Protein AF-A0A2Z6LIF0-F1 (afdb_monomer_lite)

Sequence (614 aa):
MAESVVWGFLSPVVETLIRCTTMDEYHRLLDDDIVEHIEWIERELRSMPTTYGKQEAEWERQLGDVASDAMIDLAGRRSGVLKWTYLRSLPSSVSKLLKLQTLDLKHTYIETLPSSIWKMELRHLFLNEVFQCKFPPQPKLRNSLSNLQTLSGLCIDVEAPVKNGLDKLVNIKKLRLVCQSLSLNQEEAMIHQLEAVADWITTLEHLQSLRQTSINGFGKPLNLHLKSFENNINLTNMYLGGRLSSSSVLLSQFPQSLVKLTLAFSKLAIDPMITLKDFPNLQKLCLHGKSYTGTTMVCKSQSFPKLLVFKFCNLKNLEAWKIDPGALPSLQSLEIIFCPRLQMLPDGLKHVNTLLELKHKNLLRKLHRWIRNFIWSGHVSTRKTCTVAWSMVCRPYDEGGLALRLVSHINDSLMLHLCWKLFSSKDHWAVMCRARFLKFGLPTRTYLKSSIWHDIKQHVHTVKENSRWLIGSGNSVAFWLDNWLEEPLVDLFNFPTSSYHHLTARVSSFIENGEWKIPASFAQQDATLLTRIHQIMLPKQSLEDILVWCGSTDGSLSAKLAYEHLNQAQQPVGNLCADKLANLGHAFDQMEWWNSLPAPLRDDFLLDKLGIPY

Radius of gyration: 31.57 Å; chains: 1; bounding box: 82×68×83 Å

Structure (mmCIF, N/CA/C/O backbone):
data_AF-A0A2Z6LIF0-F1
#
_entry.id   AF-A0A2Z6LIF0-F1
#
loop_
_atom_site.group_PDB
_atom_site.id
_atom_site.type_symbol
_atom_site.label_atom_id
_atom_site.label_alt_id
_atom_site.label_comp_id
_atom_site.label_asym_id
_atom_site.label_entity_id
_atom_site.label_seq_id
_atom_site.pdbx_PDB_ins_code
_atom_site.Cartn_x
_atom_site.Cartn_y
_atom_site.Cartn_z
_atom_site.occupancy
_atom_site.B_iso_or_equiv
_atom_site.auth_seq_id
_atom_site.auth_comp_id
_atom_site.auth_asym_id
_atom_site.auth_atom_id
_atom_site.pdbx_PDB_model_num
ATOM 1 N N . MET A 1 1 ? -30.407 12.352 -17.120 1.00 29.02 1 MET A N 1
ATOM 2 C CA . MET A 1 1 ? -30.682 11.375 -16.038 1.00 29.02 1 MET A CA 1
ATOM 3 C C . MET A 1 1 ? -29.502 10.438 -15.773 1.00 29.02 1 MET A C 1
ATOM 5 O O . MET A 1 1 ? -29.128 10.311 -14.621 1.00 29.02 1 MET A O 1
ATOM 9 N N . ALA A 1 2 ? -28.861 9.826 -16.780 1.00 24.91 2 ALA A N 1
ATOM 10 C CA . ALA A 1 2 ? -27.650 9.019 -16.546 1.00 24.91 2 ALA A CA 1
ATOM 11 C C . ALA A 1 2 ? -26.418 9.867 -16.155 1.00 24.91 2 ALA A C 1
ATOM 13 O O . ALA A 1 2 ? -25.686 9.496 -15.245 1.00 24.91 2 ALA A O 1
ATOM 14 N N . GLU A 1 3 ? -26.236 11.051 -16.753 1.00 25.39 3 GLU A N 1
ATOM 15 C CA . GLU A 1 3 ? -25.149 11.975 -16.383 1.00 25.39 3 GLU A CA 1
ATOM 16 C C . GLU A 1 3 ? -25.332 12.580 -14.981 1.00 25.39 3 GLU A C 1
ATOM 18 O O . GLU A 1 3 ? -24.374 12.664 -14.223 1.00 25.39 3 GLU A O 1
ATOM 23 N N . SER A 1 4 ? -26.563 12.916 -14.573 1.00 29.89 4 SER A N 1
ATOM 24 C CA . SER A 1 4 ? -26.855 13.468 -13.237 1.00 29.89 4 SER A CA 1
ATOM 25 C C . SER A 1 4 ? -26.606 12.463 -12.105 1.00 29.89 4 SER A C 1
ATOM 27 O O . SER A 1 4 ? -26.239 12.855 -11.003 1.00 29.89 4 SER A O 1
ATOM 29 N N . VAL A 1 5 ? -26.746 11.164 -12.382 1.00 31.94 5 VAL A N 1
ATOM 30 C CA . VAL A 1 5 ? -26.404 10.083 -11.446 1.00 31.94 5 VAL A CA 1
ATOM 31 C C . VAL A 1 5 ? -24.884 9.940 -11.311 1.00 31.94 5 VAL A C 1
ATOM 33 O O . VAL A 1 5 ? -24.393 9.760 -10.203 1.00 31.94 5 VAL A O 1
ATOM 36 N N . VAL A 1 6 ? -24.122 10.100 -12.401 1.00 29.11 6 VAL A N 1
ATOM 37 C CA . VAL A 1 6 ? -22.645 10.041 -12.393 1.00 29.11 6 VAL A CA 1
ATOM 38 C C . VAL A 1 6 ? -22.033 11.228 -11.638 1.00 29.11 6 VAL A C 1
ATOM 40 O O . VAL A 1 6 ? -21.172 11.018 -10.782 1.00 29.11 6 VAL A O 1
ATOM 43 N N . TRP A 1 7 ? -22.538 12.448 -11.853 1.00 32.88 7 TRP A N 1
ATOM 44 C CA . TRP A 1 7 ? -22.208 13.616 -11.018 1.00 32.88 7 TRP A CA 1
ATOM 45 C C . TRP A 1 7 ? -22.590 13.387 -9.550 1.00 32.88 7 TRP A C 1
ATOM 47 O O . TRP A 1 7 ? -21.836 13.737 -8.640 1.00 32.88 7 TRP A O 1
ATOM 57 N N . GLY A 1 8 ? -23.700 12.673 -9.341 1.00 35.16 8 GLY A N 1
ATOM 58 C CA . GLY A 1 8 ? -24.181 12.184 -8.060 1.00 35.16 8 GLY A CA 1
ATOM 59 C C . GLY A 1 8 ? -23.162 11.352 -7.256 1.00 35.16 8 GLY A C 1
ATOM 60 O O . GLY A 1 8 ? -23.047 11.500 -6.044 1.00 35.16 8 GLY A O 1
ATOM 61 N N . PHE A 1 9 ? -22.365 10.522 -7.923 1.00 31.17 9 PHE A N 1
ATOM 62 C CA . PHE A 1 9 ? -21.360 9.674 -7.270 1.00 31.17 9 PHE A CA 1
ATOM 63 C C . PHE A 1 9 ? -19.990 10.355 -7.088 1.00 31.17 9 PHE A C 1
ATOM 65 O O . PHE A 1 9 ? -19.203 9.931 -6.240 1.00 31.17 9 PHE A O 1
ATOM 72 N N . LEU A 1 10 ? -19.693 11.397 -7.873 1.00 31.17 10 LEU A N 1
ATOM 73 C CA . LEU A 1 10 ? -18.362 12.011 -7.980 1.00 31.17 10 LEU A CA 1
ATOM 74 C C . LEU A 1 10 ? -18.125 13.190 -7.021 1.00 31.17 10 LEU A C 1
ATOM 76 O O . LEU A 1 10 ? -17.003 13.358 -6.534 1.00 31.17 10 LEU A O 1
ATOM 80 N N . SER A 1 11 ? -19.159 13.981 -6.714 1.00 38.69 11 SER A N 1
ATOM 81 C CA . SER A 1 11 ? -19.029 15.235 -5.947 1.00 38.69 11 SER A CA 1
ATOM 82 C C . SER A 1 11 ? -18.322 15.097 -4.584 1.00 38.69 11 SER A C 1
ATOM 84 O O . SER A 1 11 ? -17.403 15.878 -4.323 1.00 38.69 11 SER A O 1
ATOM 86 N N . PRO A 1 12 ? -18.623 14.091 -3.730 1.00 36.78 12 PRO A N 1
ATOM 87 C CA . PRO A 1 12 ? -18.021 14.017 -2.397 1.00 36.78 12 PRO A CA 1
ATOM 88 C C . PRO A 1 12 ? -16.515 13.733 -2.441 1.00 36.78 12 PRO A C 1
ATOM 90 O O . PRO A 1 12 ? -15.765 14.246 -1.616 1.00 36.78 12 PRO A O 1
ATOM 93 N N . VAL A 1 13 ? -16.046 12.925 -3.401 1.00 38.69 13 VAL A N 1
ATOM 94 C CA . VAL A 1 13 ? -14.617 12.578 -3.545 1.00 38.69 13 VAL A CA 1
ATOM 95 C C . VAL A 1 13 ? -13.832 13.748 -4.129 1.00 38.69 13 VAL A C 1
ATOM 97 O O . VAL A 1 13 ? -12.735 14.049 -3.659 1.00 38.69 13 VAL A O 1
ATOM 100 N N . VAL A 1 14 ? -14.410 14.427 -5.122 1.00 36.28 14 VAL A N 1
ATOM 101 C CA . VAL A 1 14 ? -13.802 15.579 -5.796 1.00 36.28 14 VAL A CA 1
ATOM 102 C C . VAL A 1 14 ? -13.682 16.770 -4.838 1.00 36.28 14 VAL A C 1
ATOM 104 O O . VAL A 1 14 ? -12.594 17.328 -4.719 1.00 36.28 14 VAL A O 1
ATOM 107 N N . GLU A 1 15 ? -14.715 17.095 -4.052 1.00 36.25 15 GLU A N 1
ATOM 108 C CA . GLU A 1 15 ? -14.620 18.127 -3.000 1.00 36.25 15 GLU A CA 1
ATOM 109 C C . GLU A 1 15 ? -13.591 17.773 -1.910 1.00 36.25 15 GLU A C 1
ATOM 111 O O . GLU A 1 15 ? -12.892 18.652 -1.403 1.00 36.25 15 GLU A O 1
ATOM 116 N N . THR A 1 16 ? -13.450 16.486 -1.572 1.00 39.00 16 THR A N 1
ATOM 117 C CA . THR A 1 16 ? -12.461 15.999 -0.590 1.00 39.00 16 THR A CA 1
ATOM 118 C C . THR A 1 16 ? -11.020 16.167 -1.089 1.00 39.00 16 THR A C 1
ATOM 120 O O . THR A 1 16 ? -10.136 16.548 -0.318 1.00 39.00 16 THR A O 1
ATOM 123 N N . LEU A 1 17 ? -10.775 15.919 -2.379 1.00 35.59 17 LEU A N 1
ATOM 124 C CA . LEU A 1 17 ? -9.471 16.122 -3.021 1.00 35.59 17 LEU A CA 1
ATOM 125 C C . LEU A 1 17 ? -9.145 17.614 -3.188 1.00 35.59 17 LEU A C 1
ATOM 127 O O . LEU A 1 17 ? -8.007 18.011 -2.950 1.00 35.59 17 LEU A O 1
ATOM 131 N N . ILE A 1 18 ? -10.139 18.445 -3.520 1.00 33.47 18 ILE A N 1
ATOM 132 C CA . ILE A 1 18 ? -9.983 19.903 -3.683 1.00 33.47 18 ILE A CA 1
ATOM 133 C C . ILE A 1 18 ? -9.655 20.599 -2.350 1.00 33.47 18 ILE A C 1
ATOM 135 O O . ILE A 1 18 ? -8.912 21.578 -2.334 1.00 33.47 18 ILE A O 1
ATOM 139 N N . ARG A 1 19 ? -10.153 20.090 -1.214 1.00 33.88 19 ARG A N 1
ATOM 140 C CA . ARG A 1 19 ? -9.844 20.634 0.124 1.00 33.88 19 ARG A CA 1
ATOM 141 C C . ARG A 1 19 ? -8.459 20.240 0.663 1.00 33.88 19 ARG A C 1
ATOM 143 O O . ARG A 1 19 ? -8.061 20.750 1.709 1.00 33.88 19 ARG A O 1
ATOM 150 N N . CYS A 1 20 ? -7.715 19.363 -0.015 1.00 32.50 20 CYS A N 1
ATOM 151 C CA . CYS A 1 20 ? -6.345 19.022 0.376 1.00 32.50 20 CYS A CA 1
ATOM 152 C C . CYS A 1 20 ? -5.381 20.145 -0.008 1.00 32.50 20 CYS A C 1
ATOM 154 O O . CYS A 1 20 ? -5.052 20.334 -1.176 1.00 32.50 20 CYS A O 1
ATOM 156 N N . THR A 1 21 ? -4.876 20.862 0.989 1.00 28.20 21 THR A N 1
ATOM 157 C CA . THR A 1 21 ? -3.945 21.984 0.795 1.00 28.20 21 THR A CA 1
ATOM 158 C C . THR A 1 21 ? -2.481 21.561 0.917 1.00 28.20 21 THR A C 1
ATOM 160 O O . THR A 1 21 ? -1.577 22.309 0.539 1.00 28.20 21 THR A O 1
ATOM 163 N N . THR A 1 22 ? -2.216 20.349 1.424 1.00 31.91 22 THR A N 1
ATOM 164 C CA . THR A 1 22 ? -0.857 19.814 1.598 1.00 31.91 22 THR A CA 1
ATOM 165 C C . THR A 1 22 ? -0.724 18.346 1.181 1.00 31.91 22 THR A C 1
ATOM 167 O O . THR A 1 22 ? -1.641 17.539 1.329 1.00 31.91 22 THR A O 1
ATOM 170 N N . MET A 1 23 ? 0.476 17.947 0.740 1.00 33.72 23 MET A N 1
ATOM 171 C CA . MET A 1 23 ? 0.764 16.548 0.379 1.00 33.72 23 MET A CA 1
ATOM 172 C C . MET A 1 23 ? 0.634 15.581 1.573 1.00 33.72 23 MET A C 1
ATOM 174 O O . MET A 1 23 ? 0.379 14.394 1.395 1.00 33.72 23 MET A O 1
ATOM 178 N N . ASP A 1 24 ? 0.755 16.090 2.803 1.00 37.25 24 ASP A N 1
ATOM 179 C CA . ASP A 1 24 ? 0.546 15.330 4.042 1.00 37.25 24 ASP A CA 1
ATOM 180 C C . ASP A 1 24 ? -0.956 15.086 4.357 1.00 37.25 24 ASP A C 1
ATOM 182 O O . ASP A 1 24 ? -1.273 14.181 5.134 1.00 37.25 24 ASP A O 1
ATOM 186 N N . GLU A 1 25 ? -1.886 15.857 3.776 1.00 38.25 25 GLU A N 1
ATOM 187 C CA . GLU A 1 25 ? -3.344 15.603 3.796 1.00 38.25 25 GLU A CA 1
ATOM 188 C C . GLU A 1 25 ? -3.738 14.598 2.712 1.00 38.25 25 GLU A C 1
ATOM 190 O O . GLU A 1 25 ? -4.436 13.625 2.995 1.00 38.25 25 GLU A O 1
ATOM 195 N N . TYR A 1 26 ? -3.161 14.750 1.518 1.00 36.38 26 TYR A N 1
ATOM 196 C CA . TYR A 1 26 ? -3.277 13.787 0.423 1.00 36.38 26 TYR A CA 1
ATOM 197 C C . TYR A 1 26 ? -2.823 12.378 0.855 1.00 36.38 26 TYR A C 1
ATOM 199 O O . TYR A 1 26 ? -3.538 11.397 0.677 1.00 36.38 26 TYR A O 1
ATOM 207 N N . HIS A 1 27 ? -1.683 12.263 1.547 1.00 40.62 27 HIS A N 1
ATOM 208 C CA . HIS A 1 27 ? -1.194 10.993 2.102 1.00 40.62 27 HIS A CA 1
ATOM 209 C C . HIS A 1 27 ? -2.012 10.430 3.273 1.00 40.62 27 HIS A C 1
ATOM 211 O O . HIS A 1 27 ? -1.905 9.235 3.546 1.00 40.62 27 HIS A O 1
ATOM 217 N N . ARG A 1 28 ? -2.832 11.244 3.952 1.00 40.97 28 ARG A N 1
ATOM 218 C CA . ARG A 1 28 ? -3.784 10.767 4.972 1.00 40.97 28 ARG A CA 1
ATOM 219 C C . ARG A 1 28 ? -5.047 10.165 4.355 1.00 40.97 28 ARG A C 1
ATOM 221 O O . ARG A 1 28 ? -5.610 9.252 4.951 1.00 40.97 28 ARG A O 1
ATOM 228 N N . LEU A 1 29 ? -5.450 10.639 3.176 1.00 36.28 29 LEU A N 1
ATOM 229 C CA . LEU A 1 29 ? -6.555 10.079 2.389 1.00 36.28 29 LEU A CA 1
ATOM 230 C C . LEU A 1 29 ? -6.161 8.824 1.601 1.00 36.28 29 LEU A C 1
ATOM 232 O O . LEU A 1 29 ? -7.030 8.053 1.214 1.00 36.28 29 LEU A O 1
ATOM 236 N N . LEU A 1 30 ? -4.865 8.588 1.383 1.00 35.69 30 LEU A N 1
ATOM 237 C CA . LEU A 1 30 ? -4.333 7.380 0.749 1.00 35.69 30 LEU A CA 1
ATOM 238 C C . LEU A 1 30 ? -4.419 6.162 1.704 1.00 35.69 30 LEU A C 1
ATOM 240 O O . LEU A 1 30 ? -3.407 5.642 2.175 1.00 35.69 30 LEU A O 1
ATOM 244 N N . ASP A 1 31 ? -5.637 5.701 2.006 1.00 38.62 31 ASP A N 1
ATOM 245 C CA . ASP A 1 31 ? -5.885 4.289 2.345 1.00 38.62 31 ASP A CA 1
ATOM 246 C C . ASP A 1 31 ? -5.716 3.460 1.052 1.00 38.62 31 ASP A C 1
ATOM 248 O O . ASP A 1 31 ? -5.929 3.980 -0.048 1.00 38.62 31 ASP A O 1
ATOM 252 N N . ASP A 1 32 ? -5.374 2.169 1.165 1.00 34.44 32 ASP A N 1
ATOM 253 C CA . ASP A 1 32 ? -5.217 1.252 0.012 1.00 34.44 32 ASP A CA 1
ATOM 254 C C . ASP A 1 32 ? -6.484 1.215 -0.902 1.00 34.44 32 ASP A C 1
ATOM 256 O O . ASP A 1 32 ? -6.378 0.764 -2.037 1.00 34.44 32 ASP A O 1
ATOM 260 N N . ASP A 1 33 ? -7.646 1.714 -0.441 1.00 34.06 33 ASP A N 1
ATOM 261 C CA . ASP A 1 33 ? -8.934 1.761 -1.163 1.00 34.06 33 ASP A CA 1
ATOM 262 C C . ASP A 1 33 ? -9.182 3.059 -1.981 1.00 34.06 33 ASP A C 1
ATOM 264 O O . ASP A 1 33 ? -10.027 3.066 -2.876 1.00 34.06 33 ASP A O 1
ATOM 268 N N . ILE A 1 34 ? -8.489 4.173 -1.692 1.00 34.03 34 ILE A N 1
ATOM 269 C CA . ILE A 1 34 ? -8.767 5.497 -2.308 1.00 34.03 34 ILE A CA 1
ATOM 270 C C . ILE A 1 34 ? -7.855 5.779 -3.514 1.00 34.03 34 ILE A C 1
ATOM 272 O O . ILE A 1 34 ? -8.265 6.460 -4.455 1.00 34.03 34 ILE A O 1
ATOM 276 N N . VAL A 1 35 ? -6.651 5.194 -3.539 1.00 35.00 35 VAL A N 1
ATOM 277 C CA . VAL A 1 35 ? -5.664 5.369 -4.627 1.00 35.00 35 VAL A CA 1
ATOM 278 C C . VAL A 1 35 ? -6.227 4.951 -5.993 1.00 35.00 35 VAL A C 1
ATOM 280 O O . VAL A 1 35 ? -5.901 5.552 -7.009 1.00 35.00 35 VAL A O 1
ATOM 283 N N . GLU A 1 36 ? -7.116 3.956 -6.015 1.00 34.56 36 GLU A N 1
ATOM 284 C CA . GLU A 1 36 ? -7.665 3.359 -7.241 1.00 34.56 36 GLU A CA 1
ATOM 285 C C . GLU A 1 36 ? -8.700 4.245 -7.959 1.00 34.56 36 GLU A C 1
ATOM 287 O O . GLU A 1 36 ? -8.955 4.040 -9.143 1.00 34.56 36 GLU A O 1
ATOM 292 N N . HIS A 1 37 ? -9.281 5.244 -7.280 1.00 35.09 37 HIS A N 1
ATOM 293 C CA . HIS A 1 37 ? -10.311 6.119 -7.862 1.00 35.09 37 HIS A CA 1
ATOM 294 C C . HIS A 1 37 ? -9.772 7.486 -8.308 1.00 35.09 37 HIS A C 1
ATOM 296 O O . HIS A 1 37 ? -10.387 8.128 -9.156 1.00 35.09 37 HIS A O 1
ATOM 302 N N . ILE A 1 38 ? -8.614 7.919 -7.798 1.00 33.22 38 ILE A N 1
ATOM 303 C CA . ILE A 1 38 ? -8.030 9.234 -8.112 1.00 33.22 38 ILE A CA 1
ATOM 304 C C . ILE A 1 38 ? -7.581 9.310 -9.581 1.00 33.22 38 ILE A C 1
ATOM 306 O O . ILE A 1 38 ? -7.888 10.287 -10.255 1.00 33.22 38 ILE A O 1
ATOM 310 N N . GLU A 1 39 ? -6.967 8.255 -10.127 1.00 34.16 39 GLU A N 1
ATOM 311 C CA . GLU A 1 39 ? -6.562 8.215 -11.547 1.00 34.16 39 GLU A CA 1
ATOM 312 C C . GLU A 1 39 ? -7.760 8.177 -12.515 1.00 34.16 39 GLU A C 1
ATOM 314 O O . GLU A 1 39 ? -7.668 8.654 -13.646 1.00 34.16 39 GLU A O 1
ATOM 319 N N . TRP A 1 40 ? -8.903 7.635 -12.079 1.00 36.16 40 TRP A N 1
ATOM 320 C CA . TRP A 1 40 ? -10.142 7.645 -12.863 1.00 36.16 40 TRP A CA 1
ATOM 321 C C . TRP A 1 40 ? -10.803 9.032 -12.848 1.00 36.16 40 TRP A C 1
ATOM 323 O O . TRP A 1 40 ? -11.200 9.536 -13.898 1.00 36.16 40 TRP A O 1
ATOM 333 N N . ILE A 1 41 ? -10.832 9.684 -11.682 1.00 33.03 41 ILE A N 1
ATOM 334 C CA . ILE A 1 41 ? -11.384 11.033 -11.485 1.00 33.03 41 ILE A CA 1
ATOM 335 C C . ILE A 1 41 ? -10.555 12.096 -12.228 1.00 33.03 41 ILE A C 1
ATOM 337 O O . ILE A 1 41 ? -11.122 12.951 -12.907 1.00 33.03 41 ILE A O 1
ATOM 341 N N . GLU A 1 42 ? -9.221 12.019 -12.185 1.00 31.78 42 GLU A N 1
ATOM 342 C CA . GLU A 1 42 ? -8.326 12.930 -12.923 1.00 31.78 42 GLU A CA 1
ATOM 343 C C . GLU A 1 42 ? -8.432 12.801 -14.452 1.00 31.78 42 GLU A C 1
ATOM 345 O O . GLU A 1 42 ? -8.033 13.713 -15.185 1.00 31.78 42 GLU A O 1
ATOM 350 N N . ARG A 1 43 ? -8.938 11.666 -14.946 1.00 37.84 43 ARG A N 1
ATOM 351 C CA . ARG A 1 43 ? -9.155 11.417 -16.374 1.00 37.84 43 ARG A CA 1
ATOM 352 C C . ARG A 1 43 ? -10.490 11.987 -16.855 1.00 37.84 43 ARG A C 1
ATOM 354 O O . ARG A 1 43 ? -10.532 12.543 -17.946 1.00 37.84 43 ARG A O 1
ATOM 361 N N . GLU A 1 44 ? -11.539 11.907 -16.036 1.00 35.25 44 GLU A N 1
ATOM 362 C CA . GLU A 1 44 ? -12.861 12.472 -16.354 1.00 35.25 44 GLU A CA 1
ATOM 363 C C . GLU A 1 44 ? -12.907 14.000 -16.178 1.00 35.25 44 GLU A C 1
ATOM 365 O O . GLU A 1 44 ? -13.473 14.696 -17.020 1.00 35.25 44 GLU A O 1
ATOM 370 N N . LEU A 1 45 ? -12.215 14.555 -15.171 1.00 31.45 45 LEU A N 1
ATOM 371 C CA . LEU A 1 45 ? -12.140 16.009 -14.932 1.00 31.45 45 LEU A CA 1
ATOM 372 C C . LEU A 1 45 ? -11.501 16.803 -16.086 1.00 31.45 45 LEU A C 1
ATOM 374 O O . LEU A 1 45 ? -11.785 17.987 -16.243 1.00 31.45 45 LEU A O 1
ATOM 378 N N . ARG A 1 46 ? -10.662 16.171 -16.918 1.00 34.09 46 ARG A N 1
ATOM 379 C CA . ARG A 1 46 ? -10.057 16.813 -18.104 1.00 34.09 46 ARG A CA 1
ATOM 380 C C . ARG A 1 46 ? -11.026 16.971 -19.278 1.00 34.09 46 ARG A C 1
ATOM 382 O O . ARG A 1 46 ? -10.665 17.616 -20.256 1.00 34.09 46 ARG A O 1
ATOM 389 N N . SER A 1 47 ? -12.221 16.385 -19.201 1.00 36.59 47 SER A N 1
ATOM 390 C CA . SER A 1 47 ? -13.156 16.301 -20.327 1.00 36.59 47 SER A CA 1
ATOM 391 C C . SER A 1 47 ? -14.363 17.246 -20.243 1.00 36.59 47 SER A C 1
ATOM 393 O O . SER A 1 47 ? -15.212 17.202 -21.131 1.00 36.59 47 SER A O 1
ATOM 395 N N . MET A 1 48 ? -14.473 18.104 -19.216 1.00 30.97 48 MET A N 1
ATOM 396 C CA . MET A 1 48 ? -15.755 18.753 -18.888 1.00 30.97 48 MET A CA 1
ATOM 397 C C . MET A 1 48 ? -15.779 20.296 -19.001 1.00 30.97 48 MET A C 1
ATOM 399 O O . MET A 1 48 ? -14.800 20.945 -18.626 1.00 30.97 48 MET A O 1
ATOM 403 N N . PRO A 1 49 ? -16.896 20.909 -19.470 1.00 31.42 49 PRO A N 1
ATOM 404 C CA . PRO A 1 49 ? -17.035 22.360 -19.630 1.00 31.42 49 PRO A CA 1
ATOM 405 C C . PRO A 1 49 ? -17.494 23.076 -18.348 1.00 31.42 49 PRO A C 1
ATOM 407 O O . PRO A 1 49 ? -18.287 22.567 -17.558 1.00 31.42 49 PRO A O 1
ATOM 410 N N . THR A 1 50 ? -17.040 24.317 -18.177 1.00 36.69 50 THR A N 1
ATOM 411 C CA . THR A 1 50 ? -17.274 25.181 -17.011 1.00 36.69 50 THR A CA 1
ATOM 412 C C . THR A 1 50 ? -18.615 25.923 -17.072 1.00 36.69 50 THR A C 1
ATOM 414 O O . THR A 1 50 ? -18.703 26.939 -17.752 1.00 36.69 50 THR A O 1
ATOM 417 N N . THR A 1 51 ? -19.642 25.489 -16.335 1.00 35.66 51 THR A N 1
ATOM 418 C CA . THR A 1 51 ? -20.755 26.361 -15.878 1.00 35.66 51 THR A CA 1
ATOM 419 C C . THR A 1 51 ? -21.482 25.733 -14.677 1.00 35.66 51 THR A C 1
ATOM 421 O O . THR A 1 51 ? -22.360 24.895 -14.839 1.00 35.66 51 THR A O 1
ATOM 424 N N . TYR A 1 52 ? -21.135 26.140 -13.450 1.00 30.06 52 TYR A N 1
ATOM 425 C CA . TYR A 1 52 ? -21.770 25.668 -12.209 1.00 30.06 52 TYR A CA 1
ATOM 426 C C . TYR A 1 52 ? -22.147 26.882 -11.351 1.00 30.06 52 TYR A C 1
ATOM 428 O O . TYR A 1 52 ? -21.282 27.663 -10.970 1.00 30.06 52 TYR A O 1
ATOM 436 N N . GLY A 1 53 ? -23.443 27.087 -11.107 1.00 30.48 53 GLY A N 1
ATOM 437 C CA . GLY A 1 53 ? -23.919 28.217 -10.293 1.00 30.48 53 GLY A CA 1
ATOM 438 C C . GLY A 1 53 ? -25.439 28.380 -10.194 1.00 30.48 53 GLY A C 1
ATOM 439 O O . GLY A 1 53 ? -25.911 29.056 -9.292 1.00 30.48 53 GLY A O 1
ATOM 440 N N . LYS A 1 54 ? -26.236 27.751 -11.073 1.00 32.34 54 LYS A N 1
ATOM 441 C CA . LYS A 1 54 ? -27.716 27.821 -11.015 1.00 32.34 54 LYS A CA 1
ATOM 442 C C . LYS A 1 54 ? -28.422 26.519 -10.627 1.00 32.34 54 LYS A C 1
ATOM 444 O O . LYS A 1 54 ? -29.625 26.529 -10.421 1.00 32.34 54 LYS A O 1
ATOM 449 N N . GLN A 1 55 ? -27.693 25.414 -10.514 1.00 36.06 55 GLN A N 1
ATOM 450 C CA . GLN A 1 55 ? -28.271 24.090 -10.278 1.00 36.06 55 GLN A CA 1
ATOM 451 C C . GLN A 1 55 ? -28.415 23.755 -8.781 1.00 36.06 55 GLN A C 1
ATOM 453 O O . GLN A 1 55 ? -29.297 22.993 -8.404 1.00 36.06 55 GLN A O 1
ATOM 458 N N . GLU A 1 56 ? -27.587 24.344 -7.916 1.00 31.36 56 GLU A N 1
ATOM 459 C CA . GLU A 1 56 ? -27.421 23.975 -6.500 1.00 31.36 56 GLU A CA 1
ATOM 460 C C . GLU A 1 56 ? -28.724 24.014 -5.675 1.00 31.36 56 GLU A C 1
ATOM 462 O O . GLU A 1 56 ? -28.995 23.095 -4.907 1.00 31.36 56 GLU A O 1
ATOM 467 N N . ALA A 1 57 ? -29.592 25.001 -5.909 1.00 32.34 57 ALA A N 1
ATOM 468 C CA . ALA A 1 57 ? -30.853 25.148 -5.173 1.00 32.34 57 ALA A CA 1
ATOM 469 C C . ALA A 1 57 ? -31.934 24.119 -5.565 1.00 32.34 57 ALA A C 1
ATOM 471 O O . ALA A 1 57 ? -32.812 23.795 -4.763 1.00 32.34 57 ALA A O 1
ATOM 472 N N . GLU A 1 58 ? -31.887 23.594 -6.790 1.00 30.89 58 GLU A N 1
ATOM 473 C CA . GLU A 1 58 ? -32.829 22.574 -7.267 1.00 30.89 58 GLU A CA 1
ATOM 474 C C . GLU A 1 58 ? -32.374 21.164 -6.860 1.00 30.89 58 GLU A C 1
ATOM 476 O O . GLU A 1 58 ? -33.201 20.310 -6.529 1.00 30.89 58 GLU A O 1
ATOM 481 N N . TRP A 1 59 ? -31.055 20.965 -6.739 1.00 34.41 59 TRP A N 1
ATOM 482 C CA . TRP A 1 59 ? -30.460 19.770 -6.140 1.00 34.41 59 TRP A CA 1
ATOM 483 C C . TRP A 1 59 ? -30.832 19.616 -4.662 1.00 34.41 59 TRP A C 1
ATOM 485 O O . TRP A 1 59 ? -31.260 18.535 -4.266 1.00 34.41 59 TRP A O 1
ATOM 495 N N . GLU A 1 60 ? -30.755 20.675 -3.846 1.00 32.59 60 GLU A N 1
ATOM 496 C CA . GLU A 1 60 ? -31.084 20.585 -2.410 1.00 32.59 60 GLU A CA 1
ATOM 497 C C . GLU A 1 60 ? -32.529 20.132 -2.138 1.00 32.59 60 GLU A C 1
ATOM 499 O O . GLU A 1 60 ? -32.790 19.457 -1.139 1.00 32.59 60 GLU A O 1
ATOM 504 N N . ARG A 1 61 ? -33.465 20.429 -3.049 1.00 36.25 61 ARG A N 1
ATOM 505 C CA . ARG A 1 61 ? -34.874 20.032 -2.923 1.00 36.25 61 ARG A CA 1
ATOM 506 C C . ARG A 1 61 ? -35.099 18.550 -3.236 1.00 36.25 61 ARG A C 1
ATOM 508 O O . ARG A 1 61 ? -35.829 17.888 -2.506 1.00 36.25 61 ARG A O 1
ATOM 515 N N . GLN A 1 62 ? -34.423 18.012 -4.255 1.00 34.66 62 GLN A N 1
ATOM 516 C CA . GLN A 1 62 ? -34.505 16.590 -4.624 1.00 34.66 62 GLN A CA 1
ATOM 517 C C . GLN A 1 62 ? -33.881 15.663 -3.562 1.00 34.66 62 GLN A C 1
ATOM 519 O O . GLN A 1 62 ? -34.268 14.503 -3.439 1.00 34.66 62 GLN A O 1
ATOM 524 N N . LEU A 1 63 ? -32.955 16.170 -2.739 1.00 33.84 63 LEU A N 1
ATOM 525 C CA . LEU A 1 63 ? -32.301 15.402 -1.670 1.00 33.84 63 LEU A CA 1
ATOM 526 C C . LEU A 1 63 ? -33.218 15.036 -0.495 1.00 33.84 63 LEU A C 1
ATOM 528 O O . LEU A 1 63 ? -32.996 14.007 0.149 1.00 33.84 63 LEU A O 1
ATOM 532 N N . GLY A 1 64 ? -34.243 15.847 -0.220 1.00 37.75 64 GLY A N 1
ATOM 533 C CA . GLY A 1 64 ? -35.240 15.552 0.814 1.00 37.75 64 GLY A CA 1
ATOM 534 C C . GLY A 1 64 ? -36.115 14.342 0.468 1.00 37.75 64 GLY A C 1
ATOM 535 O O . GLY A 1 64 ? -36.409 13.525 1.343 1.00 37.75 64 GLY A O 1
ATOM 536 N N . ASP A 1 65 ? -36.455 14.183 -0.812 1.00 39.41 65 ASP A N 1
ATOM 537 C CA . ASP A 1 65 ? -37.294 13.082 -1.302 1.00 39.41 65 ASP A CA 1
ATOM 538 C C . ASP A 1 65 ? -36.521 11.750 -1.328 1.00 39.41 65 ASP A C 1
ATOM 540 O O . ASP A 1 65 ? -37.032 10.720 -0.881 1.00 39.41 65 ASP A O 1
ATOM 544 N N . VAL A 1 66 ? -35.231 11.784 -1.691 1.00 40.41 66 VAL A N 1
ATOM 545 C CA . VAL A 1 66 ? -34.334 10.608 -1.669 1.00 40.41 66 VAL A CA 1
ATOM 546 C C . VAL A 1 66 ? -34.207 9.996 -0.267 1.00 40.41 66 VAL A C 1
ATOM 548 O O . VAL A 1 66 ? -34.091 8.778 -0.132 1.00 40.41 66 VAL A O 1
ATOM 551 N N . ALA A 1 67 ? -34.255 10.807 0.797 1.00 41.78 67 ALA A N 1
ATOM 552 C CA . ALA A 1 67 ? -34.198 10.310 2.174 1.00 41.78 67 ALA A CA 1
ATOM 553 C C . ALA A 1 67 ? -35.439 9.483 2.558 1.00 41.78 67 ALA A C 1
ATOM 555 O O . ALA A 1 67 ? -35.324 8.522 3.324 1.00 41.78 67 ALA A O 1
ATOM 556 N N . SER A 1 68 ? -36.611 9.831 2.021 1.00 45.44 68 SER A N 1
ATOM 557 C CA . SER A 1 68 ? -37.856 9.091 2.255 1.00 45.44 68 SER A CA 1
ATOM 558 C C . SER A 1 68 ? -37.885 7.785 1.457 1.00 45.44 68 SER A C 1
ATOM 560 O O . SER A 1 68 ? -38.198 6.737 2.026 1.00 45.44 68 SER A O 1
ATOM 562 N N . ASP A 1 69 ? -37.452 7.811 0.196 1.00 44.25 69 ASP A N 1
ATOM 563 C CA . ASP A 1 69 ? -37.389 6.618 -0.662 1.00 44.25 69 ASP A CA 1
ATOM 564 C C . ASP A 1 69 ? -36.331 5.610 -0.193 1.00 44.25 69 ASP A C 1
ATOM 566 O O . ASP A 1 69 ? -36.589 4.405 -0.132 1.00 44.25 69 ASP A O 1
ATOM 570 N N . ALA A 1 70 ? -35.159 6.086 0.240 1.00 44.72 70 ALA A N 1
ATOM 571 C CA . ALA A 1 70 ? -34.121 5.226 0.803 1.00 44.72 70 ALA A CA 1
ATOM 572 C C . ALA A 1 70 ? -34.594 4.521 2.088 1.00 44.72 70 ALA A C 1
ATOM 574 O O . ALA A 1 70 ? -34.268 3.360 2.327 1.00 44.72 70 ALA A O 1
ATOM 575 N N . MET A 1 71 ? -35.407 5.189 2.910 1.00 48.91 71 MET A N 1
ATOM 576 C CA . MET A 1 71 ? -35.996 4.598 4.115 1.00 48.91 71 MET A CA 1
ATOM 577 C C . MET A 1 71 ? -37.046 3.523 3.796 1.00 48.91 71 MET A C 1
ATOM 579 O O . MET A 1 71 ? -37.166 2.559 4.559 1.00 48.91 71 MET A O 1
ATOM 583 N N . ILE A 1 72 ? -37.762 3.654 2.675 1.00 48.91 72 ILE A N 1
ATOM 584 C CA . ILE A 1 72 ? -38.691 2.637 2.161 1.00 48.91 72 ILE A CA 1
ATOM 585 C C . ILE A 1 72 ? -37.912 1.425 1.623 1.00 48.91 72 ILE A C 1
ATOM 587 O O . ILE A 1 72 ? -38.255 0.294 1.962 1.00 48.91 72 ILE A O 1
ATOM 591 N N . ASP A 1 73 ? -36.820 1.630 0.879 1.00 44.00 73 ASP A N 1
ATOM 592 C CA . ASP A 1 73 ? -35.984 0.538 0.338 1.00 44.00 73 ASP A CA 1
ATOM 593 C C . ASP A 1 73 ? -35.214 -0.237 1.434 1.00 44.00 73 ASP A C 1
ATOM 595 O O . ASP A 1 73 ? -34.938 -1.437 1.317 1.00 44.00 73 ASP A O 1
ATOM 599 N N . LEU A 1 74 ? -34.902 0.433 2.549 1.00 49.81 74 LEU A N 1
ATOM 600 C CA . LEU A 1 74 ? -34.309 -0.180 3.741 1.00 49.81 74 LEU A CA 1
ATOM 601 C C . LEU A 1 74 ? -35.323 -0.947 4.604 1.00 49.81 74 LEU A C 1
ATOM 603 O O . LEU A 1 74 ? -34.928 -1.822 5.389 1.00 49.81 74 LEU A O 1
ATOM 607 N N . ALA A 1 75 ? -36.619 -0.652 4.477 1.00 45.03 75 ALA A N 1
ATOM 608 C CA . ALA A 1 75 ? -37.667 -1.292 5.259 1.00 45.03 75 ALA A CA 1
ATOM 609 C C . ALA A 1 75 ? -37.814 -2.772 4.858 1.00 45.03 75 ALA A C 1
ATOM 611 O O . ALA A 1 75 ? -38.403 -3.126 3.845 1.00 45.03 75 ALA A O 1
ATOM 612 N N . GLY A 1 76 ? -37.261 -3.665 5.685 1.00 43.72 76 GLY A N 1
ATOM 613 C CA . GLY A 1 76 ? -37.346 -5.121 5.508 1.00 43.72 76 GLY A CA 1
ATOM 614 C C . GLY A 1 76 ? -36.009 -5.822 5.254 1.00 43.72 76 GLY A C 1
ATOM 615 O O . GLY A 1 76 ? -35.955 -7.052 5.330 1.00 43.72 76 GLY A O 1
ATOM 616 N N . ARG A 1 77 ? -34.917 -5.078 5.030 1.00 55.59 77 ARG A N 1
ATOM 617 C CA . ARG A 1 77 ? -33.576 -5.642 4.794 1.00 55.59 77 ARG A CA 1
ATOM 618 C C . ARG A 1 77 ? -32.772 -5.774 6.096 1.00 55.59 77 ARG A C 1
ATOM 620 O O . ARG A 1 77 ? -32.900 -4.970 7.013 1.00 55.59 77 ARG A O 1
ATOM 627 N N . ARG A 1 78 ? -31.909 -6.800 6.176 1.00 50.12 78 ARG A N 1
ATOM 628 C CA . ARG A 1 78 ? -30.965 -7.000 7.305 1.00 50.12 78 ARG A CA 1
ATOM 629 C C . ARG A 1 78 ? -29.699 -6.140 7.192 1.00 50.12 78 ARG A C 1
ATOM 631 O O . ARG A 1 78 ? -28.997 -5.953 8.181 1.00 50.12 78 ARG A O 1
ATOM 638 N N . SER A 1 79 ? -29.412 -5.615 6.004 1.00 43.53 79 SER A N 1
ATOM 639 C CA . SER A 1 79 ? -28.263 -4.757 5.710 1.00 43.53 79 SER A CA 1
ATOM 640 C C . SER A 1 79 ? -28.729 -3.551 4.908 1.00 43.53 79 SER A C 1
ATOM 642 O O . SER A 1 79 ? -29.458 -3.720 3.930 1.00 43.53 79 SER A O 1
ATOM 644 N N . GLY A 1 80 ? -28.299 -2.363 5.325 1.00 54.31 80 GLY A N 1
ATOM 645 C CA . GLY A 1 80 ? -28.624 -1.091 4.700 1.00 54.31 80 GLY A CA 1
ATOM 646 C C . GLY A 1 80 ? -27.371 -0.342 4.294 1.00 54.31 80 GLY A C 1
ATOM 647 O O . GLY A 1 80 ? -26.546 0.005 5.140 1.00 54.31 80 GLY A O 1
ATOM 648 N N . VAL A 1 81 ? -27.227 -0.109 2.993 1.00 54.81 81 VAL A N 1
ATOM 649 C CA . VAL A 1 81 ? -26.106 0.636 2.421 1.00 54.81 81 VAL A CA 1
ATOM 650 C C . VAL A 1 81 ? -26.651 1.964 1.914 1.00 54.81 81 VAL A C 1
ATOM 652 O O . VAL A 1 81 ? -27.363 1.991 0.919 1.00 54.81 81 VAL A O 1
ATOM 655 N N . LEU A 1 82 ? -26.314 3.050 2.610 1.00 55.84 82 LEU A N 1
ATOM 656 C CA . LEU A 1 82 ? -26.579 4.432 2.182 1.00 55.84 82 LEU A CA 1
ATOM 657 C C . LEU A 1 82 ? -25.296 5.102 1.665 1.00 55.84 82 LEU A C 1
ATOM 659 O O . LEU A 1 82 ? -25.222 6.324 1.550 1.00 55.84 82 LEU A O 1
ATOM 663 N N . LYS A 1 83 ? -24.261 4.305 1.382 1.00 53.09 83 LYS A N 1
ATOM 664 C CA . LYS A 1 83 ? -22.965 4.758 0.879 1.00 53.09 83 LYS A CA 1
ATOM 665 C C . LYS A 1 83 ? -23.155 5.587 -0.395 1.00 53.09 83 LYS A C 1
ATOM 667 O O . LYS A 1 83 ? -23.928 5.182 -1.259 1.00 53.09 83 LYS A O 1
ATOM 672 N N . TRP A 1 84 ? -22.422 6.695 -0.522 1.00 50.00 84 TRP A N 1
ATOM 673 C CA . TRP A 1 84 ? -22.482 7.599 -1.687 1.00 50.00 84 TRP A CA 1
ATOM 674 C C . TRP A 1 84 ? -23.814 8.331 -1.881 1.00 50.00 84 TRP A C 1
ATOM 676 O O . TRP A 1 84 ? -24.130 8.769 -2.983 1.00 50.00 84 TRP A O 1
ATOM 686 N N . THR A 1 85 ? -24.605 8.469 -0.819 1.00 52.12 85 THR A N 1
ATOM 687 C CA . THR A 1 85 ? -25.786 9.334 -0.836 1.00 52.12 85 THR A CA 1
ATOM 688 C C . THR A 1 85 ? -25.430 10.730 -0.331 1.00 52.12 85 THR A C 1
ATOM 690 O O . THR A 1 85 ? -24.588 10.908 0.547 1.00 52.12 85 THR A O 1
ATOM 693 N N . TYR A 1 86 ? -26.125 11.741 -0.840 1.00 55.03 86 TYR A N 1
ATOM 694 C CA . TYR A 1 86 ? -25.980 13.142 -0.429 1.00 55.03 86 TYR A CA 1
ATOM 695 C C . TYR A 1 86 ? -26.665 13.480 0.900 1.00 55.03 86 TYR A C 1
ATOM 697 O O . TYR A 1 86 ? -26.902 14.648 1.210 1.00 55.03 86 TYR A O 1
ATOM 705 N N . LEU A 1 87 ? -27.033 12.465 1.683 1.00 63.78 87 LEU A N 1
ATOM 706 C CA . LEU A 1 87 ? -27.721 12.670 2.947 1.00 63.78 87 LEU A CA 1
ATOM 707 C C . LEU A 1 87 ? -26.840 13.528 3.861 1.00 63.78 87 LEU A C 1
ATOM 709 O O . LEU A 1 87 ? -25.724 13.135 4.195 1.00 63.78 87 LEU A O 1
ATOM 713 N N . ARG A 1 88 ? -27.344 14.706 4.241 1.00 67.56 88 ARG A N 1
ATOM 714 C CA . ARG A 1 88 ? -26.711 15.599 5.228 1.00 67.56 88 ARG A CA 1
ATOM 715 C C . ARG A 1 88 ? -27.108 15.250 6.660 1.00 67.56 88 ARG A C 1
ATOM 717 O O . ARG A 1 88 ? -26.397 15.556 7.610 1.00 67.56 88 ARG A O 1
ATOM 724 N N . SER A 1 89 ? -28.249 14.591 6.827 1.00 71.38 89 SER A N 1
ATOM 725 C CA . SER A 1 89 ? -28.743 14.135 8.119 1.00 71.38 89 SER A CA 1
ATOM 726 C C . SER A 1 89 ? -29.521 12.836 7.967 1.00 71.38 89 SER A C 1
ATOM 728 O O . SER A 1 89 ? -30.014 12.492 6.892 1.00 71.38 89 SER A O 1
ATOM 730 N N . LEU A 1 90 ? -29.606 12.094 9.065 1.00 77.88 90 LEU A N 1
ATOM 731 C CA . LEU A 1 90 ? -30.361 10.855 9.142 1.00 77.88 90 LEU A CA 1
ATOM 732 C C . LEU A 1 90 ? -31.601 11.102 10.020 1.00 77.88 90 LEU A C 1
ATOM 734 O O . LEU A 1 90 ? -31.451 11.583 11.149 1.00 77.88 90 LEU A O 1
ATOM 738 N N . PRO A 1 91 ? -32.826 10.805 9.551 1.00 78.50 91 PRO A N 1
ATOM 739 C CA . PRO A 1 91 ? -34.031 11.093 10.319 1.00 78.50 91 PRO A CA 1
ATOM 740 C C . PRO A 1 91 ? -34.153 10.174 11.541 1.00 78.50 91 PRO A C 1
ATOM 742 O O . PRO A 1 91 ? -33.704 9.025 11.546 1.00 78.50 91 PRO A O 1
ATOM 745 N N . SER A 1 92 ? -34.848 10.646 12.580 1.00 79.06 92 SER A N 1
ATOM 746 C CA . SER A 1 92 ? -35.068 9.873 13.816 1.00 79.06 92 SER A CA 1
ATOM 747 C C . SER A 1 92 ? -35.874 8.579 13.600 1.00 79.06 92 SER A C 1
ATOM 749 O O . SER A 1 92 ? -35.782 7.625 14.385 1.00 79.06 92 SER A O 1
ATOM 751 N N . SER A 1 93 ? -36.622 8.509 12.494 1.00 74.62 93 SER A N 1
ATOM 752 C CA . SER A 1 93 ? -37.348 7.325 12.034 1.00 74.62 93 SER A CA 1
ATOM 753 C C . SER A 1 93 ? -36.445 6.142 11.677 1.00 74.62 93 SER A C 1
ATOM 755 O O . SER A 1 93 ? -36.969 5.030 11.645 1.00 74.62 93 SER A O 1
ATOM 757 N N . VAL A 1 94 ? -35.121 6.316 11.509 1.00 76.50 94 VAL A N 1
ATOM 758 C CA . VAL A 1 94 ? -34.177 5.190 11.318 1.00 76.50 94 VAL A CA 1
ATOM 759 C C . VAL A 1 94 ? -34.335 4.125 12.405 1.00 76.50 94 VAL A C 1
ATOM 761 O O . VAL A 1 94 ? -34.222 2.930 12.150 1.00 76.50 94 VAL A O 1
ATOM 764 N N . SER A 1 95 ? -34.689 4.552 13.620 1.00 75.25 95 SER A N 1
ATOM 765 C CA . SER A 1 95 ? -34.884 3.654 14.759 1.00 75.25 95 SER A CA 1
ATOM 766 C C . SER A 1 95 ? -36.050 2.679 14.593 1.00 75.25 95 SER A C 1
ATOM 768 O O . SER A 1 95 ? -36.113 1.689 15.315 1.00 75.25 95 SER A O 1
ATOM 770 N N . LYS A 1 96 ? -36.953 2.913 13.631 1.00 77.75 96 LYS A N 1
ATOM 771 C CA . LYS A 1 96 ? -38.049 1.993 13.292 1.00 77.75 96 LYS A CA 1
ATOM 772 C C . LYS A 1 96 ? -37.567 0.773 12.495 1.00 77.75 96 LYS A C 1
ATOM 774 O O . LYS A 1 96 ? -38.301 -0.205 12.375 1.00 77.75 96 LYS A O 1
ATOM 779 N N . LEU A 1 97 ? -36.338 0.797 11.973 1.00 76.00 97 LEU A N 1
ATOM 780 C CA . LEU A 1 97 ? -35.735 -0.297 11.209 1.00 76.00 97 LEU A CA 1
ATOM 781 C C . LEU A 1 97 ? -35.148 -1.372 12.142 1.00 76.00 97 LEU A C 1
ATOM 783 O O . LEU A 1 97 ? -33.943 -1.612 12.167 1.00 76.00 97 LEU A O 1
ATOM 787 N N . LEU A 1 98 ? -36.010 -2.048 12.907 1.00 73.25 98 LEU A N 1
ATOM 788 C CA . LEU A 1 98 ? -35.608 -2.994 13.964 1.00 73.25 98 LEU A CA 1
ATOM 789 C C . LEU A 1 98 ? -34.849 -4.237 13.456 1.00 73.25 98 LEU A C 1
ATOM 791 O O . LEU A 1 98 ? -34.144 -4.883 14.219 1.00 73.25 98 LEU A O 1
ATOM 795 N N . LYS A 1 99 ? -34.975 -4.588 12.167 1.00 74.62 99 LYS A N 1
ATOM 796 C CA . LYS A 1 99 ? -34.275 -5.739 11.559 1.00 74.62 99 LYS A CA 1
ATOM 797 C C . LYS A 1 99 ? -32.873 -5.402 11.039 1.00 74.62 99 LYS A C 1
ATOM 799 O O . LYS A 1 99 ? -32.165 -6.311 10.598 1.00 74.62 99 LYS A O 1
ATOM 804 N N . LEU A 1 100 ? -32.494 -4.125 11.032 1.00 79.25 100 LEU A N 1
ATOM 805 C CA . LEU A 1 100 ? -31.244 -3.671 10.440 1.00 79.25 100 LEU A CA 1
ATOM 806 C C . LEU A 1 100 ? -30.060 -4.053 11.336 1.00 79.25 100 LEU A C 1
ATOM 808 O O . LEU A 1 100 ? -30.029 -3.696 12.509 1.00 79.25 100 LEU A O 1
ATOM 812 N N . GLN A 1 101 ? -29.074 -4.758 10.778 1.00 83.88 101 GLN A N 1
ATOM 813 C CA . GLN A 1 101 ? -27.849 -5.154 11.486 1.00 83.88 101 GLN A CA 1
ATOM 814 C C . GLN A 1 101 ? -26.610 -4.407 10.991 1.00 83.88 101 GLN A C 1
ATOM 816 O O . GLN A 1 101 ? -25.667 -4.221 11.757 1.00 83.88 101 GLN A O 1
ATOM 821 N N . THR A 1 102 ? -26.607 -3.969 9.735 1.00 83.50 102 THR A N 1
ATOM 822 C CA . THR A 1 102 ? -25.510 -3.194 9.149 1.00 83.50 102 THR A CA 1
ATOM 823 C C . THR A 1 102 ? -26.047 -1.874 8.634 1.00 83.50 102 THR A C 1
ATOM 825 O O . THR A 1 102 ? -26.982 -1.878 7.834 1.00 83.50 102 THR A O 1
ATOM 828 N N . LEU A 1 103 ? -25.432 -0.774 9.064 1.00 85.38 103 LEU A N 1
ATOM 829 C CA . LEU A 1 103 ? -25.671 0.564 8.539 1.00 85.38 103 LEU A CA 1
ATOM 830 C C . LEU A 1 103 ? -24.343 1.137 8.031 1.00 85.38 103 LEU A C 1
ATOM 832 O O . LEU A 1 103 ? -23.428 1.387 8.820 1.00 85.38 103 LEU A O 1
ATOM 836 N N . ASP A 1 104 ? -24.230 1.307 6.714 1.00 81.62 104 ASP A N 1
ATOM 837 C CA . ASP A 1 104 ? -23.056 1.912 6.075 1.00 81.62 104 ASP A CA 1
ATOM 838 C C . ASP A 1 104 ? -23.383 3.314 5.547 1.00 81.62 104 ASP A C 1
ATOM 840 O O . ASP A 1 104 ? -24.172 3.467 4.612 1.00 81.62 104 ASP A O 1
ATOM 844 N N . LEU A 1 105 ? -22.767 4.319 6.174 1.00 78.50 105 LEU A N 1
ATOM 845 C CA . LEU A 1 105 ? -22.879 5.751 5.889 1.00 78.50 105 LEU A CA 1
ATOM 846 C C . LEU A 1 105 ? -21.569 6.331 5.330 1.00 78.50 105 LEU A C 1
ATOM 848 O O . LEU A 1 105 ? -21.375 7.550 5.344 1.00 78.50 105 LEU A O 1
ATOM 852 N N . LYS A 1 106 ? -20.625 5.498 4.876 1.00 73.25 106 LYS A N 1
ATOM 853 C CA . LYS A 1 106 ? -19.376 6.003 4.290 1.00 73.25 106 LYS A CA 1
ATOM 854 C C . LYS A 1 106 ? -19.663 6.885 3.072 1.00 73.25 106 LYS A C 1
ATOM 856 O O . LYS A 1 106 ? -20.551 6.592 2.276 1.00 73.25 106 LYS A O 1
ATOM 861 N N . HIS A 1 107 ? -18.862 7.934 2.899 1.00 67.44 107 HIS A N 1
ATOM 862 C CA . HIS A 1 107 ? -18.989 8.879 1.782 1.00 67.44 107 HIS A CA 1
ATOM 863 C C . HIS A 1 107 ? -20.393 9.510 1.655 1.00 67.44 107 HIS A C 1
ATOM 865 O O . HIS A 1 107 ? -20.895 9.692 0.551 1.00 67.44 107 HIS A O 1
ATOM 871 N N . THR A 1 108 ? -21.025 9.815 2.792 1.00 66.62 108 THR A N 1
ATOM 872 C CA . THR A 1 108 ? -22.256 10.624 2.895 1.00 66.62 108 THR A CA 1
ATOM 873 C C . THR A 1 108 ? -21.958 11.960 3.568 1.00 66.62 108 THR A C 1
ATOM 875 O O . THR A 1 108 ? -20.997 12.044 4.319 1.00 66.62 108 THR A O 1
ATOM 878 N N . TYR A 1 109 ? -22.766 13.001 3.399 1.00 65.19 109 TYR A N 1
ATOM 879 C CA . TYR A 1 109 ? -22.528 14.292 4.072 1.00 65.19 109 TYR A CA 1
ATOM 880 C C . TYR A 1 109 ? -23.068 14.338 5.517 1.00 65.19 109 TYR A C 1
ATOM 882 O O . TYR A 1 109 ? -23.336 15.413 6.044 1.00 65.19 109 TYR A O 1
ATOM 890 N N . ILE A 1 110 ? -23.264 13.183 6.166 1.00 74.06 110 ILE A N 1
ATOM 891 C CA . ILE A 1 110 ? -23.840 13.114 7.513 1.00 74.06 110 ILE A CA 1
ATOM 892 C C . ILE A 1 110 ? -22.800 13.551 8.546 1.00 74.06 110 ILE A C 1
ATOM 894 O O . ILE A 1 110 ? -21.863 12.812 8.857 1.00 74.06 110 ILE A O 1
ATOM 898 N N . GLU A 1 111 ? -23.017 14.724 9.133 1.00 73.12 111 GLU A N 1
ATOM 899 C CA . GLU A 1 111 ? -22.141 15.290 10.166 1.00 73.12 111 GLU A CA 1
ATOM 900 C C . GLU A 1 111 ? -22.486 14.801 11.577 1.00 73.12 111 GLU A C 1
ATOM 902 O O . GLU A 1 111 ? -21.613 14.714 12.436 1.00 73.12 111 GLU A O 1
ATOM 907 N N . THR A 1 112 ? -23.749 14.452 11.842 1.00 77.50 112 THR A N 1
ATOM 908 C CA . THR A 1 112 ? -24.198 13.968 13.157 1.00 77.50 112 THR A CA 1
ATOM 909 C C . THR A 1 112 ? -25.249 12.871 13.016 1.00 77.50 112 THR A C 1
ATOM 911 O O . THR A 1 112 ? -26.102 12.912 12.125 1.00 77.50 112 THR A O 1
ATOM 914 N N . LEU A 1 113 ? -25.208 11.871 13.902 1.00 85.00 113 LEU A N 1
ATOM 915 C CA . LEU A 1 113 ? -26.269 10.863 13.975 1.00 85.00 113 LEU A CA 1
ATOM 916 C C . LEU A 1 113 ? -27.409 11.322 14.896 1.00 85.00 113 LEU A C 1
ATOM 918 O O . LEU A 1 113 ? -27.157 11.950 15.927 1.00 85.00 113 LEU A O 1
ATOM 922 N N . PRO A 1 114 ? -28.665 10.940 14.608 1.00 86.06 114 PRO A N 1
ATOM 923 C CA . PRO A 1 114 ? -29.777 11.204 15.506 1.00 86.06 114 PRO A CA 1
ATOM 924 C C . PRO A 1 114 ? -29.643 10.377 16.790 1.00 86.06 114 PRO A C 1
ATOM 926 O O . PRO A 1 114 ? -29.243 9.212 16.763 1.00 86.06 114 PRO A O 1
ATOM 929 N N . SER A 1 115 ? -30.083 10.932 17.922 1.00 85.50 115 SER A N 1
ATOM 930 C CA . SER A 1 115 ? -30.079 10.248 19.231 1.00 85.50 115 SER A CA 1
ATOM 931 C C . SER A 1 115 ? -30.870 8.932 19.243 1.00 85.50 115 SER A C 1
ATOM 933 O O . SER A 1 115 ? -30.643 8.059 20.081 1.00 85.50 115 SER A O 1
ATOM 935 N N . SER A 1 116 ? -31.779 8.752 18.284 1.00 84.88 116 SER A N 1
ATOM 936 C CA . SER A 1 116 ? -32.522 7.517 18.068 1.00 84.88 116 SER A CA 1
ATOM 937 C C . SER A 1 116 ? -31.644 6.334 17.641 1.00 84.88 116 SER A C 1
ATOM 939 O O . SER A 1 116 ? -32.108 5.202 17.755 1.00 84.88 116 SER A O 1
ATOM 941 N N . ILE A 1 117 ? -30.396 6.557 17.199 1.00 86.81 117 ILE A N 1
ATOM 942 C CA . ILE A 1 117 ? -29.454 5.487 16.824 1.00 86.81 117 ILE A CA 1
ATOM 943 C C . ILE A 1 117 ? -29.236 4.488 17.968 1.00 86.81 117 ILE A C 1
ATOM 945 O O . ILE A 1 117 ? -29.148 3.288 17.735 1.00 86.81 117 ILE A O 1
ATOM 949 N N . TRP A 1 118 ? -29.260 4.965 19.217 1.00 86.81 118 TRP A N 1
ATOM 950 C CA . TRP A 1 118 ? -29.084 4.144 20.416 1.00 86.81 118 TRP A CA 1
ATOM 951 C C . TRP A 1 118 ? -30.184 3.092 20.621 1.00 86.81 118 TRP A C 1
ATOM 953 O O . TRP A 1 118 ? -29.989 2.161 21.396 1.00 86.81 118 TRP A O 1
ATOM 963 N N . LYS A 1 119 ? -31.340 3.241 19.957 1.00 85.69 119 LYS A N 1
ATOM 964 C CA . LYS A 1 119 ? -32.474 2.300 20.026 1.00 85.69 119 LYS A CA 1
ATOM 965 C C . LYS A 1 119 ? -32.334 1.109 19.075 1.00 85.69 119 LYS A C 1
ATOM 967 O O . LYS A 1 119 ? -33.161 0.208 19.125 1.00 85.69 119 LYS A O 1
ATOM 972 N N . MET A 1 120 ? -31.366 1.142 18.163 1.00 85.50 120 MET A N 1
ATOM 973 C CA . MET A 1 120 ? -31.217 0.121 17.128 1.00 85.50 120 MET A CA 1
ATOM 974 C C . MET A 1 120 ? -30.407 -1.077 17.634 1.00 85.50 120 MET A C 1
ATOM 976 O O . MET A 1 120 ? -29.577 -0.943 18.527 1.00 85.50 120 MET A O 1
ATOM 980 N N . GLU A 1 121 ? -30.584 -2.240 17.008 1.00 86.81 121 GLU A N 1
ATOM 981 C CA . GLU A 1 121 ? -29.848 -3.474 17.329 1.00 86.81 121 GLU A CA 1
ATOM 982 C C . GLU A 1 121 ? -28.738 -3.771 16.301 1.00 86.81 121 GLU A C 1
ATOM 984 O O . GLU A 1 121 ? -28.584 -4.887 15.798 1.00 86.81 121 GLU A O 1
ATOM 989 N N . LEU A 1 122 ? -27.954 -2.744 15.959 1.00 90.00 122 LEU A N 1
ATOM 990 C CA . LEU A 1 122 ? -26.907 -2.843 14.940 1.00 90.00 122 LEU A CA 1
ATOM 991 C C . LEU A 1 122 ? -25.732 -3.722 15.398 1.00 90.00 122 LEU A C 1
ATOM 993 O O . LEU A 1 122 ? -25.308 -3.682 16.551 1.00 90.00 122 LEU A O 1
ATOM 997 N N . ARG A 1 123 ? -25.152 -4.461 14.447 1.00 91.69 123 ARG A N 1
ATOM 998 C CA . ARG A 1 123 ? -23.879 -5.194 14.571 1.00 91.69 123 ARG A CA 1
ATOM 999 C C . ARG A 1 123 ? -22.719 -4.458 13.910 1.00 91.69 123 ARG A C 1
ATOM 1001 O O . ARG A 1 123 ? -21.591 -4.536 14.398 1.00 91.69 123 ARG A O 1
ATOM 1008 N N . HIS A 1 124 ? -22.980 -3.736 12.824 1.00 92.94 124 HIS A N 1
ATOM 1009 C CA . HIS A 1 124 ? -21.957 -3.020 12.070 1.00 92.94 124 HIS A CA 1
ATOM 1010 C C . HIS A 1 124 ? -22.428 -1.606 11.736 1.00 92.94 124 HIS A C 1
ATOM 1012 O O . HIS A 1 124 ? -23.467 -1.426 11.102 1.00 92.94 124 HIS A O 1
ATOM 1018 N N . LEU A 1 125 ? -21.642 -0.615 12.145 1.00 91.62 125 LEU A N 1
ATOM 1019 C CA . LEU A 1 125 ? -21.884 0.791 11.865 1.00 91.62 125 LEU A CA 1
ATOM 1020 C C . LEU A 1 125 ? -20.633 1.405 11.239 1.00 91.62 125 LEU A C 1
ATOM 1022 O O . LEU A 1 125 ? -19.555 1.421 11.843 1.00 91.62 125 LEU A O 1
ATOM 1026 N N . PHE A 1 126 ? -20.785 1.904 10.018 1.00 86.94 126 PHE A N 1
ATOM 1027 C CA . PHE A 1 126 ? -19.733 2.610 9.303 1.00 86.94 126 PHE A CA 1
ATOM 1028 C C . PHE A 1 126 ? -20.161 4.055 9.077 1.00 86.94 126 PHE A C 1
ATOM 1030 O O . PHE A 1 126 ? -21.197 4.309 8.474 1.00 86.94 126 PHE A O 1
ATOM 1037 N N . LEU A 1 127 ? -19.365 4.990 9.573 1.00 84.94 127 LEU A N 1
ATOM 1038 C CA . LEU A 1 127 ? -19.586 6.427 9.501 1.00 84.94 127 LEU A CA 1
ATOM 1039 C C . LEU A 1 127 ? -18.688 7.049 8.437 1.00 84.94 127 LEU A C 1
ATOM 1041 O O . LEU A 1 127 ? -17.709 6.435 7.996 1.00 84.94 127 LEU A O 1
ATOM 1045 N N . ASN A 1 128 ? -19.007 8.282 8.040 1.00 73.50 128 ASN A N 1
ATOM 1046 C CA . ASN A 1 128 ? -18.124 9.015 7.153 1.00 73.50 128 ASN A CA 1
ATOM 1047 C C . ASN A 1 128 ? -16.908 9.572 7.910 1.00 73.50 128 ASN A C 1
ATOM 1049 O O . ASN A 1 128 ? -17.027 10.420 8.790 1.00 73.50 128 ASN A O 1
ATOM 1053 N N . GLU A 1 129 ? -15.730 9.114 7.496 1.00 63.69 129 GLU A N 1
ATOM 1054 C CA . GLU A 1 129 ? -14.424 9.564 7.976 1.00 63.69 129 GLU A CA 1
ATOM 1055 C C . GLU A 1 129 ? -14.051 10.974 7.502 1.00 63.69 129 GLU A C 1
ATOM 1057 O O . GLU A 1 129 ? -13.288 11.659 8.177 1.00 63.69 129 GLU A O 1
ATOM 1062 N N . VAL A 1 130 ? -14.580 11.411 6.357 1.00 58.06 130 VAL A N 1
ATOM 1063 C CA . VAL A 1 130 ? -14.250 12.700 5.733 1.00 58.06 130 VAL A CA 1
ATOM 1064 C C . VAL A 1 130 ? -14.930 13.857 6.459 1.00 58.06 130 VAL A C 1
ATOM 1066 O O . VAL A 1 130 ? -14.265 14.818 6.828 1.00 58.06 130 VAL A O 1
ATOM 1069 N N . PHE A 1 131 ? -16.241 13.748 6.698 1.00 57.56 131 PHE A N 1
ATOM 1070 C CA . PHE A 1 131 ? -17.025 14.768 7.411 1.00 57.56 131 PHE A CA 1
ATOM 1071 C C . PHE A 1 131 ? -17.095 14.524 8.918 1.00 57.56 131 PHE A C 1
ATOM 1073 O O . PHE A 1 131 ? -17.875 15.172 9.603 1.00 57.56 131 PHE A O 1
ATOM 1080 N N . GLN A 1 132 ? -16.266 13.606 9.433 1.00 66.00 132 GLN A N 1
ATOM 1081 C CA . GLN A 1 132 ? -16.004 13.473 10.865 1.00 66.00 132 GLN A CA 1
ATOM 1082 C C . GLN A 1 132 ? -17.286 13.346 11.693 1.00 66.00 132 GLN A C 1
ATOM 1084 O O . GLN A 1 132 ? -17.503 14.076 12.657 1.00 66.00 132 GLN A O 1
ATOM 1089 N N . CYS A 1 133 ? -18.141 12.407 11.285 1.00 69.31 133 CYS A N 1
ATOM 1090 C CA . CYS A 1 133 ? -19.476 12.257 11.847 1.00 69.31 133 CYS A CA 1
ATOM 1091 C C . CYS A 1 133 ? -19.430 12.126 13.381 1.00 69.31 133 CYS A C 1
ATOM 1093 O O . CYS A 1 133 ? -18.830 11.180 13.914 1.00 69.31 133 CYS A O 1
ATOM 1095 N N . LYS A 1 134 ? -20.068 13.065 14.092 1.00 74.62 134 LYS A N 1
ATOM 1096 C CA . LYS A 1 134 ? -20.119 13.065 15.557 1.00 74.62 134 LYS A CA 1
ATOM 1097 C C . LYS A 1 134 ? -21.159 12.067 16.052 1.00 74.62 134 LYS A C 1
ATOM 1099 O O . LYS A 1 134 ? -22.298 12.011 15.570 1.00 74.62 134 LYS A O 1
ATOM 1104 N N . PHE A 1 135 ? -20.771 11.300 17.066 1.00 80.94 135 PHE A N 1
ATOM 1105 C CA . PHE A 1 135 ? -21.675 10.372 17.730 1.00 80.94 135 PHE A CA 1
ATOM 1106 C C . PHE A 1 135 ? -22.502 11.106 18.796 1.00 80.94 135 PHE A C 1
ATOM 1108 O O . PHE A 1 135 ? -21.925 11.795 19.637 1.00 80.94 135 PHE A O 1
ATOM 1115 N N . PRO A 1 136 ? -23.839 10.978 18.800 1.00 80.31 136 PRO A N 1
ATOM 1116 C CA . PRO A 1 136 ? -24.685 11.675 19.756 1.00 80.31 136 PRO A CA 1
ATOM 1117 C C . PRO A 1 136 ? -24.504 11.098 21.166 1.00 80.31 136 PRO A C 1
ATOM 1119 O O . PRO A 1 136 ? -24.369 9.876 21.312 1.00 80.31 136 PRO A O 1
ATOM 1122 N N . PRO A 1 137 ? -24.590 11.932 22.219 1.00 77.12 137 PRO A N 1
ATOM 1123 C CA . PRO A 1 137 ? -24.516 11.461 23.596 1.00 77.12 137 PRO A CA 1
ATOM 1124 C C . PRO A 1 137 ? -25.607 10.425 23.883 1.00 77.12 137 PRO A C 1
ATOM 1126 O O . PRO A 1 137 ? -26.717 10.493 23.341 1.00 77.12 137 PRO A O 1
ATOM 1129 N N . GLN A 1 138 ? -25.295 9.455 24.743 1.00 74.94 138 GLN A N 1
ATOM 1130 C CA . GLN A 1 138 ? -26.247 8.407 25.092 1.00 74.94 138 GLN A CA 1
ATOM 1131 C C . GLN A 1 138 ? -27.430 8.996 25.884 1.00 74.94 138 GLN A C 1
ATOM 1133 O O . GLN A 1 138 ? -27.222 9.646 26.913 1.00 74.94 138 GLN A O 1
ATOM 1138 N N . PRO A 1 139 ? -28.686 8.759 25.459 1.00 73.69 139 PRO A N 1
ATOM 1139 C CA . PRO A 1 139 ? -29.858 9.122 26.247 1.00 73.69 139 PRO A CA 1
ATOM 1140 C C . PRO A 1 139 ? -29.861 8.392 27.599 1.00 73.69 139 PRO A C 1
ATOM 1142 O O . PRO A 1 139 ? -29.469 7.234 27.676 1.00 73.69 139 PRO A O 1
ATOM 1145 N N . LYS A 1 140 ? -30.391 9.019 28.660 1.00 67.50 140 LYS A N 1
ATOM 1146 C CA . LYS A 1 140 ? -30.490 8.406 30.007 1.00 67.50 140 LYS A CA 1
ATOM 1147 C C . LYS A 1 140 ? -31.366 7.136 30.064 1.00 67.50 140 LYS A C 1
ATOM 1149 O O . LYS A 1 140 ? -31.278 6.380 31.025 1.00 67.50 140 LYS A O 1
ATOM 1154 N N . LEU A 1 141 ? -32.231 6.909 29.070 1.00 60.41 141 LEU A N 1
ATOM 1155 C CA . LEU A 1 141 ? -33.056 5.697 28.964 1.00 60.41 141 LEU A CA 1
ATOM 1156 C C . LEU A 1 141 ? -32.209 4.473 28.566 1.00 60.41 141 LEU A C 1
ATOM 1158 O O . LEU A 1 141 ? -31.196 4.624 27.896 1.00 60.41 141 LEU A O 1
ATOM 1162 N N . ARG A 1 142 ? -32.670 3.258 28.918 1.00 58.53 142 ARG A N 1
ATOM 1163 C CA . ARG A 1 142 ? -32.014 1.937 28.727 1.00 58.53 142 ARG A CA 1
ATOM 1164 C C . ARG A 1 142 ? -31.731 1.502 27.266 1.00 58.53 142 ARG A C 1
ATOM 1166 O O . ARG A 1 142 ? -31.670 0.311 26.981 1.00 58.53 142 ARG A O 1
ATOM 1173 N N . ASN A 1 143 ? -31.553 2.428 26.332 1.00 64.50 143 ASN A N 1
ATOM 1174 C CA . ASN A 1 143 ? -31.237 2.123 24.940 1.00 64.50 143 ASN A CA 1
ATOM 1175 C C . ASN A 1 143 ? -29.721 1.936 24.793 1.00 64.50 143 ASN A C 1
ATOM 1177 O O . ASN A 1 143 ? -28.940 2.829 25.139 1.00 64.50 143 ASN A O 1
ATOM 1181 N N . SER A 1 144 ? -29.303 0.764 24.320 1.00 68.38 144 SER A N 1
ATOM 1182 C CA . SER A 1 144 ? -27.892 0.407 24.192 1.00 68.38 144 SER A CA 1
ATOM 1183 C C . SER A 1 144 ? -27.639 -0.345 22.891 1.00 68.38 144 SER A C 1
ATOM 1185 O O . SER A 1 144 ? -28.306 -1.334 22.601 1.00 68.38 144 SER A O 1
ATOM 1187 N N . LEU A 1 145 ? -26.615 0.085 22.150 1.00 84.12 145 LEU A N 1
ATOM 1188 C CA . LEU A 1 145 ? -26.070 -0.603 20.975 1.00 84.12 145 LEU A CA 1
ATOM 1189 C C . LEU A 1 145 ? -25.193 -1.796 21.405 1.00 84.12 145 LEU A C 1
ATOM 1191 O O . LEU A 1 145 ? -24.065 -1.964 20.947 1.00 84.12 145 LEU A O 1
ATOM 1195 N N . SER A 1 146 ? -25.692 -2.624 22.322 1.00 82.25 146 SER A N 1
ATOM 1196 C CA . SER A 1 146 ? -24.914 -3.679 22.987 1.00 82.25 146 SER A CA 1
ATOM 1197 C C . SER A 1 146 ? -24.422 -4.770 22.031 1.00 82.25 146 SER A C 1
ATOM 1199 O O . SER A 1 146 ? -23.403 -5.401 22.296 1.00 82.25 146 SER A O 1
ATOM 1201 N N . ASN A 1 147 ? -25.107 -4.972 20.903 1.00 88.62 147 ASN A N 1
ATOM 1202 C CA . ASN A 1 147 ? -24.748 -5.962 19.884 1.00 88.62 147 ASN A CA 1
ATOM 1203 C C . ASN A 1 147 ? -23.706 -5.462 18.869 1.00 88.62 147 ASN A C 1
ATOM 1205 O O . ASN A 1 147 ? -23.330 -6.219 17.966 1.00 88.62 147 ASN A O 1
ATOM 1209 N N . LEU A 1 148 ? -23.247 -4.212 18.988 1.00 93.00 148 LEU A N 1
ATOM 1210 C CA . LEU A 1 148 ? -22.348 -3.605 18.017 1.00 93.00 148 LEU A CA 1
ATOM 1211 C C . LEU A 1 148 ? -20.957 -4.247 18.088 1.00 93.00 148 LEU A C 1
ATOM 1213 O O . LEU A 1 148 ? -20.320 -4.283 19.136 1.00 93.00 148 LEU A O 1
ATOM 1217 N N . GLN A 1 149 ? -20.481 -4.747 16.947 1.00 95.56 149 GLN A N 1
ATOM 1218 C CA . GLN A 1 149 ? -19.190 -5.428 16.798 1.00 95.56 149 GLN A CA 1
ATOM 1219 C C . GLN A 1 149 ? -18.210 -4.637 15.933 1.00 95.56 149 GLN A C 1
ATOM 1221 O O . GLN A 1 149 ? -16.998 -4.833 16.022 1.00 95.56 149 GLN A O 1
ATOM 1226 N N . THR A 1 150 ? -18.700 -3.782 15.037 1.00 95.75 150 THR A N 1
ATOM 1227 C CA . THR A 1 150 ? -17.862 -2.928 14.191 1.00 95.75 150 THR A CA 1
ATOM 1228 C C . THR A 1 150 ? -18.341 -1.497 14.280 1.00 95.75 150 THR A C 1
ATOM 1230 O O . THR A 1 150 ? -19.500 -1.225 13.976 1.00 95.75 150 THR A O 1
ATOM 1233 N N . LEU A 1 151 ? -17.425 -0.606 14.646 1.00 93.69 151 LEU A N 1
ATOM 1234 C CA . LEU A 1 151 ? -17.632 0.832 14.635 1.00 93.69 151 LEU A CA 1
ATOM 1235 C C . LEU A 1 151 ? -16.462 1.481 13.901 1.00 93.69 151 LEU A C 1
ATOM 1237 O O . LEU A 1 151 ? -15.309 1.365 14.319 1.00 93.69 151 LEU A O 1
ATOM 1241 N N . SER A 1 152 ? -16.752 2.124 12.776 1.00 90.38 152 SER A N 1
ATOM 1242 C CA . SER A 1 152 ? -15.735 2.721 11.912 1.00 90.38 152 SER A CA 1
ATOM 1243 C C . SER A 1 152 ? -16.105 4.139 11.532 1.00 90.38 152 SER A C 1
ATOM 1245 O O . SER A 1 152 ? -17.269 4.402 11.271 1.00 90.38 152 SER A O 1
ATOM 1247 N N . GLY A 1 153 ? -15.108 5.014 11.426 1.00 82.06 153 GLY A N 1
ATOM 1248 C CA . GLY A 1 153 ? -15.296 6.408 11.016 1.00 82.06 153 GLY A CA 1
ATOM 1249 C C . GLY A 1 153 ? -15.773 7.332 12.131 1.00 82.06 153 GLY A C 1
ATOM 1250 O O . GLY A 1 153 ? -16.289 8.406 11.853 1.00 82.06 153 GLY A O 1
ATOM 1251 N N . LEU A 1 154 ? -15.606 6.910 13.384 1.00 86.12 154 LEU A N 1
ATOM 1252 C CA . LEU A 1 154 ? -15.943 7.711 14.552 1.00 86.12 154 LEU A CA 1
ATOM 1253 C C . LEU A 1 154 ? -14.982 8.899 14.678 1.00 86.12 154 LEU A C 1
ATOM 1255 O O . LEU A 1 154 ? -13.768 8.692 14.716 1.00 86.12 154 LEU A O 1
ATOM 1259 N N . CYS A 1 155 ? -15.514 10.114 14.802 1.00 85.94 155 CYS A N 1
ATOM 1260 C CA . CYS A 1 155 ? -14.735 11.277 15.213 1.00 85.94 155 CYS A CA 1
ATOM 1261 C C . CYS A 1 155 ? -15.004 11.604 16.684 1.00 85.94 155 CYS A C 1
ATOM 1263 O O . CYS A 1 155 ? -16.158 11.672 17.107 1.00 85.94 155 CYS A O 1
ATOM 1265 N N . ILE A 1 156 ? -13.932 11.787 17.452 1.00 85.69 156 ILE A N 1
ATOM 1266 C CA . ILE A 1 156 ? -13.965 12.142 18.870 1.00 85.69 156 ILE A CA 1
ATOM 1267 C C . ILE A 1 156 ? -13.282 13.496 19.017 1.00 85.69 156 ILE A C 1
ATOM 1269 O O . ILE A 1 156 ? -12.089 13.629 18.736 1.00 85.69 156 ILE A O 1
ATOM 1273 N N . ASP A 1 157 ? -14.045 14.481 19.465 1.00 80.88 157 ASP A N 1
ATOM 1274 C CA . ASP A 1 157 ? -13.565 15.806 19.833 1.00 80.88 157 ASP A CA 1
ATOM 1275 C C . ASP A 1 157 ? -13.910 16.105 21.302 1.00 80.88 157 ASP A C 1
ATOM 1277 O O . ASP A 1 157 ? -14.364 15.235 22.047 1.00 80.88 157 ASP A O 1
ATOM 1281 N N . VAL A 1 158 ? -13.663 17.339 21.741 1.00 76.44 158 VAL A N 1
ATOM 1282 C CA . VAL A 1 158 ? -13.936 17.768 23.121 1.00 76.44 158 VAL A CA 1
ATOM 1283 C C . VAL A 1 158 ? -15.441 17.767 23.442 1.00 76.44 158 VAL A C 1
ATOM 1285 O O . VAL A 1 158 ? -15.823 17.595 24.599 1.00 76.44 158 VAL A O 1
ATOM 1288 N N . GLU A 1 159 ? -16.299 17.929 22.433 1.00 73.88 159 GLU A N 1
ATOM 1289 C CA . GLU A 1 159 ? -17.755 18.058 22.576 1.00 73.88 159 GLU A CA 1
ATOM 1290 C C . GLU A 1 159 ? -18.483 16.705 22.555 1.00 73.88 159 GLU A C 1
ATOM 1292 O O . GLU A 1 159 ? -19.627 16.614 23.006 1.00 73.88 159 GLU A O 1
ATOM 1297 N N . ALA A 1 160 ? -17.831 15.653 22.055 1.00 74.69 160 ALA A N 1
ATOM 1298 C CA . ALA A 1 160 ? -18.360 14.296 21.962 1.00 74.69 160 ALA A CA 1
ATOM 1299 C C . ALA A 1 160 ? -17.714 13.368 23.015 1.00 74.69 160 ALA A C 1
ATOM 1301 O O . ALA A 1 160 ? -16.785 12.619 22.695 1.00 74.69 160 ALA A O 1
ATOM 1302 N N . PRO A 1 161 ? -18.184 13.380 24.280 1.00 73.12 161 PRO A N 1
ATOM 1303 C CA . PRO A 1 161 ? -17.553 12.617 25.345 1.00 73.12 161 PRO A CA 1
ATOM 1304 C C . PRO A 1 161 ? -17.697 11.107 25.145 1.00 73.12 161 PRO A C 1
ATOM 1306 O O . PRO A 1 161 ? -18.789 10.587 24.909 1.00 73.12 161 PRO A O 1
ATOM 1309 N N . VAL A 1 162 ? -16.588 10.391 25.330 1.00 85.12 162 VAL A N 1
ATOM 1310 C CA . VAL A 1 162 ? -16.570 8.917 25.314 1.00 85.12 162 VAL A CA 1
ATOM 1311 C C . VAL A 1 162 ? -17.238 8.332 26.558 1.00 85.12 162 VAL A C 1
ATOM 1313 O O . VAL A 1 162 ? -17.934 7.318 26.469 1.00 85.12 162 VAL A O 1
ATOM 1316 N N . LYS A 1 163 ? -17.040 8.984 27.711 1.00 83.94 163 LYS A N 1
ATOM 1317 C CA . LYS A 1 163 ? -17.568 8.541 29.007 1.00 83.94 163 LYS A CA 1
ATOM 1318 C C . LYS A 1 163 ? -19.093 8.596 29.050 1.00 83.94 163 LYS A C 1
ATOM 1320 O O . LYS A 1 163 ? -19.702 9.535 28.541 1.00 83.94 163 LYS A O 1
ATOM 1325 N N . ASN A 1 164 ? -19.690 7.647 29.768 1.00 77.44 164 ASN A N 1
ATOM 1326 C CA . ASN A 1 164 ? -21.137 7.518 29.973 1.00 77.44 164 ASN A CA 1
ATOM 1327 C C . ASN A 1 164 ? -21.949 7.238 28.694 1.00 77.44 164 ASN A C 1
ATOM 1329 O O . ASN A 1 164 ? -23.166 7.448 28.690 1.00 77.44 164 ASN A O 1
ATOM 1333 N N . GLY A 1 165 ? -21.311 6.717 27.648 1.00 82.75 165 GLY A N 1
ATOM 1334 C CA . GLY A 1 165 ? -21.936 6.431 26.363 1.00 82.75 165 GLY A CA 1
ATOM 1335 C C . GLY A 1 165 ? -21.158 5.390 25.567 1.00 82.75 165 GLY A C 1
ATOM 1336 O O . GLY A 1 165 ? -21.493 4.206 25.607 1.00 82.75 165 GLY A O 1
ATOM 1337 N N . LEU A 1 166 ? -20.149 5.838 24.815 1.00 87.38 166 LEU A N 1
ATOM 1338 C CA . LEU A 1 166 ? -19.349 4.974 23.938 1.00 87.38 166 LEU A CA 1
ATOM 1339 C C . LEU A 1 166 ? -18.551 3.932 24.730 1.00 87.38 166 LEU A C 1
ATOM 1341 O O . LEU A 1 166 ? -18.456 2.788 24.295 1.00 87.38 166 LEU A O 1
ATOM 1345 N N . ASP A 1 167 ? -18.070 4.300 25.918 1.00 87.38 167 ASP A N 1
ATOM 1346 C CA . ASP A 1 167 ? -17.376 3.422 26.870 1.00 87.38 167 ASP A CA 1
ATOM 1347 C C . ASP A 1 167 ? -18.164 2.163 27.277 1.00 87.38 167 ASP A C 1
ATOM 1349 O O . ASP A 1 167 ? -17.573 1.159 27.666 1.00 87.38 167 ASP A O 1
ATOM 1353 N N . LYS A 1 168 ? -19.494 2.168 27.135 1.00 87.25 168 LYS A N 1
ATOM 1354 C CA . LYS A 1 168 ? -20.352 1.001 27.411 1.00 87.25 168 LYS A CA 1
ATOM 1355 C C . LYS A 1 168 ? -20.412 -0.002 26.253 1.00 87.25 168 LYS A C 1
ATOM 1357 O O . LYS A 1 168 ? -20.983 -1.084 26.408 1.00 87.25 168 LYS A O 1
ATOM 1362 N N . LEU A 1 169 ? -19.861 0.335 25.086 1.00 89.69 169 LEU A N 1
ATOM 1363 C CA . LEU A 1 169 ? -19.823 -0.537 23.910 1.00 89.69 169 LEU A CA 1
ATOM 1364 C C . LEU A 1 169 ? -18.636 -1.500 24.004 1.00 89.69 169 LEU A C 1
ATOM 1366 O O . LEU A 1 169 ? -17.605 -1.299 23.367 1.00 89.69 169 LEU A O 1
ATOM 1370 N N . VAL A 1 170 ? -18.793 -2.555 24.802 1.00 90.44 170 VAL A N 1
ATOM 1371 C CA . VAL A 1 170 ? -17.707 -3.501 25.126 1.00 90.44 170 VAL A CA 1
ATOM 1372 C C . VAL A 1 170 ? -17.531 -4.640 24.110 1.00 90.44 170 VAL A C 1
ATOM 1374 O O . VAL A 1 170 ? -16.460 -5.224 23.998 1.00 90.44 170 VAL A O 1
ATOM 1377 N N . ASN A 1 171 ? -18.555 -4.932 23.300 1.00 92.44 171 ASN A N 1
ATOM 1378 C CA . ASN A 1 171 ? -18.556 -6.057 22.348 1.00 92.44 171 ASN A CA 1
ATOM 1379 C C . ASN A 1 171 ? -17.867 -5.749 21.001 1.00 92.44 171 ASN A C 1
ATOM 1381 O O . ASN A 1 171 ? -17.980 -6.519 20.037 1.00 92.44 171 ASN A O 1
ATOM 1385 N N . ILE A 1 172 ? -17.151 -4.625 20.914 1.00 95.19 172 ILE A N 1
ATOM 1386 C CA . ILE A 1 172 ? -16.510 -4.161 19.684 1.00 95.19 172 ILE A CA 1
ATOM 1387 C C . ILE A 1 172 ? -15.307 -5.045 19.336 1.00 95.19 172 ILE A C 1
ATOM 1389 O O . ILE A 1 172 ? -14.355 -5.189 20.096 1.00 95.19 172 ILE A O 1
ATOM 1393 N N . LYS A 1 173 ? -15.324 -5.588 18.116 1.00 96.38 173 LYS A N 1
ATOM 1394 C CA . LYS A 1 173 ? -14.237 -6.379 17.517 1.00 96.38 173 LYS A CA 1
ATOM 1395 C C . LYS A 1 173 ? -13.399 -5.568 16.533 1.00 96.38 173 LYS A C 1
ATOM 1397 O O . LYS A 1 173 ? -12.235 -5.884 16.301 1.00 96.38 173 LYS A O 1
ATOM 1402 N N . LYS A 1 174 ? -13.980 -4.541 15.911 1.00 97.00 174 LYS A N 1
ATOM 1403 C CA . LYS A 1 174 ? -13.289 -3.665 14.956 1.00 97.00 174 LYS A CA 1
ATOM 1404 C C . LYS A 1 174 ? -13.619 -2.214 15.262 1.00 97.00 174 LYS A C 1
ATOM 1406 O O . LYS A 1 174 ? -14.775 -1.817 15.124 1.00 97.00 174 LYS A O 1
ATOM 1411 N N . LEU A 1 175 ? -12.602 -1.448 15.633 1.00 95.44 175 LEU A N 1
ATOM 1412 C CA . LEU A 1 175 ? -12.729 -0.042 15.988 1.00 95.44 175 LEU A CA 1
ATOM 1413 C C . LEU A 1 175 ? -11.847 0.811 15.075 1.00 95.44 175 LEU A C 1
ATOM 1415 O O . LEU A 1 175 ? -10.635 0.594 14.998 1.00 95.44 175 LEU A O 1
ATOM 1419 N N . ARG A 1 176 ? -12.449 1.786 14.390 1.00 92.69 176 ARG A N 1
ATOM 1420 C CA . ARG A 1 176 ? -11.734 2.840 13.660 1.00 92.69 176 ARG A CA 1
ATOM 1421 C C . ARG A 1 176 ? -12.234 4.206 14.104 1.00 92.69 176 ARG A C 1
ATOM 1423 O O . ARG A 1 176 ? -13.392 4.539 13.848 1.00 92.69 176 ARG A O 1
ATOM 1430 N N . LEU A 1 177 ? -11.342 4.984 14.711 1.00 91.06 177 LEU A N 1
ATOM 1431 C CA . LEU A 1 177 ? -11.642 6.310 15.238 1.00 91.06 177 LEU A CA 1
ATOM 1432 C C . LEU A 1 177 ? -10.541 7.333 14.936 1.00 91.06 177 LEU A C 1
ATOM 1434 O O . LEU A 1 177 ? -9.362 6.991 14.777 1.00 91.06 177 LEU A O 1
ATOM 1438 N N . VAL A 1 178 ? -10.951 8.595 14.879 1.00 87.75 178 VAL A N 1
ATOM 1439 C CA . VAL A 1 178 ? -10.092 9.771 14.762 1.00 87.75 178 VAL A CA 1
ATOM 1440 C C . VAL A 1 178 ? -10.368 10.667 15.964 1.00 87.75 178 VAL A C 1
ATOM 1442 O O . VAL A 1 178 ? -11.501 11.071 16.191 1.00 87.75 178 VAL A O 1
ATOM 1445 N N . CYS A 1 179 ? -9.332 10.963 16.736 1.00 87.06 179 CYS A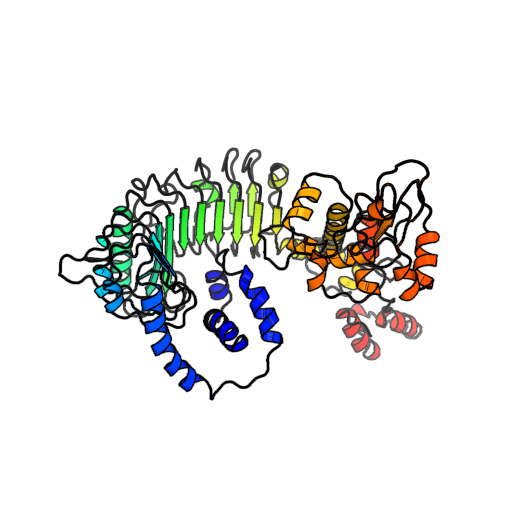 N 1
ATOM 1446 C CA . CYS A 1 179 ? -9.364 11.944 17.806 1.00 87.06 179 CYS A CA 1
ATOM 1447 C C . CYS A 1 179 ? -8.875 13.283 17.247 1.00 87.06 179 CYS A C 1
ATOM 1449 O O . CYS A 1 179 ? -7.746 13.358 16.745 1.00 87.06 179 CYS A O 1
ATOM 1451 N N . GLN A 1 180 ? -9.698 14.325 17.339 1.00 80.94 180 GLN A N 1
ATOM 1452 C CA . GLN A 1 180 ? -9.371 15.644 16.813 1.00 80.94 180 GLN A CA 1
ATOM 1453 C C . GLN A 1 180 ? -9.664 16.764 17.807 1.00 80.94 180 GLN A C 1
ATOM 1455 O O . GLN A 1 180 ? -10.750 16.848 18.364 1.00 80.94 180 GLN A O 1
ATOM 1460 N N . SER A 1 181 ? -8.704 17.677 17.968 1.00 73.25 181 SER A N 1
ATOM 1461 C CA . SER A 1 181 ? -8.935 18.947 18.666 1.00 73.25 181 SER A CA 1
ATOM 1462 C C . SER A 1 181 ? -9.162 20.074 17.661 1.00 73.25 181 SER A C 1
ATOM 1464 O O . SER A 1 181 ? -8.232 20.457 16.952 1.00 73.25 181 SER A O 1
ATOM 1466 N N . LEU A 1 182 ? -10.389 20.597 17.586 1.00 63.97 182 LEU A N 1
ATOM 1467 C CA . LEU A 1 182 ? -10.766 21.708 16.699 1.00 63.97 182 LEU A CA 1
ATOM 1468 C C . LEU A 1 182 ? -10.470 23.093 17.302 1.00 63.97 182 LEU A C 1
ATOM 1470 O O . LEU A 1 182 ? -10.388 24.069 16.562 1.00 63.97 182 LEU A O 1
ATOM 1474 N N . SER A 1 183 ? -10.269 23.182 18.621 1.00 62.62 183 SER A N 1
ATOM 1475 C CA . SER A 1 183 ? -10.038 24.440 19.336 1.00 62.62 183 SER A CA 1
ATOM 1476 C C . SER A 1 183 ? -8.633 24.492 19.933 1.00 62.62 183 SER A C 1
ATOM 1478 O O . SER A 1 183 ? -8.211 23.586 20.651 1.00 62.62 183 SER A O 1
ATOM 1480 N N . LEU A 1 184 ? -7.909 25.583 19.666 1.00 58.00 184 LEU A N 1
ATOM 1481 C CA . LEU A 1 184 ? -6.548 25.803 20.173 1.00 58.00 184 LEU A CA 1
ATOM 1482 C C . LEU A 1 184 ? -6.487 25.991 21.698 1.00 58.00 184 LEU A C 1
ATOM 1484 O O . LEU A 1 184 ? -5.415 25.848 22.275 1.00 58.00 184 LEU A O 1
ATOM 1488 N N 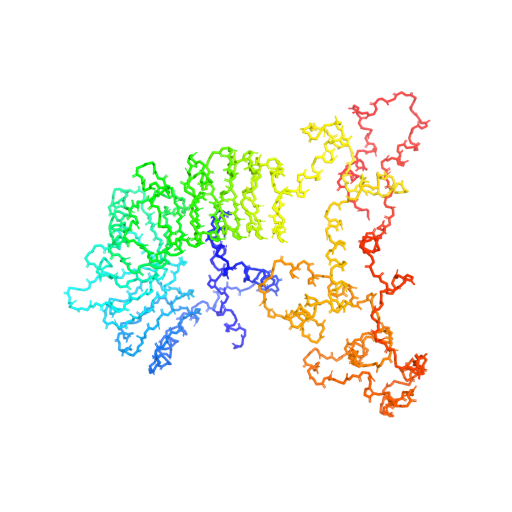. ASN A 1 185 ? -7.626 26.251 22.348 1.00 61.16 185 ASN A N 1
ATOM 1489 C CA . ASN A 1 185 ? -7.700 26.636 23.761 1.00 61.16 185 ASN A CA 1
ATOM 1490 C C . ASN A 1 185 ? -8.261 25.524 24.674 1.00 61.16 185 ASN A C 1
ATOM 1492 O O . ASN A 1 185 ? -8.641 25.800 25.807 1.00 61.16 185 ASN A O 1
ATOM 1496 N N . GLN A 1 186 ? -8.362 24.279 24.190 1.00 67.00 186 GLN A N 1
ATOM 1497 C CA . GLN A 1 186 ? -8.954 23.143 24.924 1.00 67.00 186 GLN A CA 1
ATOM 1498 C C . GLN A 1 186 ? -8.031 21.913 24.965 1.00 67.00 186 GLN A C 1
ATOM 1500 O O . GLN A 1 186 ? -8.477 20.769 24.864 1.00 67.00 186 GLN A O 1
ATOM 1505 N N . GLU A 1 187 ? -6.724 22.134 25.091 1.00 70.25 187 GLU A N 1
ATOM 1506 C CA . 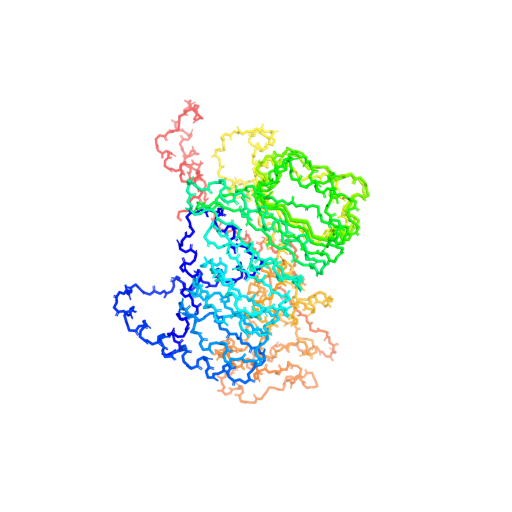GLU A 1 187 ? -5.733 21.052 25.066 1.00 70.25 187 GLU A CA 1
ATOM 1507 C C . GLU A 1 187 ? -5.897 20.076 26.247 1.00 70.25 187 GLU A C 1
ATOM 1509 O O . GLU A 1 187 ? -5.922 18.864 26.035 1.00 70.25 187 GLU A O 1
ATOM 1514 N N . GLU A 1 188 ? -6.133 20.579 27.464 1.00 77.56 188 GLU A N 1
ATOM 1515 C CA . GLU A 1 188 ? -6.385 19.752 28.659 1.00 77.56 188 GLU A CA 1
ATOM 1516 C C . GLU A 1 188 ? -7.662 18.908 28.539 1.00 77.56 188 GLU A C 1
ATOM 1518 O O . GLU A 1 188 ? -7.671 17.715 28.846 1.00 77.56 188 GLU A O 1
ATOM 1523 N N . ALA A 1 189 ? -8.743 19.494 28.022 1.00 81.06 189 ALA A N 1
ATOM 1524 C CA . ALA A 1 189 ? -9.997 18.774 27.824 1.00 81.06 189 ALA A CA 1
ATOM 1525 C C . ALA A 1 189 ? -9.848 17.654 26.777 1.00 81.06 189 ALA A C 1
ATOM 1527 O O . ALA A 1 189 ? -10.396 16.562 26.948 1.00 81.06 189 ALA A O 1
ATOM 1528 N N . MET A 1 190 ? -9.054 17.887 25.724 1.00 84.19 190 MET A N 1
ATOM 1529 C CA . MET A 1 190 ? -8.732 16.854 24.741 1.00 84.19 190 MET A CA 1
ATOM 1530 C C . MET A 1 190 ? -7.869 15.739 25.343 1.00 84.19 190 MET A C 1
ATOM 1532 O O . MET A 1 190 ? -8.081 14.569 25.026 1.00 84.19 190 MET A O 1
ATOM 1536 N N . ILE A 1 191 ? -6.923 16.068 26.227 1.00 82.75 191 ILE A N 1
ATOM 1537 C CA . ILE A 1 191 ? -6.116 15.072 26.947 1.00 82.75 191 ILE A CA 1
ATOM 1538 C C . ILE A 1 191 ? -7.022 14.121 27.736 1.00 82.75 191 ILE A C 1
ATOM 1540 O O . ILE A 1 191 ? -6.885 12.906 27.581 1.00 82.75 191 ILE A O 1
ATOM 1544 N N . HIS A 1 192 ? -8.001 14.647 28.475 1.00 84.81 192 HIS A N 1
ATOM 1545 C CA . HIS A 1 192 ? -8.977 13.823 29.193 1.00 84.81 192 HIS A CA 1
ATOM 1546 C C . HIS A 1 192 ? -9.845 12.959 28.268 1.00 84.81 192 HIS A C 1
ATOM 1548 O O . HIS A 1 192 ? -10.177 11.825 28.621 1.00 84.81 192 HIS A O 1
ATOM 1554 N N . GLN A 1 193 ? -10.195 13.445 27.071 1.00 86.56 193 GLN A N 1
ATOM 1555 C CA . GLN A 1 193 ? -10.874 12.606 26.075 1.00 86.56 193 GLN A CA 1
ATOM 1556 C C . GLN A 1 193 ? -9.960 11.499 25.542 1.00 86.56 193 GLN A C 1
ATOM 1558 O O . GLN A 1 193 ? -10.397 10.357 25.425 1.00 86.56 193 GLN A O 1
ATOM 1563 N N . LEU A 1 194 ? -8.686 11.786 25.262 1.00 87.31 194 LEU A N 1
ATOM 1564 C CA . LEU A 1 194 ? -7.719 10.772 24.831 1.00 87.31 194 LEU A CA 1
ATOM 1565 C C . LEU A 1 194 ? -7.496 9.702 25.911 1.00 87.31 194 LEU A C 1
ATOM 1567 O O . LEU A 1 194 ? -7.387 8.523 25.578 1.00 87.31 194 LEU A O 1
ATOM 1571 N N . GLU A 1 195 ? -7.473 10.089 27.189 1.00 88.12 195 GLU A N 1
ATOM 1572 C CA . GLU A 1 195 ? -7.442 9.155 28.322 1.00 88.12 195 GLU A CA 1
ATOM 1573 C C . GLU A 1 195 ? -8.699 8.282 28.367 1.00 88.12 195 GLU A C 1
ATOM 1575 O O . GLU A 1 195 ? -8.588 7.064 28.476 1.00 88.12 195 GLU A O 1
ATOM 1580 N N . ALA A 1 196 ? -9.885 8.874 28.196 1.00 90.31 196 ALA A N 1
ATOM 1581 C CA . ALA A 1 196 ? -11.139 8.123 28.148 1.00 90.31 196 ALA A CA 1
ATOM 1582 C C . ALA A 1 196 ? -11.195 7.140 26.964 1.00 90.31 196 ALA A C 1
ATOM 1584 O O . ALA A 1 196 ? -11.711 6.032 27.106 1.00 90.31 196 ALA A O 1
ATOM 1585 N N . VAL A 1 197 ? -10.643 7.515 25.804 1.00 91.25 197 VAL A N 1
ATOM 1586 C CA . VAL A 1 197 ? -10.490 6.607 24.654 1.00 91.25 197 VAL A CA 1
ATOM 1587 C C . VAL A 1 197 ? -9.558 5.451 25.004 1.00 91.25 197 VAL A C 1
ATOM 1589 O O . VAL A 1 197 ? -9.880 4.301 24.710 1.00 91.25 197 VAL A O 1
ATOM 1592 N N . ALA A 1 198 ? -8.417 5.739 25.634 1.00 90.56 198 ALA A N 1
ATOM 1593 C CA . ALA A 1 198 ? -7.467 4.712 26.044 1.00 90.56 198 ALA A CA 1
ATOM 1594 C C . ALA A 1 198 ? -8.099 3.739 27.054 1.00 90.56 198 ALA A C 1
ATOM 1596 O O . ALA A 1 198 ? -7.970 2.529 26.883 1.00 90.56 198 ALA A O 1
ATOM 1597 N N . ASP A 1 199 ? -8.831 4.255 28.046 1.00 90.19 199 ASP A N 1
ATOM 1598 C CA . ASP A 1 199 ? -9.600 3.459 29.009 1.00 90.19 199 ASP A CA 1
ATOM 1599 C C . ASP A 1 199 ? -10.597 2.552 28.300 1.00 90.19 199 ASP A C 1
ATOM 1601 O O . ASP A 1 199 ? -10.594 1.340 28.506 1.00 90.19 199 ASP A O 1
ATOM 1605 N N . TRP A 1 200 ? -11.406 3.114 27.406 1.00 92.25 200 TRP A N 1
ATOM 1606 C CA . TRP A 1 200 ? -12.400 2.342 26.675 1.00 92.25 200 TRP A CA 1
ATOM 1607 C C . TRP A 1 200 ? -11.762 1.217 25.856 1.00 92.25 200 TRP A C 1
ATOM 1609 O O . TRP A 1 200 ? -12.220 0.080 25.948 1.00 92.25 200 TRP A O 1
ATOM 1619 N N . ILE A 1 201 ? -10.667 1.475 25.133 1.00 91.75 201 ILE A N 1
ATOM 1620 C CA . ILE A 1 201 ? -9.975 0.445 24.339 1.00 91.75 201 ILE A CA 1
ATOM 1621 C C . ILE A 1 201 ? -9.530 -0.739 25.214 1.00 91.75 201 ILE A C 1
ATOM 1623 O O . ILE A 1 201 ? -9.648 -1.886 24.778 1.00 91.75 201 ILE A O 1
ATOM 1627 N N . THR A 1 202 ? -9.086 -0.493 26.452 1.00 89.00 202 THR A N 1
ATOM 1628 C CA . THR A 1 202 ? -8.690 -1.578 27.372 1.00 89.00 202 THR A CA 1
ATOM 1629 C C . THR A 1 202 ? -9.851 -2.473 27.802 1.00 89.00 202 THR A C 1
ATOM 1631 O O . THR A 1 202 ? -9.625 -3.640 28.103 1.00 89.00 202 THR A O 1
ATOM 1634 N N . THR A 1 203 ? -11.091 -1.975 27.765 1.00 91.06 203 THR A N 1
ATOM 1635 C CA . THR A 1 203 ? -12.289 -2.782 28.069 1.00 91.06 203 THR A CA 1
ATOM 1636 C C . THR A 1 203 ? -12.694 -3.720 26.922 1.00 91.06 203 THR A C 1
ATOM 1638 O O . THR A 1 203 ? -13.547 -4.586 27.102 1.00 91.06 203 THR A O 1
ATOM 1641 N N . LEU A 1 204 ? -12.095 -3.574 25.731 1.00 92.38 204 LEU A N 1
ATOM 1642 C CA . LEU A 1 204 ? -12.462 -4.324 24.524 1.00 92.38 204 LEU A CA 1
ATOM 1643 C C . LEU A 1 204 ? -11.687 -5.650 24.406 1.00 92.38 204 LEU A C 1
ATOM 1645 O O . LEU A 1 204 ? -10.819 -5.817 23.545 1.00 92.38 204 LEU A O 1
ATOM 1649 N N . GLU A 1 205 ? -12.018 -6.634 25.240 1.00 89.44 205 GLU A N 1
ATOM 1650 C CA . GLU A 1 205 ? -11.322 -7.938 25.300 1.00 89.44 205 GLU A CA 1
ATOM 1651 C C . GLU A 1 205 ? -11.360 -8.733 23.975 1.00 89.44 205 GLU A C 1
ATOM 1653 O O . GLU A 1 205 ? -10.456 -9.507 23.641 1.00 89.44 205 GLU A O 1
ATOM 1658 N N . HIS A 1 206 ? -12.396 -8.518 23.162 1.00 92.50 206 HIS A N 1
ATOM 1659 C CA . HIS A 1 206 ? -12.584 -9.193 21.874 1.00 92.50 206 HIS A CA 1
ATOM 1660 C C . HIS A 1 206 ? -12.103 -8.374 20.667 1.00 92.50 206 HIS A C 1
ATOM 1662 O O . HIS A 1 206 ? -12.424 -8.720 19.523 1.00 92.50 206 HIS A O 1
ATOM 1668 N N . LEU A 1 207 ? -11.342 -7.298 20.890 1.00 95.44 207 LEU A N 1
ATOM 1669 C CA . LEU A 1 207 ? -10.851 -6.433 19.821 1.00 95.44 207 LEU A CA 1
ATOM 1670 C C . LEU A 1 207 ? -9.881 -7.184 18.897 1.00 95.44 207 LEU A C 1
ATOM 1672 O O . LEU A 1 207 ? -8.862 -7.711 19.326 1.00 95.44 207 LEU A O 1
ATOM 1676 N N . GLN A 1 208 ? -10.198 -7.203 17.603 1.00 96.50 208 GLN A N 1
ATOM 1677 C CA . GLN A 1 208 ? -9.419 -7.852 16.543 1.00 96.50 208 GLN A CA 1
ATOM 1678 C C . GLN A 1 208 ? -8.710 -6.850 15.633 1.00 96.50 208 GLN A C 1
ATOM 1680 O O . GLN A 1 208 ? -7.682 -7.170 15.030 1.00 96.50 208 GLN A O 1
ATOM 1685 N N . SER A 1 209 ? -9.278 -5.650 15.489 1.00 97.12 209 SER A N 1
ATOM 1686 C CA . SER A 1 209 ? -8.737 -4.586 14.650 1.00 97.12 209 SER A CA 1
ATOM 1687 C C . SER A 1 209 ? -8.908 -3.231 15.319 1.00 97.12 209 SER A C 1
ATOM 1689 O O . SER A 1 209 ? -10.036 -2.831 15.606 1.00 97.12 209 SER A O 1
ATOM 1691 N N . LEU A 1 210 ? -7.807 -2.500 15.464 1.00 95.88 210 LEU A N 1
ATOM 1692 C CA . LEU A 1 210 ? -7.786 -1.135 15.978 1.00 95.88 210 LEU A CA 1
ATOM 1693 C C . LEU A 1 210 ? -7.150 -0.202 14.952 1.00 95.88 210 LEU A C 1
ATOM 1695 O O . LEU A 1 210 ? -6.035 -0.436 14.487 1.00 95.88 210 LEU A O 1
ATOM 1699 N N . ARG A 1 211 ? -7.843 0.882 14.621 1.00 94.38 211 ARG A N 1
ATOM 1700 C CA . ARG A 1 211 ? -7.284 2.003 13.870 1.00 94.38 211 ARG A CA 1
ATOM 1701 C C . ARG A 1 211 ? -7.583 3.289 14.621 1.00 94.38 211 ARG A C 1
ATOM 1703 O O . ARG A 1 211 ? -8.732 3.711 14.681 1.00 94.38 211 ARG A O 1
ATOM 1710 N N . GLN A 1 212 ? -6.546 3.913 15.157 1.00 91.94 212 GLN A N 1
ATOM 1711 C CA . GLN A 1 212 ? -6.652 5.168 15.890 1.00 91.94 212 GLN A CA 1
ATOM 1712 C C . GLN A 1 212 ? -5.758 6.213 15.238 1.00 91.94 212 GLN A C 1
ATOM 1714 O O . GLN A 1 212 ? -4.587 5.952 14.962 1.00 91.94 212 GLN A O 1
ATOM 1719 N N . THR A 1 213 ? -6.309 7.398 14.989 1.00 89.81 213 THR A N 1
ATOM 1720 C CA . THR A 1 213 ? -5.543 8.558 14.520 1.00 89.81 213 THR A CA 1
ATOM 1721 C C . THR A 1 213 ? -5.779 9.738 15.452 1.00 89.81 213 THR A C 1
ATOM 1723 O O . THR A 1 213 ? -6.919 9.986 15.810 1.00 89.81 213 THR A O 1
ATOM 1726 N N . SER A 1 214 ? -4.731 10.458 15.842 1.00 87.50 214 SER A N 1
ATOM 1727 C CA . SER A 1 214 ? -4.792 11.643 16.703 1.00 87.50 214 SER A CA 1
ATOM 1728 C C . SER A 1 214 ? -4.178 12.842 15.982 1.00 87.50 214 SER A C 1
ATOM 1730 O O . SER A 1 214 ? -2.984 12.842 15.650 1.00 87.50 214 SER A O 1
ATOM 1732 N N . ILE A 1 215 ? -4.998 13.854 15.700 1.00 84.12 215 ILE A N 1
ATOM 1733 C CA . ILE A 1 215 ? -4.623 15.049 14.931 1.00 84.12 215 ILE A CA 1
ATOM 1734 C C . ILE A 1 215 ? -5.205 16.322 15.550 1.00 84.12 215 ILE A C 1
ATOM 1736 O O . ILE A 1 215 ? -6.187 16.285 16.278 1.00 84.12 215 ILE A O 1
ATOM 1740 N N . ASN A 1 216 ? -4.607 17.475 15.270 1.00 76.88 216 ASN A N 1
ATOM 1741 C CA . ASN A 1 216 ? -5.201 18.765 15.625 1.00 76.88 216 ASN A CA 1
ATOM 1742 C C . ASN A 1 216 ? -6.098 19.299 14.494 1.00 76.88 216 ASN A C 1
ATOM 1744 O O . ASN A 1 216 ? -6.184 18.692 13.427 1.00 76.88 216 ASN A O 1
ATOM 1748 N N . GLY A 1 217 ? -6.719 20.460 14.705 1.00 68.69 217 GLY A N 1
ATOM 1749 C CA . GLY A 1 217 ? -7.612 21.113 13.740 1.00 68.69 217 GLY A CA 1
ATOM 1750 C C . GLY A 1 217 ? -6.943 21.520 12.426 1.00 68.69 217 GLY A C 1
ATOM 1751 O O . GLY A 1 217 ? -7.624 21.734 11.435 1.00 68.69 217 GLY A O 1
ATOM 1752 N N . PHE A 1 218 ? -5.607 21.549 12.390 1.00 67.75 218 PHE A N 1
ATOM 1753 C CA . PHE A 1 218 ? -4.801 21.754 11.180 1.00 67.75 218 PHE A CA 1
ATOM 1754 C C . PHE A 1 218 ? -4.286 20.435 10.586 1.00 67.75 218 PHE A C 1
ATOM 1756 O O . PHE A 1 218 ? -3.341 20.418 9.796 1.00 67.75 218 PHE A O 1
ATOM 1763 N N . GLY A 1 219 ? -4.801 19.298 11.056 1.00 68.50 219 GLY A N 1
ATOM 1764 C CA . GLY A 1 219 ? -4.395 17.976 10.607 1.00 68.50 219 GLY A CA 1
ATOM 1765 C C . GLY A 1 219 ? -3.005 17.518 11.066 1.00 68.50 219 GLY A C 1
ATOM 1766 O O . GLY A 1 219 ? -2.532 16.457 10.656 1.00 68.50 219 GLY A O 1
ATOM 1767 N N . LYS A 1 220 ? -2.306 18.275 11.912 1.00 77.38 220 LYS A N 1
ATOM 1768 C CA . LYS A 1 220 ? -0.980 17.873 12.396 1.00 77.38 220 LYS A CA 1
ATOM 1769 C C . LYS A 1 220 ? -1.103 16.762 13.446 1.00 77.38 220 LYS A C 1
ATOM 1771 O O . LYS A 1 220 ? -2.003 16.824 14.276 1.00 77.38 220 LYS A O 1
ATOM 1776 N N . PRO A 1 221 ? -0.158 15.805 13.490 1.00 81.44 221 PRO A N 1
ATOM 1777 C CA . PRO A 1 221 ? -0.183 14.713 14.462 1.00 81.44 221 PRO A CA 1
ATOM 1778 C C . PRO A 1 221 ? -0.054 15.207 15.911 1.00 81.44 221 PRO A C 1
ATOM 1780 O O . PRO A 1 221 ? 0.940 15.880 16.245 1.00 81.44 221 PRO A O 1
ATOM 1783 N N . LEU A 1 222 ? -1.017 14.818 16.750 1.00 83.94 222 LEU A N 1
ATOM 1784 C CA . LEU A 1 222 ? -1.029 14.982 18.210 1.00 83.94 222 LEU A CA 1
ATOM 1785 C C . LEU A 1 222 ? -0.504 13.723 18.910 1.00 83.94 222 LEU A C 1
ATOM 1787 O O . LEU A 1 222 ? -0.210 12.722 18.255 1.00 83.94 222 LEU A O 1
ATOM 1791 N N . ASN A 1 223 ? -0.347 13.783 20.233 1.00 85.94 223 ASN A N 1
ATOM 1792 C CA . ASN A 1 223 ? 0.043 12.625 21.031 1.00 85.94 223 ASN A CA 1
ATOM 1793 C C . ASN A 1 223 ? -1.072 11.568 21.040 1.00 85.94 223 ASN A C 1
ATOM 1795 O O . ASN A 1 223 ? -2.264 11.885 21.050 1.00 85.94 223 ASN A O 1
ATOM 1799 N N . LEU A 1 224 ? -0.664 10.303 21.020 1.00 86.38 224 LEU A N 1
ATOM 1800 C CA . LEU A 1 224 ? -1.522 9.156 21.279 1.00 86.38 224 LEU A CA 1
ATOM 1801 C C . LEU A 1 224 ? -1.367 8.760 22.746 1.00 86.38 224 LEU A C 1
ATOM 1803 O O . LEU A 1 224 ? -0.265 8.433 23.188 1.00 86.38 224 LEU A O 1
ATOM 1807 N N . HIS A 1 225 ? -2.471 8.768 23.487 1.00 85.19 225 HIS A N 1
ATOM 1808 C CA . HIS A 1 225 ? -2.535 8.141 24.803 1.00 85.19 225 HIS A CA 1
ATOM 1809 C C . HIS A 1 225 ? -3.002 6.706 24.620 1.00 85.19 225 HIS A C 1
ATOM 1811 O O . HIS A 1 225 ? -4.071 6.456 24.068 1.00 85.19 225 HIS A O 1
ATOM 1817 N N . LEU A 1 226 ? -2.150 5.773 25.030 1.00 85.62 226 LEU A N 1
ATOM 1818 C CA . LEU A 1 226 ? -2.383 4.339 24.944 1.00 85.62 226 LEU A CA 1
ATOM 1819 C C . LEU A 1 226 ? -2.114 3.739 26.322 1.00 85.62 226 LEU A C 1
ATOM 1821 O O . LEU A 1 226 ? -1.226 4.206 27.038 1.00 85.62 226 LEU A O 1
ATOM 1825 N N . LYS A 1 227 ? -2.867 2.696 26.661 1.00 85.56 227 LYS A N 1
ATOM 1826 C CA . LYS A 1 227 ? -2.664 1.840 27.835 1.00 85.56 227 LYS A CA 1
ATOM 1827 C C . LYS A 1 227 ? -2.247 0.439 27.386 1.00 85.56 227 LYS A C 1
ATOM 1829 O O . LYS A 1 227 ? -2.329 0.135 26.197 1.00 85.56 227 LYS A O 1
ATOM 1834 N N . SER A 1 228 ? -1.754 -0.380 28.319 1.00 82.12 228 SER A N 1
ATOM 1835 C CA . SER A 1 228 ? -1.246 -1.724 28.009 1.00 82.12 228 SER A CA 1
ATOM 1836 C C . SER A 1 228 ? -2.277 -2.554 27.235 1.00 82.12 228 SER A C 1
ATOM 1838 O O . SER A 1 228 ? -3.464 -2.536 27.559 1.00 82.12 228 SER A O 1
ATOM 1840 N N . PHE A 1 229 ? -1.803 -3.281 26.221 1.00 83.62 229 PHE A N 1
ATOM 1841 C CA . PHE A 1 229 ? -2.613 -4.157 25.371 1.00 83.62 229 PHE A CA 1
ATOM 1842 C C . PHE A 1 229 ? -2.496 -5.639 25.762 1.00 83.62 229 PHE A C 1
ATOM 1844 O O . PHE A 1 229 ? -2.894 -6.507 24.986 1.00 83.62 229 PHE A O 1
ATOM 1851 N N . GLU A 1 230 ? -1.948 -5.951 26.940 1.00 75.62 230 GLU A N 1
ATOM 1852 C CA . GLU A 1 230 ? -1.728 -7.333 27.406 1.00 75.62 230 GLU A CA 1
ATOM 1853 C C . GLU A 1 230 ? -2.996 -8.202 27.340 1.00 75.62 230 GLU A C 1
ATOM 1855 O O . GLU A 1 230 ? -2.926 -9.369 26.959 1.00 75.62 230 GLU A O 1
ATOM 1860 N N . ASN A 1 231 ? -4.168 -7.614 27.603 1.00 78.50 231 ASN A N 1
ATOM 1861 C CA . ASN A 1 231 ? -5.452 -8.321 27.580 1.00 78.50 231 ASN A CA 1
ATOM 1862 C C . ASN A 1 231 ? -6.052 -8.467 26.167 1.00 78.50 231 ASN A C 1
ATOM 1864 O O . ASN A 1 231 ? -6.959 -9.272 25.958 1.00 78.50 231 ASN A O 1
ATOM 1868 N N . ASN A 1 232 ? -5.560 -7.732 25.163 1.00 84.88 232 ASN A N 1
ATOM 1869 C CA . ASN A 1 232 ? -6.108 -7.751 23.802 1.00 84.88 232 ASN A CA 1
ATOM 1870 C C . ASN A 1 232 ? -5.479 -8.868 22.951 1.00 84.88 232 ASN A C 1
ATOM 1872 O O . ASN A 1 232 ? -4.974 -8.638 21.850 1.00 84.88 232 ASN A O 1
ATOM 1876 N N . ILE A 1 233 ? -5.543 -10.108 23.439 1.00 87.50 233 ILE A N 1
ATOM 1877 C CA . ILE A 1 233 ? -4.920 -11.280 22.800 1.00 87.50 233 ILE A CA 1
ATOM 1878 C C . ILE A 1 233 ? -5.455 -11.569 21.388 1.00 87.50 233 ILE A C 1
ATOM 1880 O O . ILE A 1 233 ? -4.767 -12.188 20.581 1.00 87.50 233 ILE A O 1
ATOM 1884 N N . ASN A 1 234 ? -6.651 -11.082 21.050 1.00 91.31 234 ASN A N 1
ATOM 1885 C CA . ASN A 1 234 ? -7.276 -11.272 19.738 1.00 91.31 234 ASN A CA 1
ATOM 1886 C C . ASN A 1 234 ? -6.872 -10.211 18.697 1.00 91.31 234 ASN A C 1
ATOM 1888 O O . ASN A 1 234 ? -7.285 -10.304 17.535 1.00 91.31 234 ASN A O 1
ATOM 1892 N N . LEU A 1 235 ? -6.094 -9.198 19.091 1.00 94.44 235 LEU A N 1
ATOM 1893 C CA . LEU A 1 235 ? -5.786 -8.046 18.254 1.00 94.44 235 LEU A CA 1
ATOM 1894 C C . LEU A 1 235 ? -4.740 -8.393 17.191 1.00 94.44 235 LEU A C 1
ATOM 1896 O O . LEU A 1 235 ? -3.551 -8.503 17.462 1.00 94.44 235 LEU A O 1
ATOM 1900 N N . THR A 1 236 ? -5.195 -8.525 15.946 1.00 96.38 236 THR A N 1
ATOM 1901 C CA . THR A 1 236 ? -4.351 -8.947 14.813 1.00 96.38 236 THR A CA 1
ATOM 1902 C C . THR A 1 236 ? -3.957 -7.792 13.899 1.00 96.38 236 THR A C 1
ATOM 1904 O O . THR A 1 236 ? -2.923 -7.863 13.233 1.00 96.38 236 THR A O 1
ATOM 1907 N N . ASN A 1 237 ? -4.761 -6.727 13.846 1.00 96.50 237 ASN A N 1
ATOM 1908 C CA . ASN A 1 237 ? -4.527 -5.583 12.969 1.00 96.50 237 ASN A CA 1
ATOM 1909 C C . ASN A 1 237 ? -4.515 -4.286 13.773 1.00 96.50 237 ASN A C 1
ATOM 1911 O O . ASN A 1 237 ? -5.507 -3.942 14.416 1.00 96.50 237 ASN A O 1
ATOM 1915 N N . MET A 1 238 ? -3.420 -3.540 13.685 1.00 94.88 238 MET A N 1
ATOM 1916 C CA . MET A 1 238 ? -3.269 -2.280 14.399 1.00 94.88 238 MET A CA 1
ATOM 1917 C C . MET A 1 238 ? -2.733 -1.186 13.473 1.00 94.88 238 MET A C 1
ATOM 1919 O O . MET A 1 238 ? -1.725 -1.362 12.787 1.00 94.88 238 MET A O 1
ATOM 1923 N N . TYR A 1 239 ? -3.413 -0.044 13.462 1.00 94.44 239 TYR A N 1
ATOM 1924 C CA . TYR A 1 239 ? -2.959 1.193 12.838 1.00 94.44 239 TYR A CA 1
ATOM 1925 C C . TYR A 1 239 ? -2.975 2.304 13.884 1.00 94.44 239 TYR A C 1
ATOM 1927 O O . TYR A 1 239 ? -4.026 2.595 14.459 1.00 94.44 239 TYR A O 1
ATOM 1935 N N . LEU A 1 240 ? -1.830 2.950 14.085 1.00 93.00 240 LEU A N 1
ATOM 1936 C CA . LEU A 1 240 ? -1.672 4.065 15.012 1.00 93.00 240 LEU A CA 1
ATOM 1937 C C . LEU A 1 240 ? -1.103 5.272 14.266 1.00 93.00 240 LEU A C 1
ATOM 1939 O O . LEU A 1 240 ? 0.020 5.226 13.762 1.00 93.00 240 LEU A O 1
ATOM 1943 N N . GLY A 1 241 ? -1.892 6.341 14.183 1.00 90.56 241 GLY A N 1
ATOM 1944 C CA . GLY A 1 241 ? -1.516 7.618 13.581 1.00 90.56 241 GLY A CA 1
ATOM 1945 C C . GLY A 1 241 ? -1.418 8.720 14.631 1.00 90.56 241 GLY A C 1
ATOM 1946 O O . GLY A 1 241 ? -2.424 9.074 15.228 1.00 90.56 241 GLY A O 1
ATOM 1947 N N . GLY A 1 242 ? -0.240 9.284 14.863 1.00 87.88 242 GLY A N 1
ATOM 1948 C CA . GLY A 1 242 ? -0.014 10.258 15.939 1.00 87.88 242 GLY A CA 1
ATOM 1949 C C . GLY A 1 242 ? 1.299 9.987 16.662 1.00 87.88 242 GLY A C 1
ATOM 1950 O O . GLY A 1 242 ? 1.907 8.946 16.442 1.00 87.88 242 GLY A O 1
ATOM 1951 N N . ARG A 1 243 ? 1.756 10.920 17.500 1.00 88.12 243 ARG A N 1
ATOM 1952 C CA . ARG A 1 243 ? 3.038 10.835 18.217 1.00 88.12 243 ARG A CA 1
ATOM 1953 C C . ARG A 1 243 ? 2.930 9.853 19.381 1.00 88.12 243 ARG A C 1
ATOM 1955 O O . ARG A 1 243 ? 2.010 9.964 20.185 1.00 88.12 243 ARG A O 1
ATOM 1962 N N . LEU A 1 244 ? 3.892 8.945 19.499 1.00 86.12 244 LEU A N 1
ATOM 1963 C CA . LEU A 1 244 ? 4.037 8.076 20.664 1.00 86.12 244 LEU A CA 1
ATOM 1964 C C . LEU A 1 244 ? 5.052 8.724 21.612 1.00 86.12 244 LEU A C 1
ATOM 1966 O O . LEU A 1 244 ? 6.241 8.791 21.303 1.00 86.12 244 LEU A O 1
ATOM 1970 N N . SER A 1 245 ? 4.577 9.271 22.731 1.00 69.00 245 SER A N 1
ATOM 1971 C CA . SER A 1 245 ? 5.438 9.852 23.771 1.00 69.00 245 SER A CA 1
ATOM 1972 C C . SER A 1 245 ? 6.176 8.749 24.534 1.00 69.00 245 SER A C 1
ATOM 1974 O O . SER A 1 245 ? 5.667 7.637 24.651 1.00 69.00 245 SER A O 1
ATOM 1976 N N . SER A 1 246 ? 7.330 9.052 25.133 1.00 58.69 246 SER A N 1
ATOM 1977 C CA . SER A 1 246 ? 8.080 8.093 25.968 1.00 58.69 246 SER A CA 1
ATOM 1978 C C . SER A 1 246 ? 7.311 7.609 27.208 1.00 58.69 246 SER A C 1
ATOM 1980 O O . SER A 1 246 ? 7.674 6.595 27.788 1.00 58.69 246 SER A O 1
ATOM 1982 N N . SER A 1 247 ? 6.264 8.338 27.614 1.00 49.50 247 SER A N 1
ATOM 1983 C CA . SER A 1 247 ? 5.314 7.974 28.673 1.00 49.50 247 SER A CA 1
ATOM 1984 C C . SER A 1 247 ? 4.171 7.063 28.201 1.00 49.50 247 SER A C 1
ATOM 1986 O O . SER A 1 247 ? 3.375 6.617 29.021 1.00 49.50 247 SER A O 1
ATOM 1988 N N . SER A 1 248 ? 4.056 6.812 26.893 1.00 57.44 248 SER A N 1
ATOM 1989 C CA . SER A 1 248 ? 3.090 5.866 26.326 1.00 57.44 248 SER A CA 1
ATOM 1990 C C . SER A 1 248 ? 3.643 4.437 26.334 1.00 57.44 248 SER A C 1
ATOM 1992 O O . SER A 1 248 ? 4.826 4.209 26.581 1.00 57.44 248 SER A O 1
ATOM 1994 N N . VAL A 1 249 ? 2.769 3.472 26.058 1.00 59.16 249 VAL A N 1
ATOM 1995 C CA . VAL A 1 249 ? 3.079 2.038 25.962 1.00 59.16 249 VAL A CA 1
ATOM 1996 C C . VAL A 1 249 ? 4.291 1.798 25.063 1.00 59.16 249 VAL A C 1
ATOM 1998 O O . VAL A 1 249 ? 4.329 2.239 23.910 1.00 59.16 249 VAL A O 1
ATOM 2001 N N . LEU A 1 250 ? 5.276 1.064 25.582 1.00 67.94 250 LEU A N 1
ATOM 2002 C CA . LEU A 1 250 ? 6.433 0.643 24.797 1.00 67.94 250 LEU A CA 1
ATOM 2003 C C . LEU A 1 250 ? 5.960 -0.289 23.677 1.00 67.94 250 LEU A C 1
ATOM 2005 O O . LEU A 1 250 ? 5.111 -1.143 23.902 1.00 67.94 250 LEU A O 1
ATOM 2009 N N . LEU A 1 251 ? 6.551 -0.202 22.483 1.00 74.50 251 LEU A N 1
ATOM 2010 C CA . LEU A 1 251 ? 6.221 -1.125 21.382 1.00 74.50 251 LEU A CA 1
ATOM 2011 C C . LEU A 1 251 ? 6.386 -2.610 21.774 1.00 74.50 251 LEU A C 1
ATOM 2013 O O . LEU A 1 251 ? 5.767 -3.475 21.166 1.00 74.50 251 LEU A O 1
ATOM 2017 N N . SER A 1 252 ? 7.194 -2.908 22.799 1.00 73.06 252 SER A N 1
ATOM 2018 C CA . SER A 1 252 ? 7.356 -4.249 23.374 1.00 73.06 252 SER A CA 1
ATOM 2019 C C . SER A 1 252 ? 6.111 -4.775 24.098 1.00 73.06 252 SER A C 1
ATOM 2021 O O . SER A 1 252 ? 5.978 -5.981 24.261 1.00 73.06 252 SER A O 1
ATOM 2023 N N . GLN A 1 253 ? 5.204 -3.894 24.520 1.00 79.94 253 GLN A N 1
ATOM 2024 C CA . GLN A 1 253 ? 3.943 -4.218 25.198 1.00 79.94 253 GLN A CA 1
ATOM 2025 C C . GLN A 1 253 ? 2.769 -4.366 24.209 1.00 79.94 253 GLN A C 1
ATOM 2027 O O . GLN A 1 253 ? 1.609 -4.434 24.615 1.00 79.94 253 GLN A O 1
ATOM 2032 N N . PHE A 1 254 ? 3.040 -4.382 22.898 1.00 87.81 254 PHE A N 1
ATOM 2033 C CA . PHE A 1 254 ? 2.014 -4.671 21.897 1.00 87.81 254 PHE A CA 1
ATOM 2034 C C . PHE A 1 254 ? 1.696 -6.179 21.845 1.00 87.81 254 PHE A C 1
ATOM 2036 O O . PHE A 1 254 ? 2.560 -7.002 22.158 1.00 87.81 254 PHE A O 1
ATOM 2043 N N . PRO A 1 255 ? 0.483 -6.576 21.409 1.00 88.00 255 PRO A N 1
ATOM 2044 C CA . PRO A 1 255 ? 0.070 -7.979 21.413 1.00 88.00 255 PRO A CA 1
ATOM 2045 C C . PRO A 1 255 ? 0.900 -8.856 20.469 1.00 88.00 255 PRO A C 1
ATOM 2047 O O . PRO A 1 255 ? 1.062 -8.544 19.289 1.00 88.00 255 PRO A O 1
ATOM 2050 N N . GLN A 1 256 ? 1.336 -10.024 20.950 1.00 88.81 256 GLN A N 1
ATOM 2051 C CA . GLN A 1 256 ? 2.083 -11.011 20.148 1.00 88.81 256 GLN A CA 1
ATOM 2052 C C . GLN A 1 256 ? 1.238 -11.665 19.033 1.00 88.81 256 GLN A C 1
ATOM 2054 O O . GLN A 1 256 ? 1.765 -12.312 18.123 1.00 88.81 256 GLN A O 1
ATOM 2059 N N . SER A 1 257 ? -0.084 -11.486 19.073 1.00 92.56 257 SER A N 1
ATOM 2060 C CA . SER A 1 257 ? -1.025 -11.915 18.034 1.00 92.56 257 SER A CA 1
ATOM 2061 C C . SER A 1 257 ? -1.057 -10.999 16.807 1.00 92.56 257 SER A C 1
ATOM 2063 O O . SER A 1 257 ? -1.708 -11.342 15.816 1.00 92.56 257 SER A O 1
ATOM 2065 N N . LEU A 1 258 ? -0.342 -9.865 16.824 1.00 94.31 258 LEU A N 1
ATOM 2066 C CA . LEU A 1 258 ? -0.319 -8.929 15.704 1.00 94.31 258 LEU A CA 1
ATOM 2067 C C . LEU A 1 258 ? 0.200 -9.576 14.413 1.00 94.31 258 LEU A C 1
ATOM 2069 O O . LEU A 1 258 ? 1.304 -10.113 14.341 1.00 94.31 258 LEU A O 1
ATOM 2073 N N . VAL A 1 259 ? -0.608 -9.438 13.363 1.00 96.62 259 VAL A N 1
ATOM 2074 C CA . VAL A 1 259 ? -0.316 -9.855 11.987 1.00 96.62 259 VAL A CA 1
ATOM 2075 C C . VAL A 1 259 ? 0.015 -8.647 11.117 1.00 96.62 259 VAL A C 1
ATOM 2077 O O . VAL A 1 259 ? 0.885 -8.723 10.244 1.00 96.62 259 VAL A O 1
ATOM 2080 N N . LYS A 1 260 ? -0.665 -7.518 11.340 1.00 96.81 260 LYS A N 1
ATOM 2081 C CA . LYS A 1 260 ? -0.450 -6.275 10.592 1.00 96.81 260 LYS A CA 1
ATOM 2082 C C . LYS A 1 260 ? -0.291 -5.104 11.546 1.00 96.81 260 LYS A C 1
ATOM 2084 O O . LYS A 1 260 ? -1.193 -4.826 12.334 1.00 96.81 260 LYS A O 1
ATOM 2089 N N . LEU A 1 261 ? 0.814 -4.382 11.406 1.00 96.00 261 LEU A N 1
ATOM 2090 C CA . LEU A 1 261 ? 1.094 -3.176 12.173 1.00 96.00 261 LEU A CA 1
ATOM 2091 C C . LEU A 1 261 ? 1.418 -2.015 11.235 1.00 96.00 261 LEU A C 1
ATOM 2093 O O . LEU A 1 261 ? 2.278 -2.121 10.361 1.00 96.00 261 LEU A O 1
ATOM 2097 N N . THR A 1 262 ? 0.729 -0.894 11.422 1.00 95.50 262 THR A N 1
ATOM 2098 C CA . THR A 1 262 ? 1.039 0.371 10.754 1.00 95.50 262 THR A CA 1
ATOM 2099 C C . THR A 1 262 ? 1.251 1.467 11.784 1.00 95.50 262 THR A C 1
ATOM 2101 O O . THR A 1 262 ? 0.367 1.744 12.591 1.00 95.50 262 THR A O 1
ATOM 2104 N N . LEU A 1 263 ? 2.413 2.109 11.726 1.00 93.31 263 LEU A N 1
ATOM 2105 C CA . LEU A 1 263 ? 2.776 3.246 12.562 1.00 93.31 263 LEU A CA 1
ATOM 2106 C C . LEU A 1 263 ? 2.949 4.471 11.669 1.00 93.31 263 LEU A C 1
ATOM 2108 O O . LEU A 1 263 ? 3.811 4.482 10.786 1.00 93.31 263 LEU A O 1
ATOM 2112 N N . ALA A 1 264 ? 2.131 5.495 11.893 1.00 89.88 264 ALA A N 1
ATOM 2113 C CA . ALA A 1 264 ? 2.150 6.744 11.150 1.00 89.88 264 ALA A CA 1
ATOM 2114 C C . ALA A 1 264 ? 2.405 7.924 12.095 1.00 89.88 264 ALA A C 1
ATOM 2116 O O . ALA A 1 264 ? 1.724 8.075 13.105 1.00 89.88 264 ALA A O 1
ATOM 2117 N N . PHE A 1 265 ? 3.380 8.783 11.786 1.00 88.44 265 PHE A N 1
ATOM 2118 C CA . PHE A 1 265 ? 3.687 9.982 12.587 1.00 88.44 265 PHE A CA 1
ATOM 2119 C C . PHE A 1 265 ? 4.045 9.740 14.065 1.00 88.44 265 PHE A C 1
ATOM 2121 O O . PHE A 1 265 ? 4.071 10.684 14.856 1.00 88.44 265 PHE A O 1
ATOM 2128 N N . SER A 1 266 ? 4.409 8.502 14.401 1.00 88.94 266 SER A N 1
ATOM 2129 C CA . SER A 1 266 ? 4.786 8.031 15.737 1.00 88.94 266 SER A CA 1
ATOM 2130 C C . SER A 1 266 ? 6.010 8.697 16.349 1.00 88.94 266 SER A C 1
ATOM 2132 O O . SER A 1 266 ? 6.101 8.732 17.570 1.00 88.94 266 SER A O 1
ATOM 2134 N N . LYS A 1 267 ? 6.910 9.276 15.543 1.00 88.94 267 LYS A N 1
ATOM 2135 C CA . LYS A 1 267 ? 8.150 9.920 16.007 1.00 88.94 267 LYS A CA 1
ATOM 2136 C C . LYS A 1 267 ? 8.990 9.049 16.955 1.00 88.94 267 LYS A C 1
ATOM 2138 O O . LYS A 1 267 ? 9.535 9.538 17.940 1.00 88.94 267 LYS A O 1
ATOM 2143 N N . LEU A 1 268 ? 9.107 7.762 16.646 1.00 89.38 268 LEU A N 1
ATOM 2144 C CA . LEU A 1 268 ? 9.925 6.829 17.410 1.00 89.38 268 LEU A CA 1
ATOM 2145 C C . LEU A 1 268 ? 11.396 7.260 17.377 1.00 89.38 268 LEU A C 1
ATOM 2147 O O . LEU A 1 268 ? 11.979 7.429 16.301 1.00 89.38 268 LEU A O 1
ATOM 2151 N N . ALA A 1 269 ? 11.989 7.416 18.560 1.00 87.19 269 ALA A N 1
ATOM 2152 C CA . ALA A 1 269 ? 13.422 7.654 18.717 1.00 87.19 269 ALA A CA 1
ATOM 2153 C C . ALA A 1 269 ? 14.226 6.345 18.643 1.00 87.19 269 ALA A C 1
ATOM 2155 O O . ALA A 1 269 ? 15.306 6.309 18.058 1.00 87.19 269 ALA A O 1
ATOM 2156 N N . ILE A 1 270 ? 13.670 5.268 19.204 1.00 87.94 270 ILE A N 1
ATOM 2157 C CA . ILE A 1 270 ? 14.255 3.924 19.198 1.00 87.94 270 ILE A CA 1
ATOM 2158 C C . ILE A 1 270 ? 13.940 3.244 17.864 1.00 87.94 270 ILE A C 1
ATOM 2160 O O . ILE A 1 270 ? 12.854 3.426 17.311 1.00 87.94 270 ILE A O 1
ATOM 2164 N N . ASP A 1 271 ? 14.900 2.481 17.342 1.00 90.81 271 ASP A N 1
ATOM 2165 C CA . ASP A 1 271 ? 14.734 1.710 16.111 1.00 90.81 271 ASP A CA 1
ATOM 2166 C C . ASP A 1 271 ? 13.594 0.678 16.252 1.00 90.81 271 ASP A C 1
ATOM 2168 O O . ASP A 1 271 ? 13.727 -0.273 17.033 1.00 90.81 271 ASP A O 1
ATOM 2172 N N . PRO A 1 272 ? 12.490 0.816 15.488 1.00 90.81 272 PRO A N 1
ATOM 2173 C CA . PRO A 1 272 ? 11.371 -0.121 15.551 1.00 90.81 272 PRO A CA 1
ATOM 2174 C C . PRO A 1 272 ? 11.775 -1.546 15.160 1.00 90.81 272 PRO A C 1
ATOM 2176 O O . PRO A 1 272 ? 11.144 -2.498 15.621 1.00 90.81 272 PRO A O 1
ATOM 2179 N N . MET A 1 273 ? 12.831 -1.719 14.359 1.00 92.44 273 MET A N 1
ATOM 2180 C CA . MET A 1 273 ? 13.306 -3.039 13.944 1.00 92.44 273 MET A CA 1
ATOM 2181 C C . MET A 1 273 ? 13.950 -3.811 15.101 1.00 92.44 273 MET A C 1
ATOM 2183 O O . MET A 1 273 ? 13.943 -5.037 15.086 1.00 92.44 273 MET A O 1
ATOM 2187 N N . ILE A 1 274 ? 14.443 -3.121 16.136 1.00 88.81 274 ILE A N 1
ATOM 2188 C CA . ILE A 1 274 ? 14.988 -3.756 17.344 1.00 88.81 274 ILE A CA 1
ATOM 2189 C C . ILE A 1 274 ? 13.870 -4.175 18.299 1.00 88.81 274 ILE A C 1
ATOM 2191 O O . ILE A 1 274 ? 14.005 -5.190 18.977 1.00 88.81 274 ILE A O 1
ATOM 2195 N N . THR A 1 275 ? 12.779 -3.411 18.368 1.00 87.00 275 THR A N 1
ATOM 2196 C CA . THR A 1 275 ? 11.681 -3.693 19.304 1.00 87.00 275 THR A CA 1
ATOM 2197 C C . THR A 1 275 ? 10.672 -4.696 18.749 1.00 87.00 275 THR A C 1
ATOM 2199 O O . THR A 1 275 ? 10.122 -5.486 19.506 1.00 87.00 275 THR A O 1
ATOM 2202 N N . LEU A 1 276 ? 10.436 -4.692 17.433 1.00 90.75 276 LEU A N 1
ATOM 2203 C CA . LEU A 1 276 ? 9.413 -5.527 16.789 1.00 90.75 276 LEU A CA 1
ATOM 2204 C C . LEU A 1 276 ? 9.956 -6.847 16.212 1.00 90.75 276 LEU A C 1
ATOM 2206 O O . LEU A 1 276 ? 9.177 -7.642 15.688 1.00 90.75 276 LEU A O 1
ATOM 2210 N N . LYS A 1 277 ? 11.271 -7.093 16.297 1.00 87.06 277 LYS A N 1
ATOM 2211 C CA . LYS A 1 277 ? 11.944 -8.248 15.665 1.00 87.06 277 LYS A CA 1
ATOM 2212 C C . LYS A 1 277 ? 11.371 -9.616 16.044 1.00 87.06 277 LYS A C 1
ATOM 2214 O O . LYS A 1 277 ? 11.404 -10.513 15.205 1.00 87.06 277 LYS A O 1
ATOM 2219 N N . ASP A 1 278 ? 10.871 -9.758 17.272 1.00 83.94 278 ASP A N 1
ATOM 2220 C CA . ASP A 1 278 ? 10.494 -11.046 17.865 1.00 83.94 278 ASP A CA 1
ATOM 2221 C C . ASP A 1 278 ? 8.988 -11.342 17.719 1.00 83.94 278 ASP A C 1
ATOM 2223 O O . ASP A 1 278 ? 8.511 -12.358 18.215 1.00 83.94 278 ASP A O 1
ATOM 2227 N N . PHE A 1 279 ? 8.224 -10.484 17.023 1.00 90.12 279 PHE A N 1
ATOM 2228 C CA . PHE A 1 279 ? 6.782 -10.684 16.849 1.00 90.12 279 PHE A CA 1
ATOM 2229 C C . PHE A 1 279 ? 6.514 -11.907 15.950 1.00 90.12 279 PHE A C 1
ATOM 2231 O O . PHE A 1 279 ? 6.796 -11.868 14.746 1.00 90.12 279 PHE A O 1
ATOM 2238 N N . PRO A 1 280 ? 5.918 -12.990 16.484 1.00 88.06 280 PRO A N 1
ATOM 2239 C CA . PRO A 1 280 ? 5.940 -14.305 15.841 1.00 88.06 280 PRO A CA 1
ATOM 2240 C C . PRO A 1 280 ? 4.995 -14.418 14.640 1.00 88.06 280 PRO A C 1
ATOM 2242 O O . PRO A 1 280 ? 5.151 -15.311 13.803 1.00 88.06 280 PRO A O 1
ATOM 2245 N N . ASN A 1 281 ? 3.993 -13.538 14.558 1.00 93.31 281 ASN A N 1
ATOM 2246 C CA . ASN A 1 281 ? 2.933 -13.584 13.551 1.00 93.31 281 ASN A CA 1
ATOM 2247 C C . ASN A 1 281 ? 2.914 -12.371 12.621 1.00 93.31 281 ASN A C 1
ATOM 2249 O O . ASN A 1 281 ? 2.067 -12.317 11.728 1.00 93.31 281 ASN A O 1
ATOM 2253 N N . LEU A 1 282 ? 3.841 -11.425 12.794 1.00 96.12 282 LEU A N 1
ATOM 2254 C CA . LEU A 1 282 ? 3.838 -10.181 12.039 1.00 96.12 282 LEU A CA 1
ATOM 2255 C C . LEU A 1 282 ? 4.176 -10.448 10.566 1.00 96.12 282 LEU A C 1
ATOM 2257 O O . LEU A 1 282 ? 5.288 -10.846 10.230 1.00 96.12 282 LEU A O 1
ATOM 2261 N N . GLN A 1 283 ? 3.202 -10.201 9.690 1.00 96.50 283 GLN A N 1
ATOM 2262 C CA . GLN A 1 283 ? 3.293 -10.414 8.243 1.00 96.50 283 GLN A CA 1
ATOM 2263 C C . GLN A 1 283 ? 3.378 -9.107 7.453 1.00 96.50 283 GLN A C 1
ATOM 2265 O O . GLN A 1 283 ? 4.001 -9.082 6.393 1.00 96.50 283 GLN A O 1
ATOM 2270 N N . LYS A 1 284 ? 2.765 -8.019 7.939 1.00 95.94 284 LYS A N 1
ATOM 2271 C CA . LYS A 1 284 ? 2.828 -6.696 7.296 1.00 95.94 284 LYS A CA 1
ATOM 2272 C C . LYS A 1 284 ? 3.238 -5.631 8.302 1.00 95.94 284 LYS A C 1
ATOM 2274 O O . LYS A 1 284 ? 2.532 -5.413 9.286 1.00 95.94 284 LYS A O 1
ATOM 2279 N N . LEU A 1 285 ? 4.327 -4.930 8.006 1.00 96.81 285 LEU A N 1
ATOM 2280 C CA . LEU A 1 285 ? 4.793 -3.777 8.769 1.00 96.81 285 LEU A CA 1
ATOM 2281 C C . LEU A 1 285 ? 4.835 -2.546 7.862 1.00 96.81 285 LEU A C 1
ATOM 2283 O O . LEU A 1 285 ? 5.445 -2.571 6.791 1.00 96.81 285 LEU A O 1
ATOM 2287 N N . CYS A 1 286 ? 4.189 -1.468 8.296 1.00 95.19 286 CYS A N 1
ATOM 2288 C CA . CYS A 1 286 ? 4.157 -0.196 7.583 1.00 95.19 286 CYS A CA 1
ATOM 2289 C C . CYS A 1 286 ? 4.619 0.950 8.495 1.00 95.19 286 CYS A C 1
ATOM 2291 O O . CYS A 1 286 ? 4.020 1.192 9.541 1.00 95.19 286 CYS A O 1
ATOM 2293 N N . LEU A 1 287 ? 5.663 1.677 8.094 1.00 92.44 287 LEU A N 1
ATOM 2294 C CA . LEU A 1 287 ? 6.196 2.840 8.811 1.00 92.44 287 LEU A CA 1
ATOM 2295 C C . LEU A 1 287 ? 6.014 4.101 7.956 1.00 92.44 287 LEU A C 1
ATOM 2297 O O . LEU A 1 287 ? 6.763 4.326 7.008 1.00 92.44 287 LEU A O 1
ATOM 2301 N N . HIS A 1 288 ? 5.018 4.930 8.263 1.00 87.44 288 HIS A N 1
ATOM 2302 C CA . HIS A 1 288 ? 4.639 6.073 7.428 1.00 87.44 288 HIS A CA 1
ATOM 2303 C C . HIS A 1 288 ? 4.898 7.424 8.107 1.00 87.44 288 HIS A C 1
ATOM 2305 O O . HIS A 1 288 ? 4.694 7.588 9.304 1.00 87.44 288 HIS A O 1
ATOM 2311 N N . GLY A 1 289 ? 5.305 8.423 7.322 1.00 78.25 289 GLY A N 1
ATOM 2312 C CA . GLY A 1 289 ? 5.254 9.840 7.695 1.00 78.25 289 GLY A CA 1
ATOM 2313 C C . GLY A 1 289 ? 5.938 10.166 9.018 1.00 78.25 289 GLY A C 1
ATOM 2314 O O . GLY A 1 289 ? 5.262 10.309 10.023 1.00 78.25 289 GLY A O 1
ATOM 2315 N N . LYS A 1 290 ? 7.266 10.328 9.057 1.00 84.12 290 LYS A N 1
ATOM 2316 C CA . LYS A 1 290 ? 8.007 10.618 10.310 1.00 84.12 290 LYS A CA 1
ATOM 2317 C C . LYS A 1 290 ? 7.683 9.651 11.474 1.00 84.12 290 LYS A C 1
ATOM 2319 O O . LYS A 1 290 ? 7.781 10.045 12.636 1.00 84.12 290 LYS A O 1
ATOM 2324 N N . SER A 1 291 ? 7.281 8.407 11.199 1.00 88.31 291 SER A N 1
ATOM 2325 C CA . SER A 1 291 ? 7.031 7.408 12.248 1.00 88.31 291 SER A CA 1
ATOM 2326 C C . SER A 1 291 ? 8.299 6.997 12.986 1.00 88.31 291 SER A C 1
ATOM 2328 O O . SER A 1 291 ? 8.227 6.718 14.174 1.00 88.31 291 SER A O 1
ATOM 2330 N N . TYR A 1 292 ? 9.451 7.050 12.320 1.00 91.94 292 TYR A N 1
ATOM 2331 C CA . TYR A 1 292 ? 10.775 6.906 12.914 1.00 91.94 292 TYR A CA 1
ATOM 2332 C C . TYR A 1 292 ? 11.603 8.168 12.642 1.00 91.94 292 TYR A C 1
ATOM 2334 O O . TYR A 1 292 ? 11.629 8.672 11.512 1.00 91.94 292 TYR A O 1
ATOM 2342 N N . THR A 1 293 ? 12.238 8.708 13.683 1.00 90.88 293 THR A N 1
ATOM 2343 C CA . THR A 1 293 ? 13.032 9.949 13.610 1.00 90.88 293 THR A CA 1
ATOM 2344 C C . THR A 1 293 ? 14.534 9.731 13.723 1.00 90.88 293 THR A C 1
ATOM 2346 O O . THR A 1 293 ? 15.278 10.693 13.518 1.00 90.88 293 THR A O 1
ATOM 2349 N N . GLY A 1 294 ? 14.980 8.510 14.024 1.00 90.31 294 GLY A N 1
ATOM 2350 C CA . GLY A 1 294 ? 16.399 8.173 14.036 1.00 90.31 294 GLY A CA 1
ATOM 2351 C C . GLY A 1 294 ? 16.991 8.012 12.632 1.00 90.31 294 GLY A C 1
ATOM 2352 O O . GLY A 1 294 ? 16.302 8.130 11.613 1.00 90.31 294 GLY A O 1
ATOM 2353 N N . THR A 1 295 ? 18.300 7.778 12.588 1.00 93.88 295 THR A N 1
ATOM 2354 C CA . THR A 1 295 ? 19.086 7.770 11.345 1.00 93.88 295 THR A CA 1
ATOM 2355 C C . THR A 1 295 ? 19.386 6.371 10.824 1.00 93.88 295 THR A C 1
ATOM 2357 O O . THR A 1 295 ? 19.689 6.227 9.642 1.00 93.88 295 THR A O 1
ATOM 2360 N N . THR A 1 296 ? 19.293 5.331 11.657 1.00 93.50 296 THR A N 1
ATOM 2361 C CA . THR A 1 296 ? 19.687 3.970 11.274 1.00 93.50 296 THR A CA 1
ATOM 2362 C C . THR A 1 296 ? 18.677 2.935 11.742 1.00 93.50 296 THR A C 1
ATOM 2364 O O . THR A 1 296 ? 18.340 2.909 12.918 1.00 93.50 296 THR A O 1
ATOM 2367 N N . MET A 1 297 ? 18.261 2.044 10.839 1.00 94.56 297 MET A N 1
ATOM 2368 C CA . MET A 1 297 ? 17.510 0.832 11.193 1.00 94.56 297 MET A CA 1
ATOM 2369 C C . MET A 1 297 ? 18.379 -0.416 11.022 1.00 94.56 297 MET A C 1
ATOM 2371 O O . MET A 1 297 ? 19.134 -0.507 10.048 1.00 94.56 297 MET A O 1
ATOM 2375 N N . VAL A 1 298 ? 18.260 -1.386 11.928 1.00 94.38 298 VAL A N 1
ATOM 2376 C CA . VAL A 1 298 ? 19.040 -2.631 11.933 1.00 94.38 298 VAL A CA 1
ATOM 2377 C C . VAL A 1 298 ? 18.123 -3.841 12.102 1.00 94.38 298 VAL A C 1
ATOM 2379 O O . VAL A 1 298 ? 17.448 -3.997 13.116 1.00 94.38 298 VAL A O 1
ATOM 2382 N N . CYS A 1 299 ? 18.137 -4.738 11.118 1.00 93.50 299 CYS A N 1
ATOM 2383 C CA . CYS A 1 299 ? 17.479 -6.041 11.197 1.00 93.50 299 CYS A CA 1
ATOM 2384 C C . CYS A 1 299 ? 18.520 -7.091 11.585 1.00 93.50 299 CYS A C 1
ATOM 2386 O O . CYS A 1 299 ? 19.354 -7.463 10.760 1.00 93.50 299 CYS A O 1
ATOM 2388 N N . LYS A 1 300 ? 18.486 -7.541 12.844 1.00 91.62 300 LYS A N 1
ATOM 2389 C CA . LYS A 1 300 ? 19.409 -8.566 13.356 1.00 91.62 300 LYS A CA 1
ATOM 2390 C C . LYS A 1 300 ? 19.105 -9.941 12.763 1.00 91.62 300 LYS A C 1
ATOM 2392 O O . LYS A 1 300 ? 17.976 -10.190 12.338 1.00 91.62 300 LYS A O 1
ATOM 2397 N N . SER A 1 301 ? 20.081 -10.845 12.776 1.00 89.00 301 SER A N 1
ATOM 2398 C CA . SER A 1 301 ? 19.871 -12.226 12.321 1.00 89.00 301 SER A CA 1
ATOM 2399 C C . SER A 1 301 ? 18.662 -12.864 13.021 1.00 89.00 301 SER A C 1
ATOM 2401 O O . SER A 1 301 ? 18.412 -12.587 14.195 1.00 89.00 301 SER A O 1
ATOM 2403 N N . GLN A 1 302 ? 17.894 -13.672 12.283 1.00 86.88 302 GLN A N 1
ATOM 2404 C CA . GLN A 1 302 ? 16.659 -14.333 12.735 1.00 86.88 302 GLN A CA 1
ATOM 2405 C C . GLN A 1 302 ? 15.498 -13.392 13.114 1.00 86.88 302 GLN A C 1
ATOM 2407 O O . GLN A 1 302 ? 14.465 -13.852 13.598 1.00 86.88 302 GLN A O 1
ATOM 2412 N N . SER A 1 303 ? 15.615 -12.083 12.863 1.00 90.81 303 SER A N 1
ATOM 2413 C CA . SER A 1 303 ? 14.497 -11.153 13.052 1.00 90.81 303 SER A CA 1
ATOM 2414 C C . SER A 1 303 ? 13.415 -11.324 11.982 1.00 90.81 303 SER A C 1
ATOM 2416 O O . SER A 1 303 ? 13.712 -11.599 10.813 1.00 90.81 303 SER A O 1
ATOM 2418 N N . PHE A 1 304 ? 12.158 -11.093 12.379 1.00 91.81 304 PHE A N 1
ATOM 2419 C CA . PHE A 1 304 ? 10.992 -11.040 11.490 1.00 91.81 304 PHE A CA 1
ATOM 2420 C C . PHE A 1 304 ? 10.769 -12.315 10.647 1.00 91.81 304 PHE A C 1
ATOM 2422 O O . PHE A 1 304 ? 10.735 -12.251 9.414 1.00 91.81 304 PHE A O 1
ATOM 2429 N N . PRO A 1 305 ? 10.556 -13.485 11.278 1.00 90.50 305 PRO A N 1
ATOM 2430 C CA . PRO A 1 305 ? 10.518 -14.772 10.577 1.00 90.50 305 PRO A CA 1
ATOM 2431 C C . PRO A 1 305 ? 9.380 -14.896 9.550 1.00 90.50 305 PRO A C 1
ATOM 2433 O O . PRO A 1 305 ? 9.539 -15.568 8.532 1.00 90.50 305 PRO A O 1
ATOM 2436 N N . LYS A 1 306 ? 8.234 -14.239 9.786 1.00 93.88 306 LYS A N 1
ATOM 2437 C CA . LYS A 1 306 ? 7.034 -14.318 8.929 1.00 93.88 306 LYS A CA 1
ATOM 2438 C C . LYS A 1 306 ? 6.709 -13.023 8.181 1.00 93.88 306 LYS A C 1
ATOM 2440 O O . LYS A 1 306 ? 5.636 -12.932 7.587 1.00 93.88 306 LYS A O 1
ATOM 2445 N N . LEU A 1 307 ? 7.589 -12.019 8.211 1.00 95.56 307 LEU A N 1
ATOM 2446 C CA . LEU A 1 307 ? 7.286 -10.729 7.593 1.00 95.56 307 LEU A CA 1
ATOM 2447 C C . LEU A 1 307 ? 7.301 -10.862 6.068 1.00 95.56 307 LEU A C 1
ATOM 2449 O O . LEU A 1 307 ? 8.349 -11.103 5.484 1.00 95.56 307 LEU A O 1
ATOM 2453 N N . LEU A 1 308 ? 6.136 -10.691 5.442 1.00 90.81 308 LEU A N 1
ATOM 2454 C CA . LEU A 1 308 ? 5.927 -10.801 3.995 1.00 90.81 308 LEU A CA 1
ATOM 2455 C C . LEU A 1 308 ? 6.008 -9.439 3.306 1.00 90.81 308 LEU A C 1
ATOM 2457 O O . LEU A 1 308 ? 6.497 -9.332 2.184 1.00 90.81 308 LEU A O 1
ATOM 2461 N N . VAL A 1 309 ? 5.500 -8.395 3.964 1.00 89.19 309 VAL A N 1
ATOM 2462 C CA . VAL A 1 309 ? 5.378 -7.052 3.394 1.00 89.19 309 VAL A CA 1
ATOM 2463 C C . VAL A 1 309 ? 5.990 -6.039 4.344 1.00 89.19 309 VAL A C 1
ATOM 2465 O O . VAL A 1 309 ? 5.488 -5.839 5.454 1.00 89.19 309 VAL A O 1
ATOM 2468 N N . PHE A 1 310 ? 7.022 -5.343 3.879 1.00 94.56 310 PHE A N 1
ATOM 2469 C CA . PHE A 1 310 ? 7.605 -4.224 4.603 1.00 94.56 310 PHE A CA 1
ATOM 2470 C C . PHE A 1 310 ? 7.507 -2.951 3.773 1.00 94.56 310 PHE A C 1
ATOM 2472 O O . PHE A 1 310 ? 8.025 -2.868 2.661 1.00 94.56 310 PHE A O 1
ATOM 2479 N N . LYS A 1 311 ? 6.818 -1.946 4.313 1.00 88.81 311 LYS A N 1
ATOM 2480 C CA . LYS A 1 311 ? 6.681 -0.644 3.664 1.00 88.81 311 LYS A CA 1
ATOM 2481 C C . LYS A 1 311 ? 7.170 0.442 4.592 1.00 88.81 311 LYS A C 1
ATOM 2483 O O . LYS A 1 311 ? 6.748 0.504 5.746 1.00 88.81 311 LYS A O 1
ATOM 2488 N N . PHE A 1 312 ? 7.994 1.345 4.090 1.00 88.56 312 PHE A N 1
ATOM 2489 C CA . PHE A 1 312 ? 8.277 2.567 4.817 1.00 88.56 312 PHE A CA 1
ATOM 2490 C C . PHE A 1 312 ? 8.327 3.778 3.898 1.00 88.56 312 PHE A C 1
ATOM 2492 O O . PHE A 1 312 ? 8.905 3.768 2.810 1.00 88.56 312 PHE A O 1
ATOM 2499 N N . CYS A 1 313 ? 7.658 4.834 4.349 1.00 83.69 313 CYS A N 1
ATOM 2500 C CA . CYS A 1 313 ? 7.422 6.031 3.571 1.00 83.69 313 CYS A CA 1
ATOM 2501 C C . CYS A 1 313 ? 7.726 7.282 4.391 1.00 83.69 313 CYS A C 1
ATOM 2503 O O . CYS A 1 313 ? 7.315 7.389 5.548 1.00 83.69 313 CYS A O 1
ATOM 2505 N N . ASN A 1 314 ? 8.383 8.266 3.773 1.00 79.56 314 ASN A N 1
ATOM 2506 C CA . ASN A 1 314 ? 8.593 9.595 4.352 1.00 79.56 314 ASN A CA 1
ATOM 2507 C C . ASN A 1 314 ? 9.369 9.559 5.688 1.00 79.56 314 ASN A C 1
ATOM 2509 O O . ASN A 1 314 ? 9.078 10.304 6.630 1.00 79.56 314 ASN A O 1
ATOM 2513 N N . LEU A 1 315 ? 10.389 8.695 5.764 1.00 83.94 315 LEU A N 1
ATOM 2514 C CA . LEU A 1 315 ? 11.373 8.678 6.851 1.00 83.94 315 LEU A CA 1
ATOM 2515 C C . LEU A 1 315 ? 12.535 9.614 6.491 1.00 83.94 315 LEU A C 1
ATOM 2517 O O . LEU A 1 315 ? 13.570 9.196 5.975 1.00 83.94 315 LEU A O 1
ATOM 2521 N N . LYS A 1 316 ? 12.338 10.923 6.704 1.00 82.56 316 LYS A N 1
ATOM 2522 C CA . LYS A 1 316 ? 13.253 11.977 6.215 1.00 82.56 316 LYS A CA 1
ATOM 2523 C C . LYS A 1 316 ? 14.673 11.903 6.788 1.00 82.56 316 LYS A C 1
ATOM 2525 O O . LYS A 1 316 ? 15.602 12.321 6.102 1.00 82.56 316 LYS A O 1
ATOM 2530 N N . ASN A 1 317 ? 14.819 11.386 8.007 1.00 90.44 317 ASN A N 1
ATOM 2531 C CA . ASN A 1 317 ? 16.087 11.326 8.740 1.00 90.44 317 ASN A CA 1
ATOM 2532 C C . ASN A 1 317 ? 16.851 10.017 8.534 1.00 90.44 317 ASN A C 1
ATOM 2534 O O . ASN A 1 317 ? 18.024 9.957 8.872 1.00 90.44 317 ASN A O 1
ATOM 2538 N N . LEU A 1 318 ? 16.196 8.984 7.999 1.00 92.25 318 LEU A N 1
ATOM 2539 C CA . LEU A 1 318 ? 16.803 7.673 7.831 1.00 92.25 318 LEU A CA 1
ATOM 2540 C C . LEU A 1 318 ? 17.933 7.759 6.800 1.00 92.25 318 LEU A C 1
ATOM 2542 O O . LEU A 1 318 ? 17.683 8.069 5.636 1.00 92.25 318 LEU A O 1
ATOM 2546 N N . GLU A 1 319 ? 19.154 7.483 7.237 1.00 91.56 319 GLU A N 1
ATOM 2547 C CA . GLU A 1 319 ? 20.400 7.567 6.472 1.00 91.56 319 GLU A CA 1
ATOM 2548 C C . GLU A 1 319 ? 20.925 6.181 6.094 1.00 91.56 319 GLU A C 1
ATOM 2550 O O . GLU A 1 319 ? 21.374 5.990 4.962 1.00 91.56 319 GLU A O 1
ATOM 2555 N N . ALA A 1 320 ? 20.800 5.204 6.998 1.00 90.25 320 ALA A N 1
ATOM 2556 C CA . ALA A 1 320 ? 21.261 3.836 6.794 1.00 90.25 320 ALA A CA 1
ATOM 2557 C C . ALA A 1 320 ? 20.195 2.801 7.178 1.00 90.25 320 ALA A C 1
ATOM 2559 O O . ALA A 1 320 ? 19.454 2.955 8.148 1.00 90.25 320 ALA A O 1
ATOM 2560 N N . TRP A 1 321 ? 20.155 1.697 6.439 1.00 92.56 321 TRP A N 1
ATOM 2561 C CA . TRP A 1 321 ? 19.393 0.509 6.805 1.00 92.56 321 TRP A CA 1
ATOM 2562 C C . TRP A 1 321 ? 20.318 -0.697 6.664 1.00 92.56 321 TRP A C 1
ATOM 2564 O O . TRP A 1 321 ? 20.929 -0.869 5.613 1.00 92.56 321 TRP A O 1
ATOM 2574 N N . LYS A 1 322 ? 20.478 -1.474 7.739 1.00 91.38 322 LYS A N 1
ATOM 2575 C CA . LYS A 1 322 ? 21.374 -2.634 7.819 1.00 91.38 322 LYS A CA 1
ATOM 2576 C C . LYS A 1 322 ? 20.553 -3.901 8.029 1.00 91.38 322 LYS A C 1
ATOM 2578 O O . LYS A 1 322 ? 19.612 -3.901 8.822 1.00 91.38 322 LYS A O 1
ATOM 2583 N N . ILE A 1 323 ? 20.916 -4.965 7.325 1.00 92.19 323 ILE A N 1
ATOM 2584 C CA . ILE A 1 323 ? 20.265 -6.273 7.412 1.00 92.19 323 ILE A CA 1
ATOM 2585 C C . ILE A 1 323 ? 21.365 -7.311 7.593 1.00 92.19 323 ILE A C 1
ATOM 2587 O O . ILE A 1 323 ? 22.222 -7.453 6.720 1.00 92.19 323 ILE A O 1
ATOM 2591 N N . ASP A 1 324 ? 21.339 -8.009 8.722 1.00 91.81 324 ASP A N 1
ATOM 2592 C CA . ASP A 1 324 ? 22.259 -9.106 8.995 1.00 91.81 324 ASP A CA 1
ATOM 2593 C C . ASP A 1 324 ? 21.837 -10.365 8.213 1.00 91.81 324 ASP A C 1
ATOM 2595 O O . ASP A 1 324 ? 20.645 -10.562 7.946 1.00 91.81 324 ASP A O 1
ATOM 2599 N N . PRO A 1 325 ? 22.777 -11.265 7.876 1.00 85.75 325 PRO A N 1
ATOM 2600 C CA . PRO A 1 325 ? 22.446 -12.541 7.250 1.00 85.75 325 PRO A CA 1
ATOM 2601 C C . PRO A 1 325 ? 21.389 -13.327 8.044 1.00 85.75 325 PRO A C 1
ATOM 2603 O O . PRO A 1 325 ? 21.484 -13.480 9.264 1.00 85.75 325 PRO A O 1
ATOM 2606 N N . GLY A 1 326 ? 20.371 -13.831 7.343 1.00 83.50 326 GLY A N 1
ATOM 2607 C CA . GLY A 1 326 ? 19.264 -14.591 7.937 1.00 83.50 326 GLY A CA 1
ATOM 2608 C C . GLY A 1 326 ? 18.148 -13.745 8.563 1.00 83.50 326 GLY A C 1
ATOM 2609 O O . GLY A 1 326 ? 17.211 -14.309 9.125 1.00 83.50 326 GLY A O 1
ATOM 2610 N N . ALA A 1 327 ? 18.216 -12.415 8.490 1.00 90.81 327 ALA A N 1
ATOM 2611 C CA . ALA A 1 327 ? 17.079 -11.553 8.804 1.00 90.81 327 ALA A CA 1
ATOM 2612 C C . ALA A 1 327 ? 16.057 -11.535 7.650 1.00 90.81 327 ALA A C 1
ATOM 2614 O O . ALA A 1 327 ? 16.438 -11.665 6.486 1.00 90.81 327 ALA A O 1
ATOM 2615 N N . LEU A 1 328 ? 14.774 -11.314 7.967 1.00 90.31 328 LEU A N 1
ATOM 2616 C CA . LEU A 1 328 ? 13.688 -11.156 6.981 1.00 90.31 328 LEU A CA 1
ATOM 2617 C C . LEU A 1 328 ? 13.550 -12.332 5.982 1.00 90.31 328 LEU A C 1
ATOM 2619 O O . LEU A 1 328 ? 13.395 -12.099 4.782 1.00 90.31 328 LEU A O 1
ATOM 2623 N N . PRO A 1 329 ? 13.569 -13.602 6.431 1.00 88.50 329 PRO A N 1
ATOM 2624 C CA . PRO A 1 329 ? 13.646 -14.756 5.529 1.00 88.50 329 PRO A CA 1
ATOM 2625 C C . PRO A 1 329 ? 12.438 -14.898 4.585 1.00 88.50 329 PRO A C 1
ATOM 2627 O O . PRO A 1 329 ? 12.570 -15.446 3.493 1.00 88.50 329 PRO A O 1
ATOM 2630 N N . SER A 1 330 ? 11.268 -14.385 4.976 1.00 88.94 330 SER A N 1
ATOM 2631 C CA . SER A 1 330 ? 10.003 -14.544 4.240 1.00 88.94 330 SER A CA 1
ATOM 2632 C C . SER A 1 330 ? 9.574 -13.300 3.450 1.00 88.94 330 SER A C 1
ATOM 2634 O O . SER A 1 330 ? 8.444 -13.255 2.964 1.00 88.94 330 SER A O 1
ATOM 2636 N N . LEU A 1 331 ? 10.421 -12.271 3.345 1.00 88.44 331 LEU A N 1
ATOM 2637 C CA . LEU A 1 331 ? 10.025 -10.980 2.781 1.00 88.44 331 LEU A CA 1
ATOM 2638 C C . LEU A 1 331 ? 9.770 -11.065 1.270 1.00 88.44 331 LEU A C 1
ATOM 2640 O O . LEU A 1 331 ? 10.683 -11.308 0.494 1.00 88.44 331 LEU A O 1
ATOM 2644 N N . GLN A 1 332 ? 8.534 -10.780 0.853 1.00 82.00 332 GLN A N 1
ATOM 2645 C CA . GLN A 1 332 ? 8.087 -10.858 -0.543 1.00 82.00 332 GLN A CA 1
ATOM 2646 C C . GLN A 1 332 ? 7.940 -9.488 -1.211 1.00 82.00 332 GLN A C 1
ATOM 2648 O O . GLN A 1 332 ? 8.198 -9.361 -2.406 1.00 82.00 332 GLN A O 1
ATOM 2653 N N . SER A 1 333 ? 7.520 -8.461 -0.468 1.00 78.88 333 SER A N 1
ATOM 2654 C CA . SER A 1 333 ? 7.278 -7.119 -1.012 1.00 78.88 333 SER A CA 1
ATOM 2655 C C . SER A 1 333 ? 7.917 -6.053 -0.129 1.00 78.88 333 SER A C 1
ATOM 2657 O O . SER A 1 333 ? 7.644 -5.970 1.075 1.00 78.88 333 SER A O 1
ATOM 2659 N N . LEU A 1 334 ? 8.763 -5.230 -0.746 1.00 83.94 334 LEU A N 1
ATOM 2660 C CA . LEU A 1 334 ? 9.454 -4.114 -0.117 1.00 83.94 334 LEU A CA 1
ATOM 2661 C C . LEU A 1 334 ? 9.129 -2.816 -0.854 1.00 83.94 334 LEU A C 1
ATOM 2663 O O . LEU A 1 334 ? 9.443 -2.648 -2.034 1.00 83.94 334 LEU A O 1
ATOM 2667 N N . GLU A 1 335 ? 8.543 -1.865 -0.132 1.00 78.94 335 GLU A N 1
ATOM 2668 C CA . GLU A 1 335 ? 8.194 -0.557 -0.680 1.00 78.94 335 GLU A CA 1
ATOM 2669 C C . GLU A 1 335 ? 8.851 0.571 0.115 1.00 78.94 335 GLU A C 1
ATOM 2671 O O . GLU A 1 335 ? 8.626 0.735 1.316 1.00 78.94 335 GLU A O 1
ATOM 2676 N N . ILE A 1 336 ? 9.662 1.367 -0.582 1.00 78.56 336 ILE A N 1
ATOM 2677 C CA . ILE A 1 336 ? 10.427 2.475 -0.016 1.00 78.56 336 ILE A CA 1
ATOM 2678 C C . ILE A 1 336 ? 10.080 3.746 -0.779 1.00 78.56 336 ILE A C 1
ATOM 2680 O O . ILE A 1 336 ? 10.482 3.958 -1.930 1.00 78.56 336 ILE A O 1
ATOM 2684 N N . ILE A 1 337 ? 9.343 4.630 -0.114 1.00 72.25 337 ILE A N 1
ATOM 2685 C CA . ILE A 1 337 ? 8.848 5.866 -0.720 1.00 72.25 337 ILE A CA 1
ATOM 2686 C C . ILE A 1 337 ? 9.383 7.069 0.053 1.00 72.25 337 ILE A C 1
ATOM 2688 O O . ILE A 1 337 ? 9.329 7.139 1.272 1.00 72.25 337 ILE A O 1
ATOM 2692 N N . PHE A 1 338 ? 9.895 8.069 -0.662 1.00 68.31 338 PHE A N 1
ATOM 2693 C CA . PHE A 1 338 ? 10.219 9.374 -0.076 1.00 68.31 338 PHE A CA 1
ATOM 2694 C C . PHE A 1 338 ? 11.162 9.347 1.156 1.00 68.31 338 PHE A C 1
ATOM 2696 O O . PHE A 1 338 ? 10.991 10.108 2.102 1.00 68.31 338 PHE A O 1
ATOM 2703 N N . CYS A 1 339 ? 12.208 8.514 1.130 1.00 75.62 339 CYS A N 1
ATOM 2704 C CA . CYS A 1 339 ? 13.321 8.557 2.093 1.00 75.62 339 CYS A CA 1
ATOM 2705 C C . CYS A 1 339 ? 14.538 9.270 1.461 1.00 75.62 339 CYS A C 1
ATOM 2707 O O . CYS A 1 339 ? 15.363 8.627 0.803 1.00 75.62 339 CYS A O 1
ATOM 2709 N N . PRO A 1 340 ? 14.648 10.611 1.558 1.00 71.69 340 PRO A N 1
ATOM 2710 C CA . PRO A 1 340 ? 15.668 11.377 0.841 1.00 71.69 340 PRO A CA 1
ATOM 2711 C C . PRO A 1 340 ? 17.097 11.050 1.292 1.00 71.69 340 PRO A C 1
ATOM 2713 O O . PRO A 1 340 ? 17.982 10.965 0.437 1.00 71.69 340 PRO A O 1
ATOM 2716 N N . ARG A 1 341 ? 17.313 10.821 2.593 1.00 81.50 341 ARG A N 1
ATOM 2717 C CA . ARG A 1 341 ? 18.643 10.603 3.180 1.00 81.50 341 ARG A CA 1
ATOM 2718 C C . ARG A 1 341 ? 19.163 9.170 3.096 1.00 81.50 341 ARG A C 1
ATOM 2720 O O . ARG A 1 341 ? 20.371 9.000 3.143 1.00 81.50 341 ARG A O 1
ATOM 2727 N N . LEU A 1 342 ? 18.298 8.178 2.877 1.00 81.75 342 LEU A N 1
ATOM 2728 C CA . LEU A 1 342 ? 18.701 6.774 2.766 1.00 81.75 342 LEU A CA 1
ATOM 2729 C C . LEU A 1 342 ? 19.468 6.581 1.459 1.00 81.75 342 LEU A C 1
ATOM 2731 O O . LEU A 1 342 ? 18.853 6.473 0.397 1.00 81.75 342 LEU A O 1
ATOM 2735 N N . GLN A 1 343 ? 20.795 6.679 1.494 1.00 68.50 343 GLN A N 1
ATOM 2736 C CA . GLN A 1 343 ? 21.590 6.787 0.269 1.00 68.50 343 GLN A CA 1
ATOM 2737 C C . GLN A 1 343 ? 21.596 5.477 -0.514 1.00 68.50 343 GLN A C 1
ATOM 2739 O O . GLN A 1 343 ? 21.391 5.515 -1.725 1.00 68.50 343 GLN A O 1
ATOM 2744 N N . MET A 1 344 ? 21.743 4.349 0.181 1.00 69.44 344 MET A N 1
ATOM 2745 C CA . MET A 1 344 ? 21.836 3.012 -0.398 1.00 69.44 344 MET A CA 1
ATOM 2746 C C . MET A 1 344 ? 20.848 2.050 0.260 1.00 69.44 344 MET A C 1
ATOM 2748 O O . MET A 1 344 ? 20.438 2.237 1.407 1.00 69.44 344 MET A O 1
ATOM 2752 N N . LEU A 1 345 ? 20.477 1.015 -0.492 1.00 80.56 345 LEU A N 1
ATOM 2753 C CA . LEU A 1 345 ? 19.826 -0.161 0.064 1.00 80.56 345 LEU A CA 1
ATOM 2754 C C . LEU A 1 345 ? 20.854 -1.018 0.828 1.00 80.56 345 LEU A C 1
ATOM 2756 O O . LEU A 1 345 ? 22.024 -1.007 0.451 1.00 80.56 345 LEU A O 1
ATOM 2760 N N . PRO A 1 346 ? 20.445 -1.752 1.879 1.00 81.19 346 PRO A N 1
ATOM 2761 C CA . PRO A 1 346 ? 21.338 -2.653 2.599 1.00 81.19 346 PRO A CA 1
ATOM 2762 C C . PRO A 1 346 ? 21.886 -3.744 1.685 1.00 81.19 346 PRO A C 1
ATOM 2764 O O . PRO A 1 346 ? 21.103 -4.457 1.057 1.00 81.19 346 PRO A O 1
ATOM 2767 N N . ASP A 1 347 ? 23.199 -3.975 1.733 1.00 71.50 347 ASP A N 1
ATOM 2768 C CA . ASP A 1 347 ? 23.825 -5.124 1.067 1.00 71.50 347 ASP A CA 1
ATOM 2769 C C . ASP A 1 347 ? 23.197 -6.450 1.509 1.00 71.50 347 ASP A C 1
ATOM 2771 O O . ASP A 1 347 ? 23.114 -7.384 0.720 1.00 71.50 347 ASP A O 1
ATOM 2775 N N . GLY A 1 348 ? 22.700 -6.529 2.748 1.00 74.25 348 GLY A N 1
ATOM 2776 C CA . GLY A 1 348 ? 22.022 -7.710 3.280 1.00 74.25 348 GLY A CA 1
ATOM 2777 C C . GLY A 1 348 ? 20.746 -8.114 2.533 1.00 74.25 348 GLY A C 1
ATOM 2778 O O . GLY A 1 348 ? 20.352 -9.274 2.625 1.00 74.25 348 GLY A O 1
ATOM 2779 N N . LEU A 1 349 ? 20.140 -7.229 1.724 1.00 78.44 349 LEU A N 1
ATOM 2780 C CA . LEU A 1 349 ? 19.019 -7.606 0.848 1.00 78.44 349 LEU A CA 1
ATOM 2781 C C . LEU A 1 349 ? 19.408 -8.669 -0.183 1.00 78.44 349 LEU A C 1
ATOM 2783 O O . LEU A 1 349 ? 18.543 -9.429 -0.604 1.00 78.44 349 LEU A O 1
ATOM 2787 N N . LYS A 1 350 ? 20.694 -8.783 -0.546 1.00 69.06 350 LYS A N 1
ATOM 2788 C CA . LYS A 1 350 ? 21.181 -9.840 -1.450 1.00 69.06 350 LYS A CA 1
ATOM 2789 C C . LYS A 1 350 ? 20.975 -11.254 -0.900 1.00 69.06 350 LYS A C 1
ATOM 2791 O O . LYS A 1 350 ? 21.058 -12.214 -1.651 1.00 69.06 350 LYS A O 1
ATOM 2796 N N . HIS A 1 351 ? 20.755 -11.378 0.410 1.00 70.44 351 HIS A N 1
ATOM 2797 C CA . HIS A 1 351 ? 20.499 -12.646 1.087 1.00 70.44 351 HIS A CA 1
ATOM 2798 C C . HIS A 1 351 ? 18.996 -12.937 1.251 1.00 70.44 351 HIS A C 1
ATOM 2800 O O . HIS A 1 351 ? 18.632 -14.007 1.736 1.00 70.44 351 HIS A O 1
ATOM 2806 N N . VAL A 1 352 ? 18.121 -12.007 0.850 1.00 76.56 352 VAL A N 1
ATOM 2807 C CA . VAL A 1 352 ? 16.661 -12.148 0.909 1.00 76.56 352 VAL A CA 1
ATOM 2808 C C . VAL A 1 352 ? 16.159 -12.667 -0.439 1.00 76.56 352 VAL A C 1
ATOM 2810 O O . VAL A 1 352 ? 15.688 -11.918 -1.292 1.00 76.56 352 VAL A O 1
ATOM 2813 N N . ASN A 1 353 ? 16.265 -13.980 -0.638 1.00 70.56 353 ASN A N 1
ATOM 2814 C CA . ASN A 1 353 ? 15.934 -14.630 -1.915 1.00 70.56 353 ASN A CA 1
ATOM 2815 C C . ASN A 1 353 ? 14.421 -14.718 -2.195 1.00 70.56 353 ASN A C 1
ATOM 2817 O O . ASN A 1 353 ? 14.014 -15.147 -3.271 1.00 70.56 353 ASN A O 1
ATOM 2821 N N . THR A 1 354 ? 13.583 -14.349 -1.225 1.00 63.03 354 THR A N 1
ATOM 2822 C CA . THR A 1 354 ? 12.116 -14.401 -1.306 1.00 63.03 354 THR A CA 1
ATOM 2823 C C . THR A 1 354 ? 11.490 -13.125 -1.871 1.00 63.03 354 THR A C 1
ATOM 2825 O O . THR A 1 354 ? 10.282 -13.104 -2.113 1.00 63.03 354 THR A O 1
ATOM 2828 N N . LEU A 1 355 ? 12.288 -12.077 -2.110 1.00 63.28 355 LEU A N 1
ATOM 2829 C CA . LEU A 1 355 ? 11.800 -10.770 -2.537 1.00 63.28 355 LEU A CA 1
ATOM 2830 C C . LEU A 1 355 ? 11.319 -10.804 -3.995 1.00 63.28 355 LEU A C 1
ATOM 2832 O O . LEU A 1 355 ? 12.111 -10.949 -4.922 1.00 63.28 355 LEU A O 1
ATOM 2836 N N . LEU A 1 356 ? 10.013 -10.620 -4.192 1.00 54.12 356 LEU A N 1
ATOM 2837 C CA . LEU A 1 356 ? 9.361 -10.603 -5.506 1.00 54.12 356 LEU A CA 1
ATOM 2838 C C . LEU A 1 356 ? 9.189 -9.182 -6.050 1.00 54.12 356 LEU A C 1
ATOM 2840 O O . LEU A 1 356 ? 9.168 -8.974 -7.260 1.00 54.12 356 LEU A O 1
ATOM 2844 N N . GLU A 1 357 ? 9.033 -8.198 -5.163 1.00 56.34 357 GLU A N 1
ATOM 2845 C CA . GLU A 1 357 ? 8.719 -6.821 -5.535 1.00 56.34 357 GLU A CA 1
ATOM 2846 C C . GLU A 1 357 ? 9.550 -5.826 -4.721 1.00 56.34 357 GLU A C 1
ATOM 2848 O O . GLU A 1 357 ? 9.442 -5.763 -3.495 1.00 56.34 357 GLU A O 1
ATOM 2853 N N . LEU A 1 358 ? 10.337 -5.000 -5.418 1.00 66.06 358 LEU A N 1
ATOM 2854 C CA . LEU A 1 358 ? 11.066 -3.870 -4.846 1.00 66.06 358 LEU A CA 1
ATOM 2855 C C . LEU A 1 358 ? 10.602 -2.567 -5.503 1.00 66.06 358 LEU A C 1
ATOM 2857 O O . LEU A 1 358 ? 11.003 -2.237 -6.619 1.00 66.06 358 LEU A O 1
ATOM 2861 N N . LYS A 1 359 ? 9.800 -1.780 -4.784 1.00 62.78 359 LYS A N 1
ATOM 2862 C CA . LYS A 1 359 ? 9.362 -0.451 -5.230 1.00 62.78 359 LYS A CA 1
ATOM 2863 C C . LYS A 1 359 ? 10.150 0.629 -4.510 1.00 62.78 359 LYS A C 1
ATOM 2865 O O . LYS A 1 359 ? 9.822 1.003 -3.388 1.00 62.78 359 LYS A O 1
ATOM 2870 N N . HIS A 1 360 ? 11.176 1.172 -5.168 1.00 65.00 360 HIS A N 1
ATOM 2871 C CA . HIS A 1 360 ? 11.942 2.303 -4.641 1.00 65.00 360 HIS A CA 1
ATOM 2872 C C . HIS A 1 360 ? 11.894 3.510 -5.590 1.00 65.00 360 HIS A C 1
ATOM 2874 O O . HIS A 1 360 ? 12.811 3.749 -6.381 1.00 65.00 360 HIS A O 1
ATOM 2880 N N . LYS A 1 361 ? 10.861 4.355 -5.445 1.00 57.66 361 LYS A N 1
ATOM 2881 C CA . LYS A 1 361 ? 10.605 5.518 -6.329 1.00 57.66 361 LYS A CA 1
ATOM 2882 C C . LYS A 1 361 ? 11.778 6.514 -6.424 1.00 57.66 361 LYS A C 1
ATOM 2884 O O . LYS A 1 361 ? 11.912 7.234 -7.404 1.00 57.66 361 LYS A O 1
ATOM 2889 N N . ASN A 1 362 ? 12.670 6.549 -5.426 1.00 58.12 362 ASN A N 1
ATOM 2890 C CA . ASN A 1 362 ? 13.857 7.418 -5.421 1.00 58.12 362 ASN A CA 1
ATOM 2891 C C . ASN A 1 362 ? 15.162 6.761 -5.922 1.00 58.12 362 ASN A C 1
ATOM 2893 O O . ASN A 1 362 ? 16.156 7.476 -6.043 1.00 58.12 362 ASN A O 1
ATOM 2897 N N . LEU A 1 363 ? 15.204 5.443 -6.168 1.00 58.31 363 LEU A N 1
ATOM 2898 C CA . LEU A 1 363 ? 16.464 4.714 -6.404 1.00 58.31 363 LEU A CA 1
ATOM 2899 C C . LEU A 1 363 ? 16.927 4.967 -7.827 1.00 58.31 363 LEU A C 1
ATOM 2901 O O . LEU A 1 363 ? 18.067 5.356 -8.022 1.00 58.31 363 LEU A O 1
ATOM 2905 N N . LEU A 1 364 ? 16.008 4.884 -8.792 1.00 56.41 364 LEU A N 1
ATOM 2906 C CA . LEU A 1 364 ? 16.265 5.222 -10.193 1.00 56.41 364 LEU A CA 1
ATOM 2907 C C . LEU A 1 364 ? 16.824 6.644 -10.331 1.00 56.41 364 LEU A C 1
ATOM 2909 O O . LEU A 1 364 ? 17.863 6.862 -10.946 1.00 56.41 364 LEU A O 1
ATOM 2913 N N . ARG A 1 365 ? 16.210 7.615 -9.639 1.00 60.72 365 ARG A N 1
ATOM 2914 C CA . ARG A 1 365 ? 16.688 9.006 -9.621 1.00 60.72 365 ARG A CA 1
ATOM 2915 C C . ARG A 1 365 ? 18.062 9.162 -8.952 1.00 60.72 365 ARG A C 1
ATOM 2917 O O . ARG A 1 365 ? 18.822 10.053 -9.332 1.00 60.72 365 ARG A O 1
ATOM 2924 N N . LYS A 1 366 ? 18.386 8.338 -7.947 1.00 60.84 366 LYS A N 1
ATOM 2925 C CA . LYS A 1 366 ? 19.701 8.326 -7.278 1.00 60.84 366 LYS A CA 1
ATOM 2926 C C . LYS A 1 366 ? 20.771 7.649 -8.131 1.00 60.84 366 LYS A C 1
ATOM 2928 O O . LYS A 1 366 ? 21.833 8.235 -8.281 1.00 60.84 366 LYS A O 1
ATOM 2933 N N . LEU A 1 367 ? 20.468 6.516 -8.762 1.00 59.53 367 LEU A N 1
ATOM 2934 C CA . LEU A 1 367 ? 21.338 5.847 -9.729 1.00 59.53 367 LEU A CA 1
ATOM 2935 C C . LEU A 1 367 ? 21.678 6.788 -10.887 1.00 59.53 367 LEU A C 1
ATOM 2937 O O . LEU A 1 367 ? 22.852 7.013 -11.158 1.00 59.53 367 LEU A O 1
ATOM 2941 N N . HIS A 1 368 ? 20.677 7.453 -11.477 1.00 61.31 368 HIS A N 1
ATOM 2942 C CA . HIS A 1 368 ? 20.911 8.472 -12.509 1.00 61.31 368 HIS A CA 1
ATOM 2943 C C . HIS A 1 368 ? 21.832 9.594 -12.009 1.00 61.31 368 HIS A C 1
ATOM 2945 O O . HIS A 1 368 ? 22.721 10.046 -12.725 1.00 61.31 368 HIS A O 1
ATOM 2951 N N . ARG A 1 369 ? 21.657 10.039 -10.756 1.00 63.88 369 ARG A N 1
ATOM 2952 C CA . ARG A 1 369 ? 22.528 11.052 -10.149 1.00 63.88 369 ARG A CA 1
ATOM 2953 C C . ARG A 1 369 ? 23.956 10.542 -9.956 1.00 63.88 369 ARG A C 1
ATOM 2955 O O . ARG A 1 369 ? 24.870 11.308 -10.225 1.00 63.88 369 ARG A O 1
ATOM 2962 N N . TRP A 1 370 ? 24.151 9.313 -9.488 1.00 64.81 370 TRP A N 1
ATOM 2963 C CA . TRP A 1 370 ? 25.476 8.744 -9.236 1.00 64.81 370 TRP A CA 1
ATOM 2964 C C . TRP A 1 370 ? 26.256 8.500 -10.513 1.00 64.81 370 TRP A C 1
ATOM 2966 O O . TRP A 1 370 ? 27.408 8.911 -10.570 1.00 64.81 370 TRP A O 1
ATOM 2976 N N . ILE A 1 371 ? 25.629 7.912 -11.534 1.00 60.28 371 ILE A N 1
ATOM 2977 C CA . ILE A 1 371 ? 26.274 7.688 -12.834 1.00 60.28 371 ILE A CA 1
ATOM 2978 C C . ILE A 1 371 ? 26.702 9.042 -13.415 1.00 60.28 371 ILE A C 1
ATOM 2980 O O . ILE A 1 371 ? 27.857 9.226 -13.789 1.00 60.28 371 ILE A O 1
ATOM 2984 N N . ARG A 1 372 ? 25.808 10.038 -13.376 1.00 64.50 372 ARG A N 1
ATOM 2985 C CA . ARG A 1 372 ? 26.119 11.400 -13.819 1.00 64.50 372 ARG A CA 1
ATOM 2986 C C . ARG A 1 372 ? 27.246 12.040 -13.006 1.00 64.50 372 ARG A C 1
ATOM 2988 O O . ARG A 1 372 ? 28.180 12.583 -13.582 1.00 64.50 372 ARG A O 1
ATOM 2995 N N . ASN A 1 373 ? 27.175 11.995 -11.677 1.00 62.62 373 ASN A N 1
ATOM 2996 C CA . ASN A 1 373 ? 28.209 12.562 -10.810 1.00 62.62 373 ASN A CA 1
ATOM 2997 C C . ASN A 1 373 ? 29.563 11.882 -11.042 1.00 62.62 373 ASN A C 1
ATOM 2999 O O . ASN A 1 373 ? 30.576 12.571 -11.106 1.00 62.62 373 ASN A O 1
ATOM 3003 N N . PHE A 1 374 ? 29.580 10.561 -11.214 1.00 60.84 374 PHE A N 1
ATOM 3004 C CA . PHE A 1 374 ? 30.788 9.801 -11.503 1.00 60.84 374 PHE A CA 1
ATOM 3005 C C . PHE A 1 374 ? 31.424 10.232 -12.826 1.00 60.84 374 PHE A C 1
ATOM 3007 O O . PHE A 1 374 ? 32.606 10.549 -12.836 1.00 60.84 374 PHE A O 1
ATOM 3014 N N . ILE A 1 375 ? 30.646 10.352 -13.905 1.00 60.81 375 ILE A N 1
ATOM 3015 C CA . ILE A 1 375 ? 31.167 10.772 -15.218 1.00 60.81 375 ILE A CA 1
ATOM 3016 C C . ILE A 1 375 ? 31.787 12.167 -15.163 1.00 60.81 375 ILE A C 1
ATOM 3018 O O . ILE A 1 375 ? 32.872 12.382 -15.690 1.00 60.81 375 ILE A O 1
ATOM 3022 N N . TRP A 1 376 ? 31.128 13.117 -14.497 1.00 63.66 376 TRP A N 1
ATOM 3023 C CA . TRP A 1 376 ? 31.596 14.505 -14.495 1.00 63.66 376 TRP A CA 1
ATOM 3024 C C . TRP A 1 376 ? 32.643 14.810 -13.422 1.00 63.66 376 TRP A C 1
ATOM 3026 O O . TRP A 1 376 ? 33.376 15.787 -13.551 1.00 63.66 376 TRP A O 1
ATOM 3036 N N . SER A 1 377 ? 32.708 14.035 -12.337 1.00 62.62 377 SER A N 1
ATOM 3037 C CA . SER A 1 377 ? 33.573 14.345 -11.188 1.00 62.62 377 SER A CA 1
ATOM 3038 C C . SER A 1 377 ? 34.548 13.240 -10.785 1.00 62.62 377 SER A C 1
ATOM 3040 O O . SER A 1 377 ? 35.388 13.493 -9.925 1.00 62.62 377 SER A O 1
ATOM 3042 N N . GLY A 1 378 ? 34.438 12.042 -11.364 1.00 50.59 378 GLY A N 1
ATOM 3043 C CA . GLY A 1 378 ? 35.177 10.844 -10.954 1.00 50.59 378 GLY A CA 1
ATOM 3044 C C . GLY A 1 378 ? 34.657 10.195 -9.665 1.00 50.59 378 GLY A C 1
ATOM 3045 O O . GLY A 1 378 ? 35.160 9.151 -9.262 1.00 50.59 378 GLY A O 1
ATOM 3046 N N . HIS A 1 379 ? 33.650 10.779 -9.001 1.00 54.69 379 HIS A N 1
ATOM 3047 C CA . HIS A 1 379 ? 33.140 10.291 -7.721 1.00 54.69 379 HIS A CA 1
ATOM 3048 C C . HIS A 1 379 ? 31.612 10.437 -7.616 1.00 54.69 379 HIS A C 1
ATOM 3050 O O . HIS A 1 379 ? 31.046 11.496 -7.877 1.00 54.69 379 HIS A O 1
ATOM 3056 N N . VAL A 1 380 ? 30.909 9.387 -7.180 1.00 53.69 380 VAL A N 1
ATOM 3057 C CA . VAL A 1 380 ? 29.427 9.352 -7.167 1.00 53.69 380 VAL A CA 1
ATOM 3058 C C . VAL A 1 380 ? 28.785 10.423 -6.270 1.00 53.69 380 VAL A C 1
ATOM 3060 O O . VAL A 1 380 ? 27.659 10.865 -6.522 1.00 53.69 380 VAL A O 1
ATOM 3063 N N . SER A 1 381 ? 29.499 10.870 -5.235 1.00 52.56 381 SER A N 1
ATOM 3064 C CA . SER A 1 381 ? 29.003 11.837 -4.244 1.00 52.56 381 SER A CA 1
ATOM 3065 C C . SER A 1 381 ? 29.342 13.293 -4.574 1.00 52.56 381 SER A C 1
ATOM 3067 O O . SER A 1 381 ? 28.744 14.197 -3.990 1.00 52.56 381 SER A O 1
ATOM 3069 N N . THR A 1 382 ? 30.262 13.538 -5.508 1.00 54.34 382 THR A N 1
ATOM 3070 C CA . THR A 1 382 ? 30.769 14.884 -5.797 1.00 54.34 382 THR A CA 1
ATOM 3071 C C . THR A 1 382 ? 29.962 15.505 -6.932 1.00 54.34 382 THR A C 1
ATOM 3073 O O . THR A 1 382 ? 29.792 14.920 -7.999 1.00 54.34 382 THR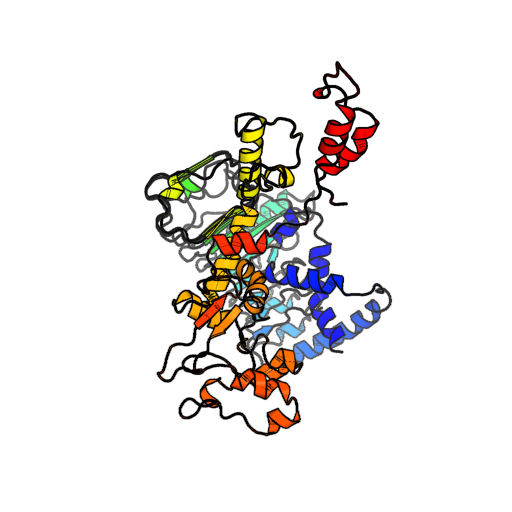 A O 1
ATOM 3076 N N . ARG A 1 383 ? 29.404 16.698 -6.704 1.00 57.06 383 ARG A N 1
ATOM 3077 C CA . ARG A 1 383 ? 28.597 17.400 -7.709 1.00 57.06 383 ARG A CA 1
ATOM 3078 C C . ARG A 1 383 ? 29.478 18.398 -8.456 1.00 57.06 383 ARG A C 1
ATOM 3080 O O . ARG A 1 383 ? 29.992 19.325 -7.842 1.00 57.06 383 ARG A O 1
ATOM 3087 N N . LYS A 1 384 ? 29.601 18.236 -9.773 1.00 57.53 384 LYS A N 1
ATOM 3088 C CA . LYS A 1 384 ? 30.152 19.249 -10.687 1.00 57.53 384 LYS A CA 1
ATOM 3089 C C . LYS A 1 384 ? 29.064 19.725 -11.651 1.00 57.53 384 LYS A C 1
ATOM 3091 O O . LYS A 1 384 ? 28.042 19.055 -11.818 1.00 57.53 384 LYS A O 1
ATOM 3096 N N . THR A 1 385 ? 29.238 20.909 -12.225 1.00 54.19 385 THR A N 1
ATOM 3097 C CA . THR A 1 385 ? 28.343 21.458 -13.248 1.00 54.19 385 THR A CA 1
ATOM 3098 C C . THR A 1 385 ? 28.392 20.581 -14.498 1.00 54.19 385 THR A C 1
ATOM 3100 O O . THR A 1 385 ? 29.441 20.419 -15.107 1.00 54.19 385 THR A O 1
ATOM 3103 N N . CYS A 1 386 ? 27.255 19.985 -14.863 1.00 55.19 386 CYS A N 1
ATOM 3104 C CA . CYS A 1 386 ? 27.122 19.224 -16.104 1.00 55.19 386 CYS A CA 1
ATOM 3105 C C . CYS A 1 386 ? 26.998 20.211 -17.269 1.00 55.19 386 CYS A C 1
ATOM 3107 O O . CYS A 1 386 ? 26.057 21.008 -17.289 1.00 55.19 386 CYS A O 1
ATOM 3109 N N . THR A 1 387 ? 27.942 20.166 -18.204 1.00 57.78 387 THR A N 1
ATOM 3110 C CA . THR A 1 387 ? 27.950 20.999 -19.418 1.00 57.78 387 THR A CA 1
ATOM 3111 C C . THR A 1 387 ? 27.059 20.436 -20.521 1.00 57.78 387 THR A C 1
ATOM 3113 O O . THR A 1 387 ? 26.620 21.190 -21.377 1.00 57.78 387 THR A O 1
ATOM 3116 N N . VAL A 1 388 ? 26.738 19.139 -20.463 1.00 59.53 388 VAL A N 1
ATOM 3117 C CA . VAL A 1 388 ? 25.892 18.437 -21.437 1.00 59.53 388 VAL A CA 1
ATOM 3118 C C . VAL A 1 388 ? 24.676 17.834 -20.730 1.00 59.53 388 VAL A C 1
ATOM 3120 O O . VAL A 1 388 ? 24.791 17.281 -19.627 1.00 59.53 388 VAL A O 1
ATOM 3123 N N . ALA A 1 389 ? 23.496 17.950 -21.348 1.00 62.88 389 ALA A N 1
ATOM 3124 C CA . ALA A 1 389 ? 22.268 17.342 -20.844 1.00 62.88 389 ALA A CA 1
ATOM 3125 C C . ALA A 1 389 ? 22.418 15.815 -20.731 1.00 62.88 389 ALA A C 1
ATOM 3127 O O . ALA A 1 389 ? 23.000 15.157 -21.588 1.00 62.88 389 ALA A O 1
ATOM 3128 N N . TRP A 1 390 ? 21.869 15.225 -19.665 1.00 65.12 390 TRP A N 1
ATOM 3129 C CA . TRP A 1 390 ? 22.022 13.788 -19.404 1.00 65.12 390 TRP A CA 1
ATOM 3130 C C . TRP A 1 390 ? 21.419 12.911 -20.512 1.00 65.12 390 TRP A C 1
ATOM 3132 O O . TRP A 1 390 ? 21.964 11.852 -20.808 1.00 65.12 390 TRP A O 1
ATOM 3142 N N . SER A 1 391 ? 20.335 13.367 -21.147 1.00 61.72 391 SER A N 1
ATOM 3143 C CA . SER A 1 391 ? 19.732 12.722 -22.318 1.00 61.72 391 SER A CA 1
ATOM 3144 C C . SER A 1 391 ? 20.702 12.637 -23.497 1.00 61.72 391 SER A C 1
ATOM 3146 O O . SER A 1 391 ? 20.786 11.582 -24.110 1.00 61.72 391 SER A O 1
ATOM 3148 N N . MET A 1 392 ? 21.487 13.689 -23.761 1.00 64.69 392 MET A N 1
ATOM 3149 C CA . MET A 1 392 ? 22.520 13.683 -24.806 1.00 64.69 392 MET A CA 1
ATOM 3150 C C . MET A 1 392 ? 23.693 12.764 -24.462 1.00 64.69 392 MET A C 1
ATOM 3152 O O . MET A 1 392 ? 24.164 12.027 -25.316 1.00 64.69 392 MET A O 1
ATOM 3156 N N . VAL A 1 393 ? 24.124 12.718 -23.197 1.00 67.00 393 VAL A N 1
ATOM 3157 C CA . VAL A 1 393 ? 25.187 11.788 -22.761 1.00 67.00 393 VAL A CA 1
ATOM 3158 C C . VAL A 1 393 ? 24.776 10.321 -22.955 1.00 67.00 393 VAL A C 1
ATOM 3160 O O . VAL A 1 393 ? 25.623 9.467 -23.195 1.00 67.00 393 VAL A O 1
ATOM 3163 N N . CYS A 1 394 ? 23.484 10.012 -22.850 1.00 63.72 394 CYS A N 1
ATOM 3164 C CA . CYS A 1 394 ? 22.964 8.652 -23.004 1.00 63.72 394 CYS A CA 1
ATOM 3165 C C . CYS A 1 394 ? 22.727 8.236 -24.469 1.00 63.72 394 CYS A C 1
ATOM 3167 O O . CYS A 1 394 ? 22.407 7.072 -24.709 1.00 63.72 394 CYS A O 1
ATOM 3169 N N . ARG A 1 395 ? 22.878 9.151 -25.438 1.00 67.31 395 ARG A N 1
ATOM 3170 C CA . ARG A 1 395 ? 22.762 8.840 -26.872 1.00 67.31 395 ARG A CA 1
ATOM 3171 C C . ARG A 1 395 ? 23.886 7.909 -27.341 1.00 67.31 395 ARG A C 1
ATOM 3173 O O . ARG A 1 395 ? 24.927 7.843 -26.676 1.00 67.31 395 ARG A O 1
ATOM 3180 N N . PRO A 1 396 ? 23.692 7.155 -28.434 1.00 62.06 396 PRO A N 1
ATOM 3181 C CA . PRO A 1 396 ? 24.743 6.306 -28.978 1.00 62.06 396 PRO A CA 1
ATOM 3182 C C . PRO A 1 396 ? 25.920 7.129 -29.542 1.00 62.06 396 PRO A C 1
ATOM 3184 O O . PRO A 1 396 ? 25.857 8.356 -29.646 1.00 62.06 396 PRO A O 1
ATOM 3187 N N . TYR A 1 397 ? 27.054 6.459 -29.780 1.00 62.88 397 TYR A N 1
ATOM 3188 C CA . TYR A 1 397 ? 28.329 7.117 -30.110 1.00 62.88 397 TYR A CA 1
ATOM 3189 C C . TYR A 1 397 ? 28.281 7.906 -31.425 1.00 62.88 397 TYR A C 1
ATOM 3191 O O . TYR A 1 397 ? 28.906 8.956 -31.540 1.00 62.88 397 TYR A O 1
ATOM 3199 N N . ASP A 1 398 ? 27.527 7.402 -32.396 1.00 60.84 398 ASP A N 1
ATOM 3200 C CA . ASP A 1 398 ? 27.249 8.009 -33.700 1.00 60.84 398 ASP A CA 1
ATOM 3201 C C . ASP A 1 398 ? 26.412 9.295 -33.610 1.00 60.84 398 ASP A C 1
ATOM 3203 O O . ASP A 1 398 ? 26.529 10.163 -34.469 1.00 60.84 398 ASP A O 1
ATOM 3207 N N . GLU A 1 399 ? 25.641 9.465 -32.535 1.00 63.25 399 GLU A N 1
ATOM 3208 C CA . GLU A 1 399 ? 24.878 10.684 -32.230 1.00 63.25 399 GLU A CA 1
ATOM 3209 C C . GLU A 1 399 ? 25.604 11.622 -31.239 1.00 63.25 399 GLU A C 1
ATOM 3211 O O . GLU A 1 399 ? 24.999 12.544 -30.682 1.00 63.25 399 GLU A O 1
ATOM 3216 N N . GLY A 1 400 ? 26.895 11.386 -30.972 1.00 57.28 400 GLY A N 1
ATOM 3217 C CA . GLY A 1 400 ? 27.717 12.227 -30.091 1.00 57.28 400 GLY A CA 1
ATOM 3218 C C . GLY A 1 400 ? 27.536 11.982 -28.584 1.00 57.28 400 GLY A C 1
ATOM 3219 O O . GLY A 1 400 ? 27.975 12.806 -27.777 1.00 57.28 400 GLY A O 1
ATOM 3220 N N . GLY A 1 401 ? 26.903 10.872 -28.184 1.00 65.50 401 GLY A N 1
ATOM 3221 C CA . GLY A 1 401 ? 26.762 10.455 -26.782 1.00 65.50 401 GLY A CA 1
ATOM 3222 C C . GLY A 1 401 ? 27.760 9.369 -26.338 1.00 65.50 401 GLY A C 1
ATOM 3223 O O . GLY A 1 401 ? 28.674 8.990 -27.065 1.00 65.50 401 GLY A O 1
ATOM 3224 N N . LEU A 1 402 ? 27.606 8.860 -25.107 1.00 60.94 402 LEU A N 1
ATOM 3225 C CA . LEU A 1 402 ? 28.453 7.810 -24.504 1.00 60.94 402 LEU A CA 1
ATOM 3226 C C . LEU A 1 402 ? 27.831 6.401 -24.564 1.00 60.94 402 LEU A C 1
ATOM 3228 O O . LEU A 1 402 ? 28.320 5.488 -23.897 1.00 60.94 402 LEU A O 1
ATOM 3232 N N . ALA A 1 403 ? 26.725 6.227 -25.290 1.00 63.44 403 ALA A N 1
ATOM 3233 C CA . ALA A 1 403 ? 25.957 4.983 -25.396 1.00 63.44 403 ALA A CA 1
ATOM 3234 C C . ALA A 1 403 ? 25.523 4.381 -24.041 1.00 63.44 403 ALA A C 1
ATOM 3236 O O . ALA A 1 403 ? 25.337 3.167 -23.896 1.00 63.44 403 ALA A O 1
ATOM 3237 N N . LEU A 1 404 ? 25.346 5.227 -23.021 1.00 64.94 404 LEU A N 1
ATOM 3238 C CA . LEU A 1 404 ? 24.897 4.793 -21.701 1.00 64.94 404 LEU A CA 1
ATOM 3239 C C . LEU A 1 404 ? 23.392 4.540 -21.701 1.00 64.94 404 LEU A C 1
ATOM 3241 O O . LEU A 1 404 ? 22.592 5.430 -21.974 1.00 64.94 404 LEU A O 1
ATOM 3245 N N . ARG A 1 405 ? 22.988 3.330 -21.314 1.00 63.19 405 ARG A N 1
ATOM 3246 C CA . ARG A 1 405 ? 21.570 2.972 -21.230 1.00 63.19 405 ARG A CA 1
ATOM 3247 C C . ARG A 1 405 ? 20.912 3.620 -20.014 1.00 63.19 405 ARG A C 1
ATOM 3249 O O . ARG A 1 405 ? 21.325 3.394 -18.874 1.00 63.19 405 ARG A O 1
ATOM 3256 N N . LEU A 1 406 ? 19.849 4.387 -20.246 1.00 62.78 406 LEU A N 1
ATOM 3257 C CA . LEU A 1 406 ? 19.020 4.943 -19.177 1.00 62.78 406 LEU A CA 1
ATOM 3258 C C . LEU A 1 406 ? 18.304 3.814 -18.432 1.00 62.78 406 LEU A C 1
ATOM 3260 O O . LEU A 1 406 ? 17.645 2.979 -19.046 1.00 62.78 406 LEU A O 1
ATOM 3264 N N . VAL A 1 407 ? 18.376 3.806 -17.098 1.00 63.09 407 VAL A N 1
ATOM 3265 C CA . VAL A 1 407 ? 17.756 2.743 -16.284 1.00 63.09 407 VAL A CA 1
ATOM 3266 C C . VAL A 1 407 ? 16.234 2.739 -16.449 1.00 63.09 407 VAL A C 1
ATOM 3268 O O . VAL A 1 407 ? 15.619 1.677 -16.426 1.00 63.09 407 VAL A O 1
ATOM 3271 N N . SER A 1 408 ? 15.627 3.908 -16.678 1.00 64.31 408 SER A N 1
ATOM 3272 C CA . SER A 1 408 ? 14.213 4.017 -17.053 1.00 64.31 408 SER A CA 1
ATOM 3273 C C . SER A 1 408 ? 13.904 3.279 -18.355 1.00 64.31 408 SER A C 1
ATOM 3275 O O . SER A 1 408 ? 12.947 2.517 -18.386 1.00 64.31 408 SER A O 1
ATOM 3277 N N . HIS A 1 409 ? 14.736 3.436 -19.388 1.00 69.88 409 HIS A N 1
ATOM 3278 C CA . HIS A 1 409 ? 14.548 2.768 -20.680 1.00 69.88 409 HIS A CA 1
ATOM 3279 C C . HIS A 1 409 ? 14.816 1.263 -20.582 1.00 69.88 409 HIS A C 1
ATOM 3281 O O . HIS A 1 409 ? 14.125 0.470 -21.212 1.00 69.88 409 HIS A O 1
ATOM 3287 N N . ILE A 1 410 ? 15.776 0.848 -19.745 1.00 66.75 410 ILE A N 1
ATOM 3288 C CA . ILE A 1 410 ? 15.993 -0.573 -19.440 1.00 66.75 410 ILE A CA 1
ATOM 3289 C C . ILE A 1 410 ? 14.739 -1.154 -18.787 1.00 66.75 410 ILE A C 1
ATOM 3291 O O . ILE A 1 410 ? 14.241 -2.179 -19.241 1.00 66.75 410 ILE A O 1
ATOM 3295 N N . ASN A 1 411 ? 14.208 -0.508 -17.747 1.00 70.50 411 ASN A N 1
ATOM 3296 C CA . ASN A 1 411 ? 13.017 -0.998 -17.062 1.00 70.50 411 ASN A CA 1
ATOM 3297 C C . ASN A 1 411 ? 11.818 -1.096 -18.015 1.00 70.50 411 ASN A C 1
ATOM 3299 O O . ASN A 1 411 ? 11.166 -2.132 -18.050 1.00 70.50 411 ASN A O 1
ATOM 3303 N N . ASP A 1 412 ? 11.585 -0.064 -18.826 1.00 73.06 412 ASP A N 1
ATOM 3304 C CA . ASP A 1 412 ? 10.505 -0.037 -19.817 1.00 73.06 412 ASP A CA 1
ATOM 3305 C C . ASP A 1 412 ? 10.664 -1.149 -20.871 1.00 73.06 412 ASP A C 1
ATOM 3307 O O . ASP A 1 412 ? 9.735 -1.907 -21.141 1.00 73.06 412 ASP A O 1
ATOM 3311 N N . SER A 1 413 ? 11.890 -1.377 -21.361 1.00 75.75 413 SER A N 1
ATOM 3312 C CA . SER A 1 413 ? 12.188 -2.489 -22.278 1.00 75.75 413 SER A CA 1
ATOM 3313 C C . SER A 1 413 ? 11.964 -3.870 -21.658 1.00 75.75 413 SER A C 1
ATOM 3315 O O . SER A 1 413 ? 11.499 -4.791 -22.331 1.00 75.75 413 SER A O 1
ATOM 3317 N N . LEU A 1 414 ? 12.246 -4.025 -20.361 1.00 75.56 414 LEU A N 1
ATOM 3318 C CA . LEU A 1 414 ? 11.977 -5.262 -19.633 1.00 75.56 414 LEU A CA 1
ATOM 3319 C C . LEU A 1 414 ? 10.475 -5.460 -19.413 1.00 75.56 414 LEU A C 1
ATOM 3321 O O . LEU A 1 414 ? 10.013 -6.599 -19.471 1.00 75.56 414 LEU A O 1
ATOM 3325 N N . MET A 1 415 ? 9.712 -4.384 -19.204 1.00 83.31 415 MET A N 1
ATOM 3326 C CA . MET A 1 415 ? 8.250 -4.448 -19.112 1.00 83.31 415 MET A CA 1
ATOM 3327 C C . MET A 1 415 ? 7.620 -4.820 -20.456 1.00 83.31 415 MET A C 1
ATOM 3329 O O . MET A 1 415 ? 6.751 -5.694 -20.489 1.00 83.31 415 MET A O 1
ATOM 3333 N N . LEU A 1 416 ? 8.109 -4.263 -21.568 1.00 84.25 416 LEU A N 1
ATOM 3334 C CA . LEU A 1 416 ? 7.710 -4.680 -22.914 1.00 84.25 416 LEU A CA 1
ATOM 3335 C C . LEU A 1 416 ? 8.057 -6.157 -23.172 1.00 84.25 416 LEU A C 1
ATOM 3337 O O . LEU A 1 416 ? 7.200 -6.916 -23.623 1.00 84.25 416 LEU A O 1
ATOM 3341 N N . HIS A 1 417 ? 9.272 -6.599 -22.831 1.00 82.88 417 HIS A N 1
ATOM 3342 C CA . HIS A 1 417 ? 9.674 -8.005 -22.958 1.00 82.88 417 HIS A CA 1
ATOM 3343 C C . HIS A 1 417 ? 8.797 -8.943 -22.108 1.00 82.88 417 HIS A C 1
ATOM 3345 O O . HIS A 1 417 ? 8.406 -10.025 -22.553 1.00 82.88 417 HIS A O 1
ATOM 3351 N N . LEU A 1 418 ? 8.451 -8.531 -20.888 1.00 84.75 418 LEU A N 1
ATOM 3352 C CA . LEU A 1 418 ? 7.556 -9.288 -20.017 1.00 84.75 418 LEU A CA 1
ATOM 3353 C C . LEU A 1 418 ? 6.128 -9.334 -20.580 1.00 84.75 418 LEU A C 1
ATOM 3355 O O . LEU A 1 418 ? 5.488 -10.383 -20.528 1.00 84.75 418 LEU A O 1
ATOM 3359 N N . CYS A 1 419 ? 5.650 -8.237 -21.172 1.00 89.06 419 CYS A N 1
ATOM 3360 C CA . CYS A 1 419 ? 4.375 -8.188 -21.886 1.00 89.06 419 CYS A CA 1
ATOM 3361 C C . CYS A 1 419 ? 4.378 -9.117 -23.110 1.00 89.06 419 CYS A C 1
ATOM 3363 O O . CYS A 1 419 ? 3.441 -9.884 -23.309 1.00 89.06 419 CYS A O 1
ATOM 3365 N N . TRP A 1 420 ? 5.466 -9.161 -23.878 1.00 90.25 420 TRP A N 1
ATOM 3366 C CA . TRP A 1 420 ? 5.629 -10.141 -24.953 1.00 90.25 420 TRP A CA 1
ATOM 3367 C C . TRP A 1 420 ? 5.522 -11.582 -24.440 1.00 90.25 420 TRP A C 1
ATOM 3369 O O . TRP A 1 420 ? 4.775 -12.391 -24.998 1.00 90.25 420 TRP A O 1
ATOM 3379 N N . LYS A 1 421 ? 6.215 -11.910 -23.341 1.00 88.31 421 LYS A N 1
ATOM 3380 C CA . LYS A 1 421 ? 6.112 -13.238 -22.716 1.00 88.31 421 LYS A CA 1
ATOM 3381 C C . LYS A 1 421 ? 4.714 -13.533 -22.180 1.00 88.31 421 LYS A C 1
ATOM 3383 O O . LYS A 1 421 ? 4.301 -14.689 -22.204 1.00 88.31 421 LYS A O 1
ATOM 3388 N N . LEU A 1 422 ? 3.964 -12.519 -21.744 1.00 90.00 422 LEU A N 1
ATOM 3389 C CA . LEU A 1 422 ? 2.570 -12.691 -21.340 1.00 90.00 422 LEU A CA 1
ATOM 3390 C C . LEU A 1 422 ? 1.710 -13.232 -22.488 1.00 90.00 422 LEU A C 1
ATOM 3392 O O . LEU A 1 422 ? 0.786 -13.987 -22.207 1.00 90.00 422 LEU A O 1
ATOM 3396 N N . PHE A 1 423 ? 1.985 -12.888 -23.747 1.00 89.81 423 PHE A N 1
ATOM 3397 C CA . PHE A 1 423 ? 1.220 -13.392 -24.895 1.00 89.81 423 PHE A CA 1
ATOM 3398 C C . PHE A 1 423 ? 1.815 -14.665 -25.507 1.00 89.81 423 PHE A C 1
ATOM 3400 O O . PHE A 1 423 ? 1.066 -15.584 -25.824 1.00 89.81 423 PHE A O 1
ATOM 3407 N N . SER A 1 424 ? 3.142 -14.748 -25.617 1.00 88.12 424 SER A N 1
ATOM 3408 C CA . SER A 1 424 ? 3.836 -15.860 -26.287 1.00 88.12 424 SER A CA 1
ATOM 3409 C C . SER A 1 424 ? 4.087 -17.084 -25.395 1.00 88.12 424 SER A C 1
ATOM 3411 O O . SER A 1 424 ? 4.155 -18.202 -25.901 1.00 88.12 424 SER A O 1
ATOM 3413 N N . SER A 1 425 ? 4.221 -16.915 -24.072 1.00 86.69 425 SER A N 1
ATOM 3414 C CA . SER A 1 425 ? 4.584 -18.019 -23.172 1.00 86.69 425 SER A CA 1
ATOM 3415 C C . SER A 1 425 ? 3.387 -18.881 -22.755 1.00 86.69 425 SER A C 1
ATOM 3417 O O . SER A 1 425 ? 2.279 -18.394 -22.487 1.00 86.69 425 SER A O 1
ATOM 3419 N N . LYS A 1 426 ? 3.647 -20.185 -22.615 1.00 84.12 426 LYS A N 1
ATOM 3420 C CA . LYS A 1 426 ? 2.736 -21.183 -22.032 1.00 84.12 426 LYS A CA 1
ATOM 3421 C C . LYS A 1 426 ? 2.938 -21.370 -20.520 1.00 84.12 426 LYS A C 1
ATOM 3423 O O . LYS A 1 426 ? 2.244 -22.181 -19.916 1.00 84.12 426 LYS A O 1
ATOM 3428 N N . ASP A 1 427 ? 3.844 -20.612 -19.898 1.00 80.25 427 ASP A N 1
ATOM 3429 C CA . ASP A 1 427 ? 4.090 -20.684 -18.456 1.00 80.25 427 ASP A CA 1
ATOM 3430 C C . ASP A 1 427 ? 2.827 -20.375 -17.638 1.00 80.25 427 ASP A C 1
ATOM 3432 O O . ASP A 1 427 ? 2.026 -19.503 -17.988 1.00 80.25 427 ASP A O 1
ATOM 3436 N N . HIS A 1 428 ? 2.698 -21.022 -16.476 1.00 77.88 428 HIS A N 1
ATOM 3437 C CA . HIS A 1 428 ? 1.542 -20.879 -15.582 1.00 77.88 428 HIS A CA 1
ATOM 3438 C C . HIS A 1 428 ? 1.216 -19.421 -15.225 1.00 77.88 428 HIS A C 1
ATOM 3440 O O . HIS A 1 428 ? 0.044 -19.043 -15.186 1.00 77.88 428 HIS A O 1
ATOM 3446 N N . TRP A 1 429 ? 2.234 -18.583 -14.992 1.00 81.94 429 TRP A N 1
ATOM 3447 C CA . TRP A 1 429 ? 2.026 -17.170 -14.668 1.00 81.94 429 TRP A CA 1
ATOM 3448 C C . TRP A 1 429 ? 1.383 -16.415 -15.839 1.00 81.94 429 TRP A C 1
ATOM 3450 O O . TRP A 1 429 ? 0.490 -15.601 -15.618 1.00 81.94 429 TRP A O 1
ATOM 3460 N N . ALA A 1 430 ? 1.794 -16.708 -17.077 1.00 78.75 430 ALA A N 1
ATOM 3461 C CA . ALA A 1 430 ? 1.296 -16.044 -18.272 1.00 78.75 430 ALA A CA 1
ATOM 3462 C C . ALA A 1 430 ? -0.150 -16.473 -18.544 1.00 78.75 430 ALA A C 1
ATOM 3464 O O . ALA A 1 430 ? -1.016 -15.623 -18.740 1.00 78.75 430 ALA A O 1
ATOM 3465 N N . VAL A 1 431 ? -0.443 -17.774 -18.434 1.00 80.56 431 VAL A N 1
ATOM 3466 C CA . VAL A 1 431 ? -1.810 -18.317 -18.541 1.00 80.56 431 VAL A CA 1
ATOM 3467 C C . VAL A 1 431 ? -2.738 -17.676 -17.505 1.00 80.56 431 VAL A C 1
ATOM 3469 O O . VAL A 1 431 ? -3.805 -17.168 -17.860 1.00 80.56 431 VAL A O 1
ATOM 3472 N N . MET A 1 432 ? -2.316 -17.633 -16.237 1.00 82.69 432 MET A N 1
ATOM 3473 C CA . MET A 1 432 ? -3.087 -17.016 -15.155 1.00 82.69 432 MET A CA 1
ATOM 3474 C C . MET A 1 432 ? -3.305 -15.519 -15.401 1.00 82.69 432 MET A C 1
ATOM 3476 O O . MET A 1 432 ? -4.419 -15.023 -15.239 1.00 82.69 432 MET A O 1
ATOM 3480 N N . CYS A 1 433 ? -2.261 -14.788 -15.795 1.00 78.12 433 CYS A N 1
ATOM 3481 C CA . CYS A 1 433 ? -2.351 -13.354 -16.045 1.00 78.12 433 CYS A CA 1
ATOM 3482 C C . CYS A 1 433 ? -3.255 -13.036 -17.240 1.00 78.12 433 CYS A C 1
ATOM 3484 O O . CYS A 1 433 ? -4.063 -12.114 -17.135 1.00 78.12 433 CYS A O 1
ATOM 3486 N N . ARG A 1 434 ? -3.199 -13.812 -18.331 1.00 86.56 434 ARG A N 1
ATOM 3487 C CA . ARG A 1 434 ? -4.129 -13.655 -19.461 1.00 86.56 434 ARG A CA 1
ATOM 3488 C C . ARG A 1 434 ? -5.575 -13.881 -19.018 1.00 86.56 434 ARG A C 1
ATOM 3490 O O . ARG A 1 434 ? -6.420 -13.041 -19.298 1.00 86.56 434 ARG A O 1
ATOM 3497 N N . ALA A 1 435 ? -5.850 -14.952 -18.271 1.00 83.75 435 ALA A N 1
ATOM 3498 C CA . ALA A 1 435 ? -7.200 -15.255 -17.785 1.00 83.75 435 ALA A CA 1
ATOM 3499 C C . ALA A 1 435 ? -7.736 -14.203 -16.799 1.00 83.75 435 ALA A C 1
ATOM 3501 O O . ALA A 1 435 ? -8.933 -13.926 -16.761 1.00 83.75 435 ALA A O 1
ATOM 3502 N N . ARG A 1 436 ? -6.847 -13.624 -15.987 1.00 82.06 436 ARG A N 1
ATOM 3503 C CA . ARG A 1 436 ? -7.211 -12.657 -14.952 1.00 82.06 436 ARG A CA 1
ATOM 3504 C C . ARG A 1 436 ? -7.375 -11.242 -15.496 1.00 82.06 436 ARG A C 1
ATOM 3506 O O . ARG A 1 436 ? -8.314 -10.565 -15.101 1.00 82.06 436 ARG A O 1
ATOM 3513 N N . PHE A 1 437 ? -6.447 -10.780 -16.329 1.00 83.12 437 PHE A N 1
ATOM 3514 C CA . PHE A 1 437 ? -6.319 -9.363 -16.681 1.00 83.12 437 PHE A CA 1
ATOM 3515 C C . PHE A 1 437 ? -6.723 -9.028 -18.118 1.00 83.12 437 PHE A C 1
ATOM 3517 O O . PHE A 1 437 ? -6.848 -7.845 -18.446 1.00 83.12 437 PHE A O 1
ATOM 3524 N N . LEU A 1 438 ? -6.930 -10.032 -18.974 1.00 85.50 438 LEU A N 1
ATOM 3525 C CA . LEU A 1 438 ? -7.358 -9.829 -20.353 1.00 85.50 438 LEU A CA 1
ATOM 3526 C C . LEU A 1 438 ? -8.773 -10.363 -20.574 1.00 85.50 438 LEU A C 1
ATOM 3528 O O . LEU A 1 438 ? -9.153 -11.424 -20.087 1.00 85.50 438 LEU A O 1
ATOM 3532 N N . LYS A 1 439 ? -9.543 -9.639 -21.383 1.00 84.44 439 LYS A N 1
ATOM 3533 C CA . LYS A 1 439 ? -10.814 -10.088 -21.950 1.00 84.44 439 LYS A CA 1
ATOM 3534 C C . LYS A 1 439 ? -10.764 -9.839 -23.451 1.00 84.44 439 LYS A C 1
ATOM 3536 O O . LYS A 1 439 ? -10.474 -8.722 -23.869 1.00 84.44 439 LYS A O 1
ATOM 3541 N N . PHE A 1 440 ? -10.992 -10.879 -24.255 1.00 83.69 440 PHE A N 1
ATOM 3542 C CA . PHE A 1 440 ? -10.841 -10.813 -25.721 1.00 83.69 440 PHE A CA 1
ATOM 3543 C C . PHE A 1 440 ? -9.436 -10.336 -26.152 1.00 83.69 440 PHE A C 1
ATOM 3545 O O . PHE A 1 440 ? -9.276 -9.546 -27.076 1.00 83.69 440 PHE A O 1
ATOM 3552 N N . GLY A 1 441 ? -8.404 -10.747 -25.404 1.00 79.44 441 GLY A N 1
ATOM 3553 C CA . GLY A 1 441 ? -7.017 -10.336 -25.635 1.00 79.44 441 GLY A CA 1
ATOM 3554 C C . GLY A 1 441 ? -6.711 -8.868 -25.310 1.00 79.44 441 GLY A C 1
ATOM 3555 O O . GLY A 1 441 ? -5.589 -8.433 -25.539 1.00 79.44 441 GLY A O 1
ATOM 3556 N N . LEU A 1 442 ? -7.667 -8.096 -24.783 1.00 84.94 442 LEU A N 1
ATOM 3557 C CA . LEU A 1 442 ? -7.484 -6.696 -24.393 1.00 84.94 442 LEU A CA 1
ATOM 3558 C C . LEU A 1 442 ? -7.532 -6.528 -22.868 1.00 84.94 442 LEU A C 1
ATOM 3560 O O . LEU A 1 442 ? -8.225 -7.296 -22.199 1.00 84.94 442 LEU A O 1
ATOM 3564 N N . PRO A 1 443 ? -6.842 -5.524 -22.296 1.00 86.19 443 PRO A N 1
ATOM 3565 C CA . PRO A 1 443 ? -6.887 -5.252 -20.863 1.00 86.19 443 PRO A CA 1
ATOM 3566 C C . PRO A 1 443 ? -8.315 -5.055 -20.352 1.00 86.19 443 PRO A C 1
ATOM 3568 O O . PRO A 1 443 ? -9.084 -4.265 -20.906 1.00 86.19 443 PRO A O 1
ATOM 3571 N N . THR A 1 444 ? -8.669 -5.728 -19.257 1.00 78.94 444 THR A N 1
ATOM 3572 C CA . THR A 1 444 ? -9.972 -5.529 -18.617 1.00 78.94 444 THR A CA 1
ATOM 3573 C C . THR A 1 444 ? -10.120 -4.088 -18.131 1.00 78.94 444 THR A C 1
ATOM 3575 O O . THR A 1 444 ? -9.212 -3.523 -17.518 1.00 78.94 444 THR A O 1
ATOM 3578 N N . ARG A 1 445 ? -11.302 -3.496 -18.353 1.00 69.19 445 ARG A N 1
ATOM 3579 C CA . ARG A 1 445 ? -11.651 -2.180 -17.785 1.00 69.19 445 ARG A CA 1
ATOM 3580 C C . ARG A 1 445 ? -11.861 -2.238 -16.270 1.00 69.19 445 ARG A C 1
ATOM 3582 O O . ARG A 1 445 ? -11.729 -1.221 -15.602 1.00 69.19 445 ARG A O 1
ATOM 3589 N N . THR A 1 446 ? -12.165 -3.420 -15.735 1.00 65.25 446 THR A N 1
ATOM 3590 C CA . THR A 1 446 ? -12.253 -3.665 -14.296 1.00 65.25 446 THR A CA 1
ATOM 3591 C C . THR A 1 446 ? -10.869 -3.606 -13.678 1.00 65.25 446 THR A C 1
ATOM 3593 O O . THR A 1 446 ? -9.948 -4.297 -14.125 1.00 65.25 446 THR A O 1
ATOM 3596 N N . TYR A 1 447 ? -10.735 -2.796 -12.636 1.00 59.91 447 TYR A N 1
ATOM 3597 C CA . TYR A 1 447 ? -9.514 -2.753 -11.859 1.00 59.91 447 TYR A CA 1
ATOM 3598 C C . TYR A 1 447 ? -9.298 -4.087 -11.130 1.00 59.91 447 TYR A C 1
ATOM 3600 O O . TYR A 1 447 ? -10.222 -4.666 -10.557 1.00 59.91 447 TYR A O 1
ATOM 3608 N N . LEU A 1 448 ? -8.056 -4.566 -11.151 1.00 59.31 448 LEU A N 1
ATOM 3609 C CA . LEU A 1 448 ? -7.628 -5.769 -10.454 1.00 59.31 448 LEU A CA 1
ATOM 3610 C C . LEU A 1 448 ? -6.273 -5.498 -9.808 1.00 59.31 448 LEU A C 1
ATOM 3612 O O . LEU A 1 448 ? -5.292 -5.222 -10.500 1.00 59.31 448 LEU A O 1
ATOM 3616 N N . LYS A 1 449 ? -6.212 -5.619 -8.479 1.00 56.72 449 LYS A N 1
ATOM 3617 C CA . LYS A 1 449 ? -4.998 -5.353 -7.700 1.00 56.72 449 LYS A CA 1
ATOM 3618 C C . LYS A 1 449 ? -3.843 -6.242 -8.160 1.00 56.72 449 LYS A C 1
ATOM 3620 O O . LYS A 1 449 ? -3.946 -7.473 -8.116 1.00 56.72 449 LYS A O 1
ATOM 3625 N N . SER A 1 450 ? -2.750 -5.612 -8.580 1.00 65.31 450 SER A N 1
ATOM 3626 C CA . SER A 1 450 ? -1.521 -6.269 -9.021 1.00 65.31 450 SER A CA 1
ATOM 3627 C C . SER A 1 450 ? -0.342 -5.308 -8.920 1.00 65.31 450 SER A C 1
ATOM 3629 O O . SER A 1 450 ? -0.468 -4.123 -9.218 1.00 65.31 450 SER A O 1
ATOM 3631 N N . SER A 1 451 ? 0.803 -5.828 -8.493 1.00 59.88 451 SER A N 1
ATOM 3632 C CA . SER A 1 451 ? 2.044 -5.075 -8.331 1.00 59.88 451 SER A CA 1
ATOM 3633 C C . SER A 1 451 ? 2.729 -4.723 -9.649 1.00 59.88 451 SER A C 1
ATOM 3635 O O . SER A 1 451 ? 3.398 -3.694 -9.693 1.00 59.88 451 SER A O 1
ATOM 3637 N N . ILE A 1 452 ? 2.542 -5.558 -10.678 1.00 61.50 452 ILE A N 1
ATOM 3638 C CA . ILE A 1 452 ? 3.256 -5.514 -11.967 1.00 61.50 452 ILE A CA 1
ATOM 3639 C C . ILE A 1 452 ? 2.341 -5.224 -13.167 1.00 61.50 452 ILE A C 1
ATOM 3641 O O . ILE A 1 452 ? 2.812 -4.824 -14.224 1.00 61.50 452 ILE A O 1
ATOM 3645 N N . TRP A 1 453 ? 1.023 -5.435 -13.038 1.00 80.19 453 TRP A N 1
ATOM 3646 C CA . TRP A 1 453 ? 0.107 -5.339 -14.183 1.00 80.19 453 TRP A CA 1
ATOM 3647 C C . TRP A 1 453 ? 0.027 -3.930 -14.762 1.00 80.19 453 TRP A C 1
ATOM 3649 O O . TRP A 1 453 ? -0.091 -3.793 -15.971 1.00 80.19 453 TRP A O 1
ATOM 3659 N N . HIS A 1 454 ? 0.090 -2.898 -13.918 1.00 77.81 454 HIS A N 1
ATOM 3660 C CA . HIS A 1 454 ? 0.029 -1.509 -14.374 1.00 77.81 454 HIS A CA 1
ATOM 3661 C C . HIS A 1 454 ? 1.144 -1.208 -15.389 1.00 77.81 454 HIS A C 1
ATOM 3663 O O . HIS A 1 454 ? 0.857 -0.694 -16.467 1.00 77.81 454 HIS A O 1
ATOM 3669 N N . ASP A 1 455 ? 2.368 -1.648 -15.088 1.00 73.69 455 ASP A N 1
ATOM 3670 C CA . ASP A 1 455 ? 3.547 -1.441 -15.934 1.00 73.69 455 ASP A CA 1
ATOM 3671 C C . ASP A 1 455 ? 3.564 -2.369 -17.168 1.00 73.69 455 ASP A C 1
ATOM 3673 O O . ASP A 1 455 ? 4.138 -2.035 -18.196 1.00 73.69 455 ASP A O 1
ATOM 3677 N N . ILE A 1 456 ? 2.901 -3.531 -17.119 1.00 81.50 456 ILE A N 1
ATOM 3678 C CA . ILE A 1 456 ? 2.746 -4.422 -18.289 1.00 81.50 456 ILE A CA 1
ATOM 3679 C C . ILE A 1 456 ? 1.646 -3.910 -19.232 1.00 81.50 456 ILE A C 1
ATOM 3681 O O . ILE A 1 456 ? 1.786 -3.958 -20.456 1.00 81.50 456 ILE A O 1
ATOM 3685 N N . LYS A 1 457 ? 0.539 -3.417 -18.664 1.00 85.94 457 LYS A N 1
ATOM 3686 C CA . LYS A 1 457 ? -0.681 -3.012 -19.378 1.00 85.94 457 LYS A CA 1
ATOM 3687 C C . LYS A 1 457 ? -0.399 -1.967 -20.455 1.00 85.94 457 LYS A C 1
ATOM 3689 O O . LYS A 1 457 ? -1.007 -2.042 -21.521 1.00 85.94 457 LYS A O 1
ATOM 3694 N N . GLN A 1 458 ? 0.506 -1.024 -20.190 1.00 85.94 458 GLN A N 1
ATOM 3695 C CA . GLN A 1 458 ? 0.862 0.044 -21.133 1.00 85.94 458 GLN A CA 1
ATOM 3696 C C . GLN A 1 458 ? 1.456 -0.484 -22.452 1.00 85.94 458 GLN A C 1
ATOM 3698 O O . GLN A 1 458 ? 1.276 0.143 -23.488 1.00 85.94 458 GLN A O 1
ATOM 3703 N N . HIS A 1 459 ? 2.081 -1.667 -22.444 1.00 90.81 459 HIS A N 1
ATOM 3704 C CA . HIS A 1 459 ? 2.731 -2.248 -23.624 1.00 90.81 459 HIS A CA 1
ATOM 3705 C C . HIS A 1 459 ? 1.853 -3.238 -24.400 1.00 90.81 459 HIS A C 1
ATOM 3707 O O . HIS A 1 459 ? 2.292 -3.782 -25.409 1.00 90.81 459 HIS A O 1
ATOM 3713 N N . VAL A 1 460 ? 0.620 -3.510 -23.950 1.00 91.50 460 VAL A N 1
ATOM 3714 C CA . VAL A 1 460 ? -0.256 -4.499 -24.610 1.00 91.50 460 VAL A CA 1
ATOM 3715 C C . VAL A 1 460 ? -0.564 -4.106 -26.055 1.00 91.50 460 VAL A C 1
ATOM 3717 O O . VAL A 1 460 ? -0.574 -4.967 -26.930 1.00 91.50 460 VAL A O 1
ATOM 3720 N N . HIS A 1 461 ? -0.782 -2.815 -26.309 1.00 90.31 461 HIS A N 1
ATOM 3721 C CA . HIS A 1 461 ? -1.024 -2.303 -27.658 1.00 90.31 461 HIS A CA 1
ATOM 3722 C C . HIS A 1 461 ? 0.204 -2.488 -28.552 1.00 90.31 461 HIS A C 1
ATOM 3724 O O . HIS A 1 461 ? 0.111 -3.133 -29.590 1.00 90.31 461 HIS A O 1
ATOM 3730 N N . THR A 1 462 ? 1.370 -2.046 -28.070 1.00 91.75 462 THR A N 1
ATOM 3731 C CA . THR A 1 462 ? 2.655 -2.192 -28.763 1.00 91.75 462 THR A CA 1
ATOM 3732 C C . THR A 1 462 ? 2.929 -3.643 -29.144 1.00 91.75 462 THR A C 1
ATOM 3734 O O . THR A 1 462 ? 3.358 -3.913 -30.263 1.00 91.75 462 THR A O 1
ATOM 3737 N N . VAL A 1 463 ? 2.650 -4.596 -28.244 1.00 92.44 463 VAL A N 1
ATOM 3738 C CA . VAL A 1 463 ? 2.819 -6.020 -28.552 1.00 92.44 463 VAL A CA 1
ATOM 3739 C C . VAL A 1 463 ? 1.878 -6.472 -29.660 1.00 92.44 463 VAL A C 1
ATOM 3741 O O . VAL A 1 463 ? 2.322 -7.162 -30.571 1.00 92.44 463 VAL A O 1
ATOM 3744 N N . LYS A 1 464 ? 0.603 -6.084 -29.616 1.00 89.44 464 LYS A N 1
ATOM 3745 C CA . LYS A 1 464 ? -0.373 -6.479 -30.639 1.00 89.44 464 LYS A CA 1
ATOM 3746 C C . LYS A 1 464 ? -0.052 -5.926 -32.027 1.00 89.44 464 LYS A C 1
ATOM 3748 O O . LYS A 1 464 ? -0.168 -6.667 -32.993 1.00 89.44 464 LYS A O 1
ATOM 3753 N N . GLU A 1 465 ? 0.377 -4.672 -32.123 1.00 89.06 465 GLU A N 1
ATOM 3754 C CA . GLU A 1 465 ? 0.729 -4.040 -33.405 1.00 89.06 465 GLU A CA 1
ATOM 3755 C C . GLU A 1 465 ? 1.974 -4.655 -34.049 1.00 89.06 465 GLU A C 1
ATOM 3757 O O . GLU A 1 465 ? 2.083 -4.726 -35.268 1.00 89.06 465 GLU A O 1
ATOM 3762 N N . ASN A 1 466 ? 2.918 -5.121 -33.229 1.00 91.75 466 ASN A N 1
ATOM 3763 C CA . ASN A 1 466 ? 4.213 -5.621 -33.693 1.00 91.75 466 ASN A CA 1
ATOM 3764 C C . ASN A 1 466 ? 4.307 -7.152 -33.685 1.00 91.75 466 ASN A C 1
ATOM 3766 O O . ASN A 1 466 ? 5.404 -7.709 -33.803 1.00 91.75 466 ASN A O 1
ATOM 3770 N N . SER A 1 467 ? 3.179 -7.849 -33.535 1.00 93.00 467 SER A N 1
ATOM 3771 C CA . SER A 1 467 ? 3.139 -9.308 -33.542 1.00 93.00 467 SER A CA 1
ATOM 3772 C C . SER A 1 467 ? 2.077 -9.871 -34.471 1.00 93.00 467 SER A C 1
ATOM 3774 O O . SER A 1 467 ? 1.033 -9.265 -34.710 1.00 93.00 467 SER A O 1
ATOM 3776 N N . ARG A 1 468 ? 2.364 -11.064 -34.992 1.00 92.94 468 ARG A N 1
ATOM 3777 C CA . ARG A 1 468 ? 1.467 -11.826 -35.861 1.00 92.94 468 ARG A CA 1
ATOM 3778 C C . ARG A 1 468 ? 1.512 -13.305 -35.513 1.00 92.94 468 ARG A C 1
ATOM 3780 O O . ARG A 1 468 ? 2.545 -13.816 -35.080 1.00 92.94 468 ARG A O 1
ATOM 3787 N N . TRP A 1 469 ? 0.410 -14.003 -35.723 1.00 92.69 469 TRP A N 1
ATOM 3788 C CA . TRP A 1 469 ? 0.332 -15.447 -35.556 1.00 92.69 469 TRP A CA 1
ATOM 3789 C C . TRP A 1 469 ? 0.737 -16.170 -36.837 1.00 92.69 469 TRP A C 1
ATOM 3791 O O . TRP A 1 469 ? 0.225 -15.881 -37.916 1.00 92.69 469 TRP A O 1
ATOM 3801 N N . LEU A 1 470 ? 1.624 -17.151 -36.698 1.00 90.69 470 LEU A N 1
ATOM 3802 C CA . LEU A 1 470 ? 1.846 -18.190 -37.692 1.00 90.69 470 LEU A CA 1
ATOM 3803 C C . LEU A 1 470 ? 0.889 -19.344 -37.396 1.00 90.69 470 LEU A C 1
ATOM 3805 O O . LEU A 1 470 ? 0.902 -19.910 -36.298 1.00 90.69 470 LEU A O 1
ATOM 3809 N N . ILE A 1 471 ? 0.046 -19.660 -38.376 1.00 91.75 471 ILE A N 1
ATOM 3810 C CA . ILE A 1 471 ? -1.002 -20.668 -38.237 1.00 91.75 471 ILE A CA 1
ATOM 3811 C C . ILE A 1 471 ? -0.390 -22.063 -38.377 1.00 91.75 471 ILE A C 1
ATOM 3813 O O . ILE A 1 471 ? 0.121 -22.428 -39.435 1.00 91.75 471 ILE A O 1
ATOM 3817 N N . GLY A 1 472 ? -0.455 -22.836 -37.295 1.00 88.81 472 GLY A N 1
ATOM 3818 C CA . GLY A 1 472 ? -0.187 -24.266 -37.290 1.00 88.81 472 GLY A CA 1
ATOM 3819 C C . GLY A 1 472 ? -1.510 -25.021 -37.337 1.00 88.81 472 GLY A C 1
ATOM 3820 O O . GLY A 1 472 ? -2.087 -25.236 -38.399 1.00 88.81 472 GLY A O 1
ATOM 3821 N N . SER A 1 473 ? -2.010 -25.396 -36.161 1.00 87.88 473 SER A N 1
ATOM 3822 C CA . SER A 1 473 ? -3.300 -26.075 -35.985 1.00 87.88 473 SER A CA 1
ATOM 3823 C C . SER A 1 473 ? -4.518 -25.144 -36.061 1.00 87.88 473 SER A C 1
ATOM 3825 O O . SER A 1 473 ? -5.636 -25.613 -36.257 1.00 87.88 473 SER A O 1
ATOM 3827 N N . GLY A 1 474 ? -4.330 -23.840 -35.834 1.00 88.69 474 GLY A N 1
ATOM 3828 C CA . GLY A 1 474 ? -5.393 -22.836 -35.752 1.00 88.69 474 GLY A CA 1
ATOM 3829 C C . GLY A 1 474 ? -6.230 -22.883 -34.466 1.00 88.69 474 GLY A C 1
ATOM 3830 O O . GLY A 1 474 ? -7.177 -22.107 -34.325 1.00 88.69 474 GLY A O 1
ATOM 3831 N N . ASN A 1 475 ? -5.920 -23.773 -33.518 1.00 88.75 475 ASN A N 1
ATOM 3832 C CA . ASN A 1 475 ? -6.705 -23.951 -32.292 1.00 88.75 475 ASN A CA 1
ATOM 3833 C C . ASN A 1 475 ? -6.469 -22.839 -31.270 1.00 88.75 475 ASN A C 1
ATOM 3835 O O . ASN A 1 475 ? -7.371 -22.507 -30.497 1.00 88.75 475 ASN A O 1
ATOM 3839 N N . SER A 1 476 ? -5.274 -22.249 -31.252 1.00 86.56 476 SER A N 1
ATOM 3840 C CA . SER A 1 476 ? -4.906 -21.218 -30.275 1.00 86.56 476 SER A CA 1
ATOM 3841 C C . SER A 1 476 ? -5.246 -19.804 -30.742 1.00 86.56 476 SER A C 1
ATOM 3843 O O . SER A 1 476 ? -5.240 -18.897 -29.915 1.00 86.56 476 SER A O 1
ATOM 3845 N N . VAL A 1 477 ? -5.601 -19.638 -32.020 1.00 91.00 477 VAL A N 1
ATOM 3846 C CA . VAL A 1 477 ? -5.784 -18.339 -32.683 1.00 91.00 477 VAL A CA 1
ATOM 3847 C C . VAL A 1 477 ? -7.270 -18.025 -32.857 1.00 91.00 477 VAL A C 1
ATOM 3849 O O . VAL A 1 477 ? -8.034 -18.820 -33.421 1.00 91.00 477 VAL A O 1
ATOM 3852 N N . ALA A 1 478 ? -7.701 -16.868 -32.361 1.00 91.31 478 ALA A N 1
ATOM 3853 C CA . ALA A 1 478 ? -9.046 -16.347 -32.567 1.00 91.31 478 ALA A CA 1
ATOM 3854 C C . ALA A 1 478 ? -9.169 -15.755 -33.976 1.00 91.31 478 ALA A C 1
ATOM 3856 O O . ALA A 1 478 ? -8.461 -14.815 -34.323 1.00 91.31 478 ALA A O 1
ATOM 3857 N N . PHE A 1 479 ? -10.115 -16.263 -34.768 1.00 91.75 479 PHE A N 1
ATOM 3858 C CA . PHE A 1 479 ? -10.251 -15.901 -36.182 1.00 91.75 479 PHE A CA 1
ATOM 3859 C C . PHE A 1 479 ? -10.464 -14.395 -36.395 1.00 91.75 479 PHE A C 1
ATOM 3861 O O . PHE A 1 479 ? -9.903 -13.809 -37.312 1.00 91.75 479 PHE A O 1
ATOM 3868 N N . TRP A 1 480 ? -11.244 -13.755 -35.524 1.00 91.25 480 TRP A N 1
ATOM 3869 C CA . TRP A 1 480 ? -11.603 -12.344 -35.677 1.00 91.25 480 TRP A CA 1
ATOM 3870 C C . TRP A 1 480 ? -10.653 -11.375 -34.968 1.00 91.25 480 TRP A C 1
ATOM 3872 O O . TRP A 1 480 ? -10.438 -10.266 -35.448 1.00 91.25 480 TRP A O 1
ATOM 3882 N N . LEU A 1 481 ? -10.145 -11.770 -33.797 1.00 89.25 481 LEU A N 1
ATOM 3883 C CA . LEU A 1 481 ? -9.542 -10.860 -32.815 1.00 89.25 481 LEU A CA 1
ATOM 3884 C C . LEU A 1 481 ? -8.012 -10.866 -32.817 1.00 89.25 481 LEU A C 1
ATOM 3886 O O . LEU A 1 481 ? -7.407 -9.917 -32.315 1.00 89.25 481 LEU A O 1
ATOM 3890 N N . ASP A 1 482 ? -7.401 -11.943 -33.306 1.00 90.88 482 ASP A N 1
ATOM 3891 C CA . ASP A 1 482 ? -5.951 -12.074 -33.363 1.00 90.88 482 ASP A CA 1
ATOM 3892 C C . ASP A 1 482 ? -5.423 -11.641 -34.734 1.00 90.88 482 ASP A C 1
ATOM 3894 O O . ASP A 1 482 ? -6.083 -11.816 -35.757 1.00 90.88 482 ASP A O 1
ATOM 3898 N N . ASN A 1 483 ? -4.209 -11.091 -34.756 1.00 91.69 483 ASN A N 1
ATOM 3899 C CA . ASN A 1 483 ? -3.540 -10.713 -35.993 1.00 91.69 483 ASN A CA 1
ATOM 3900 C C . ASN A 1 483 ? -2.883 -11.941 -36.640 1.00 91.69 483 ASN A C 1
ATOM 3902 O O . ASN A 1 483 ? -1.821 -12.379 -36.198 1.00 91.69 483 ASN A O 1
ATOM 3906 N N . TRP A 1 484 ? -3.501 -12.492 -37.681 1.00 91.88 484 TRP A N 1
ATOM 3907 C CA . TRP A 1 484 ? -2.922 -13.550 -38.523 1.00 91.88 484 TRP A CA 1
ATOM 3908 C C . TRP A 1 484 ? -2.898 -13.189 -40.021 1.00 91.88 484 TRP A C 1
ATOM 3910 O O . TRP A 1 484 ? -2.386 -13.966 -40.821 1.00 91.88 484 TRP A O 1
ATOM 3920 N N . LEU A 1 485 ? -3.400 -12.001 -40.391 1.00 87.44 485 LEU A N 1
ATOM 3921 C CA . LEU A 1 485 ? -3.485 -11.471 -41.764 1.00 87.44 485 LEU A CA 1
ATOM 3922 C C . LEU A 1 485 ? -2.769 -10.121 -41.938 1.00 87.44 485 LEU A C 1
ATOM 3924 O O . LEU A 1 485 ? -3.054 -9.410 -42.895 1.00 87.44 485 LEU A O 1
ATOM 3928 N N . GLU A 1 486 ? -1.853 -9.773 -41.029 1.00 84.62 486 GLU A N 1
ATOM 3929 C CA . GLU A 1 486 ? -1.188 -8.458 -40.874 1.00 84.62 486 GLU A CA 1
ATOM 3930 C C . GLU A 1 486 ? -2.012 -7.421 -40.099 1.00 84.62 486 GLU A C 1
ATOM 3932 O O . GLU A 1 486 ? -1.434 -6.576 -39.418 1.00 84.62 486 GLU A O 1
ATOM 3937 N N . GLU A 1 487 ? -3.334 -7.577 -40.065 1.00 88.25 487 GLU A N 1
ATOM 3938 C CA . GLU A 1 487 ? -4.250 -6.868 -39.171 1.00 88.25 487 GLU A CA 1
ATOM 3939 C C . GLU A 1 487 ? -5.360 -7.818 -38.667 1.00 88.25 487 GLU A C 1
ATOM 3941 O O . GLU A 1 487 ? -5.699 -8.794 -39.350 1.00 88.25 487 GLU A O 1
ATOM 3946 N N . PRO A 1 488 ? -5.946 -7.587 -37.478 1.00 89.88 488 PRO A N 1
ATOM 3947 C CA . PRO A 1 488 ? -7.140 -8.306 -37.039 1.00 89.88 488 PRO A CA 1
ATOM 3948 C C . PRO A 1 488 ? -8.356 -7.994 -37.922 1.00 89.88 488 PRO A C 1
ATOM 3950 O O . PRO A 1 488 ? -8.618 -6.841 -38.260 1.00 89.88 488 PRO A O 1
ATOM 3953 N N . LEU A 1 489 ? -9.181 -9.003 -38.222 1.00 89.44 489 LEU A N 1
ATOM 3954 C CA . LEU A 1 489 ? -10.388 -8.809 -39.039 1.00 89.44 489 LEU A CA 1
ATOM 3955 C C . LEU A 1 489 ? -11.389 -7.835 -38.404 1.00 89.44 489 LEU A C 1
ATOM 3957 O O . LEU A 1 489 ? -12.116 -7.149 -39.117 1.00 89.44 489 LEU A O 1
ATOM 3961 N N . VAL A 1 490 ? -11.446 -7.765 -37.069 1.00 89.50 490 VAL A N 1
ATOM 3962 C CA . VAL A 1 490 ? -12.288 -6.770 -36.386 1.00 89.50 490 VAL A CA 1
ATOM 3963 C C . VAL A 1 490 ? -11.899 -5.335 -36.698 1.00 89.50 490 VAL A C 1
ATOM 3965 O O . VAL A 1 490 ? -12.789 -4.489 -36.759 1.00 89.50 490 VAL A O 1
ATOM 3968 N N . ASP A 1 491 ? -10.615 -5.082 -36.928 1.00 87.19 491 ASP A N 1
ATOM 3969 C CA . ASP A 1 491 ? -10.116 -3.753 -37.254 1.00 87.19 491 ASP A CA 1
ATOM 3970 C C . ASP A 1 491 ? -10.373 -3.465 -38.742 1.00 87.19 491 ASP A C 1
ATOM 3972 O O . ASP A 1 491 ? -10.949 -2.427 -39.064 1.00 87.19 491 ASP A O 1
ATOM 3976 N N . LEU A 1 492 ? -10.119 -4.441 -39.629 1.00 86.88 492 LEU A N 1
ATOM 3977 C CA . LEU A 1 492 ? -10.430 -4.351 -41.066 1.00 86.88 492 LEU A CA 1
ATOM 3978 C C . LEU A 1 492 ? -11.913 -4.023 -41.336 1.00 86.88 492 LEU A C 1
ATOM 3980 O O . LEU A 1 492 ? -12.235 -3.184 -42.177 1.00 86.88 492 LEU A O 1
ATOM 3984 N N . PHE A 1 493 ? -12.829 -4.669 -40.607 1.00 86.38 493 PHE A N 1
ATOM 3985 C CA . PHE A 1 493 ? -14.277 -4.471 -40.748 1.00 86.38 493 PHE A CA 1
ATOM 3986 C C . PHE A 1 493 ? -14.863 -3.418 -39.793 1.00 86.38 493 PHE A C 1
ATOM 3988 O O . PHE A 1 493 ? -16.080 -3.218 -39.784 1.00 86.38 493 PHE A O 1
ATOM 3995 N N . ASN A 1 494 ? -14.031 -2.733 -39.000 1.00 86.38 494 ASN A N 1
ATOM 3996 C CA . ASN A 1 494 ? -14.444 -1.718 -38.023 1.00 86.38 494 ASN A CA 1
ATOM 3997 C C . ASN A 1 494 ? -15.537 -2.194 -37.038 1.00 86.38 494 ASN A C 1
ATOM 3999 O O . ASN A 1 494 ? -16.486 -1.465 -36.728 1.00 86.38 494 ASN A O 1
ATOM 4003 N N . PHE A 1 495 ? -15.432 -3.425 -36.528 1.00 87.19 495 PHE A N 1
ATOM 4004 C CA . PHE A 1 495 ? -16.399 -3.939 -35.557 1.00 87.19 495 PHE A CA 1
ATOM 4005 C C . PHE A 1 495 ? -16.264 -3.232 -34.198 1.00 87.19 495 PHE A C 1
ATOM 4007 O O . PHE A 1 495 ? -15.167 -3.139 -33.646 1.00 87.19 495 PHE A O 1
ATOM 4014 N N . PRO A 1 496 ? -17.373 -2.792 -33.572 1.00 85.88 496 PRO A N 1
ATOM 4015 C CA . PRO A 1 496 ? -17.296 -2.180 -32.256 1.00 85.88 496 PRO A CA 1
ATOM 4016 C C . PRO A 1 496 ? -16.926 -3.224 -31.194 1.00 85.88 496 PRO A C 1
ATOM 4018 O O . PRO A 1 496 ? -17.410 -4.358 -31.207 1.00 85.88 496 PRO A O 1
ATOM 4021 N N . THR A 1 497 ? -16.126 -2.812 -30.206 1.00 82.19 497 THR A N 1
ATOM 4022 C CA . THR A 1 497 ? -15.681 -3.674 -29.087 1.00 82.19 497 THR A CA 1
ATOM 4023 C C . THR A 1 497 ? -16.822 -4.335 -28.306 1.00 82.19 497 THR A C 1
ATOM 4025 O O . THR A 1 497 ? -16.628 -5.391 -27.701 1.00 82.19 497 THR A O 1
ATOM 4028 N N . SER A 1 498 ? -18.028 -3.755 -28.329 1.00 82.94 498 SER A N 1
ATOM 4029 C CA . SER A 1 498 ? -19.234 -4.354 -27.753 1.00 82.94 498 SER A CA 1
ATOM 4030 C C . SER A 1 498 ? -19.600 -5.683 -28.410 1.00 82.94 498 SER A C 1
ATOM 4032 O O . SER A 1 498 ? -20.136 -6.542 -27.722 1.00 82.94 498 SER A O 1
ATOM 4034 N N . SER A 1 499 ? -19.261 -5.903 -29.679 1.00 86.12 499 SER A N 1
ATOM 4035 C CA . SER A 1 499 ? -19.624 -7.098 -30.452 1.00 86.12 499 SER A CA 1
ATOM 4036 C C . SER A 1 499 ? -18.648 -8.265 -30.280 1.00 86.12 499 SER A C 1
ATOM 4038 O O . SER A 1 499 ? -18.956 -9.385 -30.680 1.00 86.12 499 SER A O 1
ATOM 4040 N N . TYR A 1 500 ? -17.490 -8.050 -29.643 1.00 87.31 500 TYR A N 1
ATOM 4041 C CA . TYR A 1 500 ? -16.410 -9.050 -29.573 1.00 87.31 500 TYR A CA 1
ATOM 4042 C C . TYR A 1 500 ? -16.832 -10.347 -28.871 1.00 87.31 500 TYR A C 1
ATOM 4044 O O . TYR A 1 500 ? -16.311 -11.416 -29.169 1.00 87.31 500 TYR A O 1
ATOM 4052 N N . HIS A 1 501 ? -17.815 -10.280 -27.972 1.00 85.25 501 HIS A N 1
ATOM 4053 C CA . HIS A 1 501 ? -18.334 -11.451 -27.267 1.00 85.25 501 HIS A CA 1
ATOM 4054 C C . HIS A 1 501 ? -19.101 -12.437 -28.162 1.00 85.25 501 HIS A C 1
ATOM 4056 O O . HIS A 1 501 ? -19.241 -13.597 -27.782 1.00 85.25 501 HIS A O 1
ATOM 4062 N N . HIS A 1 502 ? -19.559 -12.004 -29.340 1.00 86.00 502 HIS A N 1
ATOM 4063 C CA . HIS A 1 502 ? -20.174 -12.874 -30.344 1.00 86.00 502 HIS A CA 1
ATOM 4064 C C . HIS A 1 502 ? -19.142 -13.508 -31.296 1.00 86.00 502 HIS A C 1
ATOM 4066 O O . HIS A 1 502 ? -19.466 -14.450 -32.013 1.00 86.00 502 HIS A O 1
ATOM 4072 N N . LEU A 1 503 ? -17.895 -13.023 -31.296 1.00 88.00 503 LEU A N 1
ATOM 4073 C CA . LEU A 1 503 ? -16.841 -13.406 -32.241 1.00 88.00 503 LEU A CA 1
ATOM 4074 C C . LEU A 1 503 ? -15.912 -14.474 -31.643 1.00 88.00 503 LEU A C 1
ATOM 4076 O O . LEU A 1 503 ? -14.725 -14.244 -31.418 1.00 88.00 503 LEU A O 1
ATOM 4080 N N . THR A 1 504 ? -16.458 -15.656 -31.353 1.00 87.12 504 THR A N 1
ATOM 4081 C CA . THR A 1 504 ? -15.752 -16.728 -30.618 1.00 87.12 504 THR A CA 1
ATOM 4082 C C . THR A 1 504 ? -15.043 -17.760 -31.501 1.00 87.12 504 THR A C 1
ATOM 4084 O O . THR A 1 504 ? -14.383 -18.659 -30.975 1.00 87.12 504 THR A O 1
ATOM 4087 N N . ALA A 1 505 ? -15.165 -17.649 -32.826 1.00 90.81 505 ALA A N 1
ATOM 4088 C CA . ALA A 1 505 ? -14.627 -18.626 -33.768 1.00 90.81 505 ALA A CA 1
ATOM 4089 C C . ALA A 1 505 ? -13.088 -18.709 -33.730 1.00 90.81 505 ALA A C 1
ATOM 4091 O O . ALA A 1 505 ? -12.392 -17.695 -33.609 1.00 90.81 505 ALA A O 1
ATOM 4092 N N . ARG A 1 506 ? -12.561 -19.931 -33.860 1.00 92.81 506 ARG A N 1
ATOM 4093 C CA . ARG A 1 506 ? -11.122 -20.210 -33.987 1.00 92.81 506 ARG A CA 1
ATOM 4094 C C . ARG A 1 506 ? -10.742 -20.341 -35.451 1.00 92.81 506 ARG A C 1
ATOM 4096 O O . ARG A 1 506 ? -11.581 -20.703 -36.272 1.00 92.81 506 ARG A O 1
ATOM 4103 N N . VAL A 1 507 ? -9.472 -20.104 -35.762 1.00 90.75 507 VAL A N 1
ATOM 4104 C CA . VAL A 1 507 ? -8.947 -20.317 -37.118 1.00 90.75 507 VAL A CA 1
ATOM 4105 C C . VAL A 1 507 ? -9.127 -21.776 -37.554 1.00 90.75 507 VAL A C 1
ATOM 4107 O O . VAL A 1 507 ? -9.519 -22.026 -38.689 1.00 90.75 507 VAL A O 1
ATOM 4110 N N . SER A 1 508 ? -8.973 -22.735 -36.634 1.00 91.25 508 SER A N 1
ATOM 4111 C CA . SER A 1 508 ? -9.195 -24.160 -36.916 1.00 91.25 508 SER A CA 1
ATOM 4112 C C . SER A 1 508 ? -10.613 -24.498 -37.382 1.00 91.25 508 SER A C 1
ATOM 4114 O O . SER A 1 508 ? -10.797 -25.481 -38.089 1.00 91.25 508 SER A O 1
ATOM 4116 N N . SER A 1 509 ? -11.621 -23.680 -37.054 1.00 90.94 509 SER A N 1
ATOM 4117 C CA . SER A 1 509 ? -12.996 -23.868 -37.542 1.00 90.94 509 SER A CA 1
ATOM 4118 C C . SER A 1 509 ? -13.147 -23.609 -39.045 1.00 90.94 509 SER A C 1
ATOM 4120 O O . SER A 1 509 ? -14.156 -23.997 -39.625 1.00 90.94 509 SER A O 1
ATOM 4122 N N . PHE A 1 510 ? -12.157 -22.963 -39.664 1.00 89.56 510 PHE A N 1
ATOM 4123 C CA . PHE A 1 510 ? -12.119 -22.628 -41.087 1.00 89.56 510 PHE A CA 1
ATOM 4124 C C . PHE A 1 510 ? -11.034 -23.403 -41.844 1.00 89.56 510 PHE A C 1
ATOM 4126 O O . P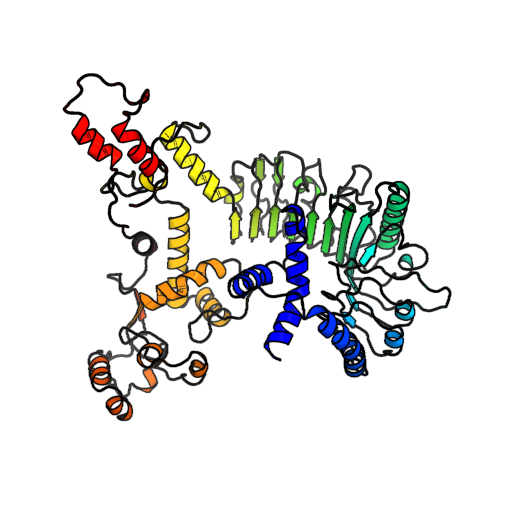HE A 1 510 ? -10.706 -23.051 -42.976 1.00 89.56 510 PHE A O 1
ATOM 4133 N N . ILE A 1 511 ? -10.467 -24.443 -41.228 1.00 88.44 511 ILE A N 1
ATOM 4134 C CA . ILE A 1 511 ? -9.467 -25.319 -41.837 1.00 88.44 511 ILE A CA 1
ATOM 4135 C C . ILE A 1 511 ? -10.029 -26.737 -41.860 1.00 88.44 511 ILE A C 1
ATOM 4137 O O . ILE A 1 511 ? -10.356 -27.300 -40.816 1.00 88.44 511 ILE A O 1
ATOM 4141 N N . GLU A 1 512 ? -10.106 -27.343 -43.041 1.00 84.62 512 GLU A N 1
ATOM 4142 C CA . GLU A 1 512 ? -10.526 -28.737 -43.191 1.00 84.62 512 GLU A CA 1
ATOM 4143 C C . GLU A 1 512 ? -9.597 -29.448 -44.177 1.00 84.62 512 GLU A C 1
ATOM 4145 O O . GLU A 1 512 ? -9.327 -28.941 -45.261 1.00 84.62 512 GLU A O 1
ATOM 4150 N N . ASN A 1 513 ? -9.073 -30.615 -43.791 1.00 81.56 513 ASN A N 1
ATOM 4151 C CA . ASN A 1 513 ? -8.107 -31.397 -44.579 1.00 81.56 513 ASN A CA 1
ATOM 4152 C C . ASN A 1 513 ? -6.849 -30.618 -45.025 1.00 81.56 513 ASN A C 1
ATOM 4154 O O . ASN A 1 513 ? -6.241 -30.950 -46.038 1.00 81.56 513 ASN A O 1
ATOM 4158 N N . GLY A 1 514 ? -6.437 -29.603 -44.255 1.00 78.50 514 GLY A N 1
ATOM 4159 C CA . GLY A 1 514 ? -5.274 -28.767 -44.577 1.00 78.50 514 GLY A CA 1
ATOM 4160 C C . GLY A 1 514 ? -5.554 -27.663 -45.601 1.00 78.50 514 GLY A C 1
ATOM 4161 O O . GLY A 1 514 ? -4.611 -27.024 -46.061 1.00 78.50 514 GLY A O 1
ATOM 4162 N N . GLU A 1 515 ? -6.823 -27.415 -45.931 1.00 84.88 515 GLU A N 1
ATOM 4163 C CA . GLU A 1 515 ? -7.251 -26.338 -46.821 1.00 84.88 515 GLU A CA 1
ATOM 4164 C C . GLU A 1 515 ? -8.186 -25.357 -46.105 1.00 84.88 515 GLU A C 1
ATOM 4166 O O . GLU A 1 515 ? -8.949 -25.719 -45.204 1.00 84.88 515 GLU A O 1
ATOM 4171 N N . TRP A 1 516 ? -8.131 -24.093 -46.524 1.00 87.38 516 TRP A N 1
ATOM 4172 C CA . TRP A 1 516 ? -9.017 -23.044 -46.035 1.00 87.38 516 TRP A CA 1
ATOM 4173 C C . TRP A 1 516 ? -10.440 -23.239 -46.570 1.00 87.38 516 TRP A C 1
ATOM 4175 O O . TRP A 1 516 ? -10.669 -23.194 -47.778 1.00 87.38 516 TRP A O 1
ATOM 4185 N N . LYS A 1 517 ? -11.412 -23.372 -45.666 1.00 86.88 517 LYS A N 1
ATOM 4186 C CA . LYS A 1 517 ? -12.849 -23.367 -45.967 1.00 86.88 517 LYS A CA 1
ATOM 4187 C C . LYS A 1 517 ? -13.499 -22.101 -45.419 1.00 86.88 517 LYS A C 1
ATOM 4189 O O . LYS A 1 517 ? -14.144 -22.105 -44.372 1.00 86.88 517 LYS A O 1
ATOM 4194 N N . ILE A 1 518 ? -13.321 -21.003 -46.147 1.00 84.56 518 ILE A N 1
ATOM 4195 C CA . ILE A 1 518 ? -13.933 -19.711 -45.820 1.00 84.56 518 ILE A CA 1
ATOM 4196 C C . ILE A 1 518 ? -15.292 -19.594 -46.534 1.00 84.56 518 ILE A C 1
ATOM 4198 O O . ILE A 1 518 ? -15.369 -19.865 -47.734 1.00 84.56 518 ILE A O 1
ATOM 4202 N N . PRO A 1 519 ? -16.378 -19.194 -45.842 1.00 83.00 519 PRO A N 1
ATOM 4203 C CA . PRO A 1 519 ? -17.682 -19.003 -46.473 1.00 83.00 519 PRO A CA 1
ATOM 4204 C C . PRO A 1 519 ? -17.645 -17.990 -47.627 1.00 83.00 519 PRO A C 1
ATOM 4206 O O . PRO A 1 519 ? -17.053 -16.918 -47.507 1.00 83.00 519 PRO A O 1
ATOM 4209 N N . ALA A 1 520 ? -18.366 -18.278 -48.716 1.00 76.69 520 ALA A N 1
ATOM 4210 C CA . ALA A 1 520 ? -18.428 -17.415 -49.903 1.00 76.69 520 ALA A CA 1
ATOM 4211 C C . ALA A 1 520 ? -18.985 -16.001 -49.626 1.00 76.69 520 ALA A C 1
ATOM 4213 O O . ALA A 1 520 ? -18.757 -15.084 -50.411 1.00 76.69 520 ALA A O 1
ATOM 4214 N N . SER A 1 521 ? -19.669 -15.793 -48.497 1.00 77.06 521 SER A N 1
ATOM 4215 C CA . SER A 1 521 ? -20.120 -14.472 -48.043 1.00 77.06 521 SER A CA 1
ATOM 4216 C C . SER A 1 521 ? -18.966 -13.494 -47.783 1.00 77.06 521 SER A C 1
ATOM 4218 O O . SER A 1 521 ? -19.154 -12.293 -47.945 1.00 77.06 521 SER A O 1
ATOM 4220 N N . PHE A 1 522 ? -17.765 -13.981 -47.442 1.00 74.62 522 PHE A N 1
ATOM 4221 C CA . PHE A 1 522 ? -16.579 -13.124 -47.297 1.00 74.62 522 PHE A CA 1
ATOM 4222 C C . PHE A 1 522 ? -16.123 -12.547 -48.644 1.00 74.62 522 PHE A C 1
ATOM 4224 O O . PHE A 1 522 ? -15.711 -11.391 -48.700 1.00 74.62 522 PHE A O 1
ATOM 4231 N N . ALA A 1 523 ? -16.287 -13.303 -49.739 1.00 68.62 523 ALA A N 1
ATOM 4232 C CA . ALA A 1 523 ? -15.970 -12.843 -51.095 1.00 68.62 523 ALA A CA 1
ATOM 4233 C C . ALA A 1 523 ? -16.816 -11.636 -51.522 1.00 68.62 523 ALA A C 1
ATOM 4235 O O . ALA A 1 523 ? -16.374 -10.822 -52.327 1.00 68.62 523 ALA A O 1
ATOM 4236 N N . GLN A 1 524 ? -18.048 -11.545 -51.007 1.00 71.12 524 GLN A N 1
ATOM 4237 C CA . GLN A 1 524 ? -18.988 -10.473 -51.339 1.00 71.12 524 GLN A CA 1
ATOM 4238 C C . GLN A 1 524 ? -18.645 -9.154 -50.638 1.00 71.12 524 GLN A C 1
ATOM 4240 O O . GLN A 1 524 ? -19.015 -8.097 -51.140 1.00 71.12 524 GLN A O 1
ATOM 4245 N N . GLN A 1 525 ? -17.962 -9.209 -49.489 1.00 72.25 525 GLN A N 1
ATOM 4246 C CA . GLN A 1 525 ? -17.541 -8.019 -48.746 1.00 72.25 525 GLN A CA 1
ATOM 4247 C C . GLN A 1 525 ? -16.169 -7.516 -49.196 1.00 72.25 525 GLN A C 1
ATOM 4249 O O . GLN A 1 525 ? -15.995 -6.309 -49.336 1.00 72.25 525 GLN A O 1
ATOM 4254 N N . ASP A 1 526 ? -15.215 -8.422 -49.436 1.00 74.56 526 ASP A N 1
ATOM 4255 C CA . ASP A 1 526 ? -13.877 -8.070 -49.910 1.00 74.56 526 ASP A CA 1
ATOM 4256 C C . ASP A 1 526 ? -13.232 -9.234 -50.687 1.00 74.56 526 ASP A C 1
ATOM 4258 O O . ASP A 1 526 ? -12.834 -10.258 -50.126 1.00 74.56 526 ASP A O 1
ATOM 4262 N N . ALA A 1 527 ? -13.095 -9.069 -52.005 1.00 75.12 527 ALA A N 1
ATOM 4263 C CA . ALA A 1 527 ? -12.461 -10.062 -52.874 1.00 75.12 527 ALA A CA 1
ATOM 4264 C C . ALA A 1 527 ? -10.939 -10.182 -52.640 1.00 75.12 527 ALA A C 1
ATOM 4266 O O . ALA A 1 527 ? -10.342 -11.235 -52.894 1.00 75.12 527 ALA A O 1
ATOM 4267 N N . THR A 1 528 ? -10.296 -9.125 -52.136 1.00 82.62 528 THR A N 1
ATOM 4268 C CA . THR A 1 528 ? -8.850 -9.104 -51.869 1.00 82.62 528 THR A CA 1
ATOM 4269 C C . THR A 1 528 ? -8.502 -9.875 -50.596 1.00 82.62 528 THR A C 1
ATOM 4271 O O . THR A 1 528 ? -7.464 -10.540 -50.539 1.00 82.62 528 THR A O 1
ATOM 4274 N N . LEU A 1 529 ? -9.416 -9.898 -49.621 1.00 83.69 529 LEU A N 1
ATOM 4275 C CA . LEU A 1 529 ? -9.265 -10.631 -48.365 1.00 83.69 529 LEU A CA 1
ATOM 4276 C C . LEU A 1 529 ? -9.105 -12.141 -48.577 1.00 83.69 529 LEU A C 1
ATOM 4278 O O . LEU A 1 529 ? -8.208 -12.753 -48.000 1.00 83.69 529 LEU A O 1
ATOM 4282 N N . LEU A 1 530 ? -9.931 -12.752 -49.431 1.00 83.12 530 LEU A N 1
ATOM 4283 C CA . LEU A 1 530 ? -9.805 -14.184 -49.732 1.00 83.12 530 LEU A CA 1
ATOM 4284 C C . LEU A 1 530 ? -8.462 -14.511 -50.378 1.00 83.12 530 LEU A C 1
ATOM 4286 O O . LEU A 1 530 ? -7.850 -15.526 -50.050 1.00 83.12 530 LEU A O 1
ATOM 4290 N N . THR A 1 531 ? -7.977 -13.625 -51.248 1.00 84.38 531 THR A N 1
ATOM 4291 C CA . THR A 1 531 ? -6.660 -13.781 -51.870 1.00 84.38 531 THR A CA 1
ATOM 4292 C C . THR A 1 531 ? -5.556 -13.767 -50.807 1.00 84.38 531 THR A C 1
ATOM 4294 O O . THR A 1 531 ? -4.699 -14.649 -50.825 1.00 84.38 531 THR A O 1
ATOM 4297 N N . ARG A 1 532 ? -5.615 -12.846 -49.831 1.00 87.50 532 ARG A N 1
ATOM 4298 C CA . ARG A 1 532 ? -4.680 -12.791 -48.687 1.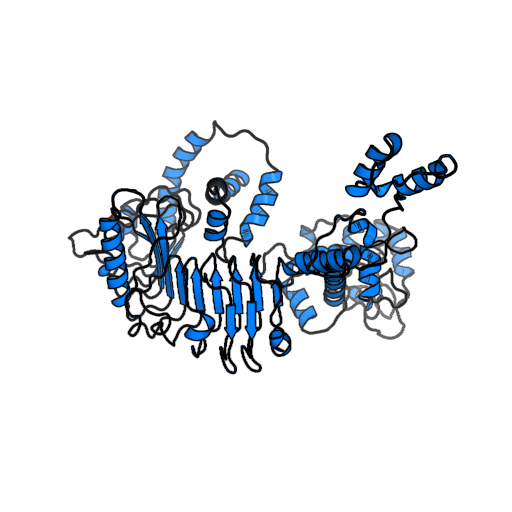00 87.50 532 ARG A CA 1
ATOM 4299 C C . ARG A 1 532 ? -4.732 -14.068 -47.838 1.00 87.50 532 ARG A C 1
ATOM 4301 O O . ARG A 1 532 ? -3.688 -14.606 -47.486 1.00 87.50 532 ARG A O 1
ATOM 4308 N N . ILE A 1 533 ? -5.928 -14.592 -47.550 1.00 86.56 533 ILE A N 1
ATOM 4309 C CA . ILE A 1 533 ? -6.095 -15.824 -46.756 1.00 86.56 533 ILE A CA 1
ATOM 4310 C C . ILE A 1 533 ? -5.496 -17.033 -47.481 1.00 86.56 533 ILE A C 1
ATOM 4312 O O . ILE A 1 533 ? -4.728 -17.788 -46.889 1.00 86.56 533 ILE A O 1
ATOM 4316 N N . HIS A 1 534 ? -5.794 -17.201 -48.771 1.00 85.12 534 HIS A N 1
ATOM 4317 C CA . HIS A 1 534 ? -5.285 -18.328 -49.556 1.00 85.12 534 HIS A CA 1
ATOM 4318 C C . HIS A 1 534 ? -3.767 -18.274 -49.800 1.00 85.12 534 HIS A C 1
ATOM 4320 O O . HIS A 1 534 ? -3.171 -19.308 -50.099 1.00 85.12 534 HIS A O 1
ATOM 4326 N N . GLN A 1 535 ? -3.126 -17.111 -49.642 1.00 86.50 535 GLN A N 1
ATOM 4327 C CA . GLN A 1 535 ? -1.664 -16.987 -49.674 1.00 86.50 535 GLN A CA 1
ATOM 4328 C C . GLN A 1 535 ? -0.983 -17.548 -48.414 1.00 86.50 535 GLN A C 1
ATOM 4330 O O . GLN A 1 535 ? 0.212 -17.850 -48.454 1.00 86.50 535 GLN A O 1
ATOM 4335 N N . ILE A 1 536 ? -1.714 -17.732 -47.307 1.00 85.50 536 ILE A N 1
ATOM 4336 C CA . ILE A 1 536 ? -1.168 -18.336 -46.089 1.00 85.50 536 ILE A CA 1
ATOM 4337 C C . ILE A 1 536 ? -1.031 -19.845 -46.297 1.00 85.50 536 ILE A C 1
ATOM 4339 O O . ILE A 1 536 ? -2.019 -20.580 -46.341 1.00 85.50 536 ILE A O 1
ATOM 4343 N N . MET A 1 537 ? 0.216 -20.311 -46.376 1.00 81.94 537 MET A N 1
ATOM 4344 C CA . MET A 1 537 ? 0.531 -21.734 -46.454 1.00 81.94 537 MET A CA 1
ATOM 4345 C C . MET A 1 537 ? 0.219 -22.438 -45.131 1.00 81.94 537 MET A C 1
ATOM 4347 O O . MET A 1 537 ? 0.832 -22.146 -44.105 1.00 81.94 537 MET A O 1
ATOM 4351 N N . LEU A 1 538 ? -0.697 -23.405 -45.176 1.00 85.75 538 LEU A N 1
ATOM 4352 C CA . LEU A 1 538 ? -1.004 -24.276 -44.046 1.00 85.75 538 LEU A CA 1
ATOM 4353 C C . LEU A 1 538 ? -0.050 -25.483 -44.021 1.00 85.75 538 LEU A C 1
ATOM 4355 O O . LEU A 1 538 ? 0.253 -26.059 -45.074 1.00 85.75 538 LEU A O 1
ATOM 4359 N N . PRO A 1 539 ? 0.444 -25.900 -42.844 1.00 82.25 539 PRO A N 1
ATOM 4360 C CA . PRO A 1 539 ? 1.330 -27.048 -42.754 1.00 82.25 539 PRO A CA 1
ATOM 4361 C C . PRO A 1 539 ? 0.565 -28.355 -43.012 1.00 82.25 539 PRO A C 1
ATOM 4363 O O . PRO A 1 539 ? -0.525 -28.579 -42.495 1.00 82.25 539 PRO A O 1
ATOM 4366 N N . LYS A 1 540 ? 1.175 -29.270 -43.780 1.00 75.88 540 LYS A N 1
ATOM 4367 C CA . LYS A 1 540 ? 0.604 -30.603 -44.075 1.00 75.88 540 LYS A CA 1
ATOM 4368 C C . LYS A 1 540 ? 0.500 -31.508 -42.840 1.00 75.88 540 LYS A C 1
ATOM 4370 O O . LYS A 1 540 ? -0.212 -32.505 -42.865 1.00 75.88 540 LYS A O 1
ATOM 4375 N N . GLN A 1 541 ? 1.252 -31.191 -41.788 1.00 77.75 541 GLN A N 1
ATOM 4376 C CA . GLN A 1 541 ? 1.238 -31.871 -40.496 1.00 77.75 541 GLN A CA 1
ATOM 4377 C C . GLN A 1 541 ? 0.830 -30.866 -39.420 1.00 77.75 541 GLN A C 1
ATOM 4379 O O . GLN A 1 541 ? 1.169 -29.689 -39.515 1.00 77.75 541 GLN A O 1
ATOM 4384 N N . SER A 1 542 ? 0.122 -31.326 -38.388 1.00 79.88 542 SER A N 1
ATOM 4385 C CA . SER A 1 542 ? -0.319 -30.455 -37.296 1.00 79.88 542 SER A CA 1
ATOM 4386 C C . SER A 1 542 ? 0.885 -29.910 -36.522 1.00 79.88 542 SER A C 1
ATOM 4388 O O . SER A 1 542 ? 1.516 -30.640 -35.760 1.00 79.88 542 SER A O 1
ATOM 4390 N N . LEU A 1 543 ? 1.176 -28.622 -36.701 1.00 86.75 543 LEU A N 1
ATOM 4391 C CA . LEU A 1 543 ? 2.157 -27.869 -35.920 1.00 86.75 543 LEU A CA 1
ATOM 4392 C C . LEU A 1 543 ? 1.453 -26.992 -34.881 1.00 86.75 543 LEU A C 1
ATOM 4394 O O . LEU A 1 543 ? 0.256 -26.717 -34.979 1.00 86.75 543 LEU A O 1
ATOM 4398 N N . GLU A 1 544 ? 2.189 -26.553 -33.866 1.00 87.94 544 GLU A N 1
ATOM 4399 C CA . GLU A 1 544 ? 1.659 -25.588 -32.905 1.00 87.94 544 GLU A CA 1
ATOM 4400 C C . GLU A 1 544 ? 1.550 -24.189 -33.524 1.00 87.94 544 GLU A C 1
ATOM 4402 O O . GLU A 1 544 ? 2.355 -23.812 -34.372 1.00 87.94 544 GLU A O 1
ATOM 4407 N N . ASP A 1 545 ? 0.562 -23.412 -33.075 1.00 90.81 545 ASP A N 1
ATOM 4408 C CA . ASP A 1 545 ? 0.442 -22.000 -33.441 1.00 90.81 545 ASP A CA 1
ATOM 4409 C C . ASP A 1 545 ? 1.517 -21.187 -32.712 1.00 90.81 545 ASP A C 1
ATOM 4411 O O . ASP A 1 545 ? 1.703 -21.344 -31.499 1.00 90.81 545 ASP A O 1
ATOM 4415 N N . ILE A 1 546 ? 2.207 -20.301 -33.433 1.00 90.25 546 ILE A N 1
ATOM 4416 C CA . ILE A 1 546 ? 3.327 -19.523 -32.889 1.00 90.25 546 ILE A CA 1
ATOM 4417 C C . ILE A 1 546 ? 3.047 -18.037 -33.079 1.00 90.25 546 ILE A C 1
ATOM 4419 O O . ILE A 1 546 ? 2.836 -17.575 -34.197 1.00 90.25 546 ILE A O 1
ATOM 4423 N N . LEU A 1 547 ? 3.083 -17.275 -31.987 1.00 92.81 547 LEU A N 1
ATOM 4424 C CA . LEU A 1 547 ? 3.082 -15.818 -32.048 1.00 92.81 547 LEU A CA 1
ATOM 4425 C C . LEU A 1 547 ? 4.508 -15.341 -32.327 1.00 92.81 547 LEU A C 1
ATOM 4427 O O . LEU A 1 547 ? 5.416 -15.660 -31.557 1.00 92.81 547 LEU A O 1
ATOM 4431 N N . VAL A 1 548 ? 4.697 -14.567 -33.394 1.00 93.31 548 VAL A N 1
ATOM 4432 C CA . VAL A 1 548 ? 6.001 -14.021 -33.781 1.00 93.31 548 VAL A CA 1
ATOM 4433 C C . VAL A 1 548 ? 6.024 -12.500 -33.709 1.00 93.31 548 VAL A C 1
ATOM 4435 O O . VAL A 1 548 ? 5.057 -11.830 -34.065 1.00 93.31 548 VAL A O 1
ATOM 4438 N N . TRP A 1 549 ? 7.146 -11.956 -33.247 1.00 93.25 549 TRP A N 1
ATOM 4439 C CA . TRP A 1 549 ? 7.453 -10.534 -33.291 1.00 93.25 549 TRP A CA 1
ATOM 4440 C C . TRP A 1 549 ? 7.956 -10.165 -34.687 1.00 93.25 549 TRP A C 1
ATOM 4442 O O . TRP A 1 549 ? 8.999 -10.661 -35.118 1.00 93.25 549 TRP A O 1
ATOM 4452 N N . CYS A 1 550 ? 7.240 -9.289 -35.392 1.00 88.44 550 CYS A N 1
ATOM 4453 C CA . CYS A 1 550 ? 7.516 -8.961 -36.796 1.00 88.44 550 CYS A CA 1
ATOM 4454 C C . CYS A 1 550 ? 8.888 -8.298 -37.002 1.00 88.44 550 CYS A C 1
ATOM 4456 O O . CYS A 1 550 ? 9.493 -8.454 -38.057 1.00 88.44 550 CYS A O 1
ATOM 4458 N N . GLY A 1 551 ? 9.397 -7.589 -35.990 1.00 83.56 551 GLY A N 1
ATOM 4459 C CA . GLY A 1 551 ? 10.709 -6.938 -36.028 1.00 83.56 551 GLY A CA 1
ATOM 4460 C C . GLY A 1 551 ? 11.897 -7.840 -35.668 1.00 83.56 551 GLY A C 1
ATOM 4461 O O . GLY A 1 551 ? 12.988 -7.312 -35.469 1.00 83.56 551 GLY A O 1
ATOM 4462 N N . SER A 1 552 ? 11.707 -9.158 -35.511 1.00 89.12 552 SER A N 1
ATOM 4463 C CA . SER A 1 552 ? 12.785 -10.099 -35.166 1.00 89.12 552 SER A CA 1
ATOM 4464 C C . SER A 1 552 ? 13.008 -11.145 -36.257 1.00 89.12 552 SER A C 1
ATOM 4466 O O . SER A 1 552 ? 12.065 -11.596 -36.902 1.00 89.12 552 SER A O 1
ATOM 4468 N N . THR A 1 553 ? 14.257 -11.585 -36.418 1.00 84.25 553 THR A N 1
ATOM 4469 C CA . THR A 1 553 ? 14.641 -12.645 -37.362 1.00 84.25 553 THR A CA 1
ATOM 4470 C C . THR A 1 553 ? 14.251 -14.043 -36.883 1.00 84.25 553 THR A C 1
ATOM 4472 O O . THR A 1 553 ? 13.969 -14.910 -37.703 1.00 84.25 553 THR A O 1
ATOM 4475 N N . ASP A 1 554 ? 14.207 -14.265 -35.569 1.00 85.19 554 ASP A N 1
ATOM 4476 C CA . ASP A 1 554 ? 13.800 -15.532 -34.942 1.00 85.19 554 ASP A CA 1
ATOM 4477 C C . ASP A 1 554 ? 12.322 -15.536 -34.504 1.00 85.19 554 ASP A C 1
ATOM 4479 O O . ASP A 1 554 ? 11.844 -16.504 -33.914 1.00 85.19 554 ASP A O 1
ATOM 4483 N N . GLY A 1 555 ? 11.602 -14.437 -34.752 1.00 85.94 555 GLY A N 1
ATOM 4484 C CA . GLY A 1 555 ? 10.224 -14.240 -34.308 1.00 85.94 555 GLY A CA 1
ATOM 4485 C C . GLY A 1 555 ? 10.058 -14.031 -32.798 1.00 85.94 555 GLY A C 1
ATOM 4486 O O . GLY A 1 555 ? 8.927 -13.922 -32.333 1.00 85.94 555 GLY A O 1
ATOM 4487 N N . SER A 1 556 ? 11.132 -13.939 -32.011 1.00 87.06 556 SER A N 1
ATOM 4488 C CA . SER A 1 556 ? 11.074 -13.705 -30.567 1.00 87.06 556 SER A CA 1
ATOM 4489 C C . SER A 1 556 ? 11.491 -12.276 -30.209 1.00 87.06 556 SER A C 1
ATOM 4491 O O . SER A 1 556 ? 12.430 -11.715 -30.770 1.00 87.06 556 SER A O 1
ATOM 4493 N N . LEU A 1 557 ? 10.813 -11.656 -29.238 1.00 87.50 557 LEU A N 1
ATOM 4494 C CA . LEU A 1 557 ? 11.262 -10.374 -28.700 1.00 87.50 557 LEU A CA 1
ATOM 4495 C C . LEU A 1 557 ? 12.245 -10.610 -27.552 1.00 87.50 557 LEU A C 1
ATOM 4497 O O . LEU A 1 557 ? 11.833 -10.853 -26.417 1.00 87.50 557 LEU A O 1
ATOM 4501 N N . SER A 1 558 ? 13.546 -10.508 -27.817 1.00 78.94 558 SER A N 1
ATOM 4502 C CA . SER A 1 558 ? 14.561 -10.489 -26.756 1.00 78.94 558 SER A CA 1
ATOM 4503 C C . SER A 1 558 ? 14.547 -9.159 -25.985 1.00 78.94 558 SER A C 1
ATOM 4505 O O . SER A 1 558 ? 14.099 -8.136 -26.498 1.00 78.94 558 SER A O 1
ATOM 4507 N N . ALA A 1 559 ? 15.085 -9.131 -24.760 1.00 72.62 559 ALA A N 1
ATOM 4508 C CA . ALA A 1 559 ? 15.211 -7.882 -23.994 1.00 72.62 559 ALA A CA 1
ATOM 4509 C C . ALA A 1 559 ? 16.074 -6.826 -24.718 1.00 72.62 559 ALA A C 1
ATOM 4511 O O . ALA A 1 559 ? 15.838 -5.629 -24.577 1.00 72.62 559 ALA A O 1
ATOM 4512 N N . LYS A 1 560 ? 17.055 -7.265 -25.522 1.00 73.62 560 LYS A N 1
ATOM 4513 C CA . LYS A 1 560 ? 17.873 -6.382 -26.365 1.00 73.62 560 LYS A CA 1
ATOM 4514 C C . LYS A 1 560 ? 17.027 -5.744 -27.471 1.00 73.62 560 LYS A C 1
ATOM 4516 O O . LYS A 1 560 ? 17.027 -4.525 -27.590 1.00 73.62 560 LYS A O 1
ATOM 4521 N N . LEU A 1 561 ? 16.275 -6.556 -28.213 1.00 77.38 561 LEU A N 1
ATOM 4522 C CA . LEU A 1 561 ? 15.397 -6.077 -29.285 1.00 77.38 561 LEU A CA 1
ATOM 4523 C C . LEU A 1 561 ? 14.275 -5.179 -28.748 1.00 77.38 561 LEU A C 1
ATOM 4525 O O . LEU A 1 561 ? 13.949 -4.177 -29.369 1.00 77.38 561 LEU A O 1
ATOM 4529 N N . ALA A 1 562 ? 13.727 -5.482 -27.566 1.00 78.88 562 ALA A N 1
ATOM 4530 C CA . ALA A 1 562 ? 12.750 -4.621 -26.897 1.00 78.88 562 ALA A CA 1
ATOM 4531 C C . ALA A 1 562 ? 13.329 -3.236 -26.575 1.00 78.88 562 ALA A C 1
ATOM 4533 O O . ALA A 1 562 ? 12.654 -2.223 -26.751 1.00 78.88 562 ALA A O 1
ATOM 4534 N N . TYR A 1 563 ? 14.586 -3.186 -26.122 1.00 78.06 563 TYR A N 1
ATOM 4535 C CA . TYR A 1 563 ? 15.274 -1.925 -25.862 1.00 78.06 563 TYR A CA 1
ATOM 4536 C C . TYR A 1 563 ? 15.507 -1.144 -27.154 1.00 78.06 563 TYR A C 1
ATOM 4538 O O . TYR A 1 563 ? 15.248 0.053 -27.186 1.00 78.06 563 TYR A O 1
ATOM 4546 N N . GLU A 1 564 ? 15.972 -1.804 -28.211 1.00 82.00 564 GLU A N 1
ATOM 4547 C CA . GLU A 1 564 ? 16.187 -1.167 -29.512 1.00 82.00 564 GLU A CA 1
ATOM 4548 C C . GLU A 1 564 ? 14.873 -0.632 -30.085 1.00 82.00 564 GLU A C 1
ATOM 4550 O O . GLU A 1 564 ? 14.836 0.521 -30.483 1.00 82.00 564 GLU A O 1
ATOM 4555 N N . HIS A 1 565 ? 13.787 -1.409 -30.033 1.00 84.12 565 HIS A N 1
ATOM 4556 C CA . HIS A 1 565 ? 12.467 -1.017 -30.536 1.00 84.12 565 HIS A CA 1
ATOM 4557 C C . HIS A 1 565 ? 11.908 0.239 -29.852 1.00 84.12 565 HIS A C 1
ATOM 4559 O O . HIS A 1 565 ? 11.445 1.150 -30.529 1.00 84.12 565 HIS A O 1
ATOM 4565 N N . LEU A 1 566 ? 11.979 0.318 -28.518 1.00 80.69 566 LEU A N 1
ATOM 4566 C CA . LEU A 1 566 ? 11.487 1.487 -27.776 1.00 80.69 566 LEU A CA 1
ATOM 4567 C C . LEU A 1 566 ? 12.380 2.725 -27.925 1.00 80.69 566 LEU A C 1
ATOM 4569 O O . LEU A 1 566 ? 11.931 3.833 -27.648 1.00 80.69 566 LEU A O 1
ATOM 4573 N N . ASN A 1 567 ? 13.643 2.539 -28.315 1.00 73.38 567 ASN A N 1
ATOM 4574 C CA . ASN A 1 567 ? 14.647 3.601 -28.357 1.00 73.38 567 ASN A CA 1
ATOM 4575 C C . ASN A 1 567 ? 15.222 3.820 -29.765 1.00 73.38 567 ASN A C 1
ATOM 4577 O O . ASN A 1 567 ? 16.348 4.305 -29.878 1.00 73.38 567 ASN A O 1
ATOM 4581 N N . GLN A 1 568 ? 14.494 3.457 -30.829 1.00 65.50 568 GLN A N 1
ATOM 4582 C CA . GLN A 1 568 ? 14.931 3.756 -32.195 1.00 65.50 568 GLN A CA 1
ATOM 4583 C C . GLN A 1 568 ? 15.061 5.274 -32.370 1.00 65.50 568 GLN A C 1
ATOM 4585 O O . GLN A 1 568 ? 14.209 6.033 -31.907 1.00 65.50 568 GLN A O 1
ATOM 4590 N N . ALA A 1 569 ? 16.172 5.687 -32.987 1.00 49.34 569 ALA A N 1
ATOM 4591 C CA . ALA A 1 569 ? 16.658 7.058 -33.049 1.00 49.34 569 ALA A CA 1
ATOM 4592 C C . ALA A 1 569 ? 15.549 8.063 -33.400 1.00 49.34 569 ALA A C 1
ATOM 4594 O O . ALA A 1 569 ? 15.015 8.076 -34.511 1.00 49.34 569 ALA A O 1
ATOM 4595 N N . GLN A 1 570 ? 15.236 8.956 -32.457 1.00 45.91 570 GLN A N 1
ATOM 4596 C CA . GLN A 1 570 ? 14.734 10.272 -32.841 1.00 45.91 570 GLN A CA 1
ATOM 4597 C C . GLN A 1 570 ? 15.803 10.891 -33.742 1.00 45.91 570 GLN A C 1
ATOM 4599 O O . GLN A 1 570 ? 16.983 10.782 -33.413 1.00 45.91 570 GLN A O 1
ATOM 4604 N N . GLN A 1 571 ? 15.403 11.482 -34.875 1.00 41.75 571 GLN A N 1
ATOM 4605 C CA . GLN A 1 571 ? 16.338 12.049 -35.851 1.00 41.75 571 GLN A CA 1
ATOM 4606 C C . GLN A 1 571 ? 17.470 12.820 -35.156 1.00 41.75 571 GLN A C 1
ATOM 4608 O O . GLN A 1 571 ? 17.198 13.526 -34.176 1.00 41.75 571 GLN A O 1
ATOM 4613 N N . PRO A 1 572 ? 18.722 12.695 -35.637 1.00 43.31 572 PRO A N 1
ATOM 4614 C CA . PRO A 1 572 ? 19.865 13.343 -35.021 1.00 43.31 572 PRO A CA 1
ATOM 4615 C C . PRO A 1 572 ? 19.665 14.856 -35.070 1.00 43.31 572 PRO A C 1
ATOM 4617 O O . PRO A 1 572 ? 19.943 15.516 -36.065 1.00 43.31 572 PRO A O 1
ATOM 4620 N N . VAL A 1 573 ? 19.172 15.421 -33.970 1.00 45.75 573 VAL A N 1
ATOM 4621 C CA . VAL A 1 573 ? 19.316 16.845 -33.704 1.00 45.75 573 VAL A CA 1
ATOM 4622 C C . VAL A 1 573 ? 20.774 16.994 -33.297 1.00 45.75 573 VAL A C 1
ATOM 4624 O O . VAL A 1 573 ? 21.132 16.660 -32.162 1.00 45.75 573 VAL A O 1
ATOM 4627 N N . GLY A 1 574 ? 21.618 17.334 -34.273 1.00 48.94 574 GLY A N 1
ATOM 4628 C CA . GLY A 1 574 ? 23.032 17.625 -34.064 1.00 48.94 574 GLY A CA 1
ATOM 4629 C C . GLY A 1 574 ? 23.216 18.665 -32.959 1.00 48.94 574 GLY A C 1
ATOM 4630 O O . GLY A 1 574 ? 22.332 19.484 -32.700 1.00 48.94 574 GLY A O 1
ATOM 4631 N N . ASN A 1 575 ? 24.355 18.599 -32.270 1.00 56.09 575 ASN A N 1
ATOM 4632 C CA . ASN A 1 575 ? 24.735 19.574 -31.253 1.00 56.09 575 ASN A CA 1
ATOM 4633 C C . ASN A 1 575 ? 25.099 20.880 -31.967 1.00 56.09 575 ASN A C 1
ATOM 4635 O O . ASN A 1 575 ? 26.238 21.073 -32.392 1.00 56.09 575 ASN A O 1
ATOM 4639 N N . LEU A 1 576 ? 24.107 21.755 -32.131 1.00 58.72 576 LEU A N 1
ATOM 4640 C CA . LEU A 1 576 ? 24.217 22.957 -32.953 1.00 58.72 576 LEU A CA 1
ATOM 4641 C C . LEU A 1 576 ? 25.299 23.901 -32.422 1.00 58.72 576 LEU A C 1
ATOM 4643 O O . LEU A 1 576 ? 25.974 24.575 -33.204 1.00 58.72 576 LEU A O 1
ATOM 4647 N N . CYS A 1 577 ? 25.494 23.925 -31.099 1.00 54.12 577 CYS A N 1
ATOM 4648 C CA . CYS A 1 577 ? 26.581 24.659 -30.471 1.00 54.12 577 CYS A CA 1
ATOM 4649 C C . CYS A 1 577 ? 27.944 24.080 -30.866 1.00 54.12 577 CYS A C 1
ATOM 4651 O O . CYS A 1 577 ? 28.826 24.847 -31.243 1.00 54.12 577 CYS A O 1
ATOM 4653 N N . ALA A 1 578 ? 28.115 22.753 -30.847 1.00 54.78 578 ALA A N 1
ATOM 4654 C CA . ALA A 1 578 ? 29.350 22.094 -31.278 1.00 54.78 578 ALA A CA 1
ATOM 4655 C C . ALA A 1 578 ? 29.620 22.278 -32.782 1.00 54.78 578 ALA A C 1
ATOM 4657 O O . ALA A 1 578 ? 30.759 22.557 -33.155 1.00 54.78 578 ALA A O 1
ATOM 4658 N N . ASP A 1 579 ? 28.589 22.215 -33.626 1.00 58.50 579 ASP A N 1
ATOM 4659 C CA . ASP A 1 579 ? 28.714 22.417 -35.075 1.00 58.50 579 ASP A CA 1
ATOM 4660 C C . ASP A 1 579 ? 29.044 23.881 -35.418 1.00 58.50 579 ASP A C 1
ATOM 4662 O O . ASP A 1 579 ? 29.915 24.164 -36.247 1.00 58.50 579 ASP A O 1
ATOM 4666 N N . LYS A 1 580 ? 28.414 24.854 -34.743 1.00 59.09 580 LYS A N 1
ATOM 4667 C CA . LYS A 1 580 ? 28.773 26.278 -34.870 1.00 59.09 580 LYS A CA 1
ATOM 4668 C C . LYS A 1 580 ? 30.156 26.575 -34.282 1.00 59.09 580 LYS A C 1
ATOM 4670 O O . LYS A 1 580 ? 30.878 27.391 -34.848 1.00 59.09 580 LYS A O 1
ATOM 4675 N N . LEU A 1 581 ? 30.557 25.905 -33.199 1.00 54.00 581 LEU A N 1
ATOM 4676 C CA . LEU A 1 581 ? 31.907 25.995 -32.623 1.00 54.00 581 LEU A CA 1
ATOM 4677 C C . LEU A 1 581 ? 32.976 25.462 -33.572 1.00 54.00 581 LEU A C 1
ATOM 4679 O O . LEU A 1 581 ? 34.005 26.111 -33.724 1.00 54.00 581 LEU A O 1
ATOM 4683 N N . ALA A 1 582 ? 32.734 24.328 -34.232 1.00 56.34 582 ALA A N 1
ATOM 4684 C CA . ALA A 1 582 ? 33.652 23.773 -35.224 1.00 56.34 582 ALA A CA 1
ATOM 4685 C C . ALA A 1 582 ? 33.864 24.742 -36.402 1.00 56.34 582 ALA A C 1
ATOM 4687 O O . ALA A 1 582 ? 34.985 24.906 -36.877 1.00 56.34 582 ALA A O 1
ATOM 4688 N N . ASN A 1 583 ? 32.811 25.459 -36.806 1.00 57.56 583 ASN A N 1
ATOM 4689 C CA . ASN A 1 583 ? 32.889 26.490 -37.843 1.00 57.56 583 ASN A CA 1
ATOM 4690 C C . ASN A 1 583 ? 33.545 27.803 -37.361 1.00 57.56 583 ASN A C 1
ATOM 4692 O O . ASN A 1 583 ? 34.220 28.473 -38.140 1.00 57.56 583 ASN A O 1
ATOM 4696 N N . LEU A 1 584 ? 33.384 28.175 -36.085 1.00 57.47 584 LEU A N 1
ATOM 4697 C CA . LEU A 1 584 ? 33.985 29.381 -35.488 1.00 57.47 584 LEU A CA 1
ATOM 4698 C C . LEU A 1 584 ? 35.451 29.187 -35.065 1.00 57.47 584 LEU A C 1
ATOM 4700 O O . LEU A 1 584 ? 36.210 30.155 -35.030 1.00 57.47 584 LEU A O 1
ATOM 4704 N N . GLY A 1 585 ? 35.858 27.952 -34.760 1.00 52.44 585 GLY A N 1
ATOM 4705 C CA . GLY A 1 585 ? 37.199 27.604 -34.283 1.00 52.44 585 GLY A CA 1
ATOM 4706 C C . GLY A 1 585 ? 38.325 27.901 -35.277 1.00 52.44 585 GLY A C 1
ATOM 4707 O O . GLY A 1 585 ? 39.471 28.033 -34.864 1.00 52.44 585 GLY A O 1
ATOM 4708 N N . HIS A 1 586 ? 38.012 28.087 -36.564 1.00 49.28 586 HIS A N 1
ATOM 4709 C CA . HIS A 1 586 ? 38.981 28.514 -37.578 1.00 49.28 586 HIS A CA 1
ATOM 4710 C C . HIS A 1 586 ? 39.304 30.021 -37.555 1.00 49.28 586 HIS A C 1
ATOM 4712 O O . HIS A 1 586 ? 40.210 30.444 -38.267 1.00 49.28 586 HIS A O 1
ATOM 4718 N N . ALA A 1 587 ? 38.584 30.835 -36.773 1.00 51.38 587 ALA A N 1
ATOM 4719 C CA . ALA A 1 587 ? 38.690 32.298 -36.822 1.00 51.38 587 ALA A CA 1
ATOM 4720 C C . ALA A 1 587 ? 39.326 32.953 -35.579 1.00 51.38 587 ALA A C 1
ATOM 4722 O O . ALA A 1 587 ? 39.523 34.168 -35.583 1.00 51.38 587 ALA A O 1
ATOM 4723 N N . PHE A 1 588 ? 39.643 32.204 -34.515 1.00 51.62 588 PHE A N 1
ATOM 4724 C CA . PHE A 1 588 ? 40.115 32.790 -33.253 1.00 51.62 588 PHE A CA 1
ATOM 4725 C C . PHE A 1 588 ? 41.204 31.934 -32.590 1.00 51.62 588 PHE A C 1
ATOM 4727 O O . PHE A 1 588 ? 40.909 30.940 -31.934 1.00 51.62 588 PHE A O 1
ATOM 4734 N N . ASP A 1 589 ? 42.464 32.359 -32.718 1.00 50.81 589 ASP A N 1
ATOM 4735 C CA . ASP A 1 589 ? 43.649 31.586 -32.305 1.00 50.81 589 ASP A CA 1
ATOM 4736 C C . ASP A 1 589 ? 43.851 31.436 -30.783 1.00 50.81 589 ASP A C 1
ATOM 4738 O O . ASP A 1 589 ? 44.698 30.652 -30.358 1.00 50.81 589 ASP A O 1
ATOM 4742 N N . GLN A 1 590 ? 43.112 32.154 -29.928 1.00 51.81 590 GLN A N 1
ATOM 4743 C CA . GLN A 1 590 ? 43.308 32.098 -28.470 1.00 51.81 590 GLN A CA 1
ATOM 4744 C C . GLN A 1 590 ? 42.022 32.395 -27.688 1.00 51.81 590 GLN A C 1
ATOM 4746 O O . GLN A 1 590 ? 41.792 33.529 -27.267 1.00 51.81 590 GLN A O 1
ATOM 4751 N N . MET A 1 591 ? 41.178 31.387 -27.441 1.00 48.28 591 MET A N 1
ATOM 4752 C CA . MET A 1 591 ? 40.037 31.551 -26.531 1.00 48.28 591 MET A CA 1
ATOM 4753 C C . MET A 1 591 ? 39.881 30.378 -25.551 1.00 48.28 591 MET A C 1
ATOM 4755 O O . MET A 1 591 ? 39.582 29.248 -25.935 1.00 48.28 591 MET A O 1
ATOM 4759 N N . GLU A 1 592 ? 40.020 30.670 -24.254 1.00 48.38 592 GLU A N 1
ATOM 4760 C CA . GLU A 1 592 ? 39.650 29.785 -23.139 1.00 48.38 592 GLU A CA 1
ATOM 4761 C C . GLU A 1 592 ? 38.126 29.845 -22.902 1.00 48.38 592 GLU A C 1
ATOM 4763 O O . GLU A 1 592 ? 37.612 30.529 -22.012 1.00 48.38 592 GLU A O 1
ATOM 4768 N N . TRP A 1 593 ? 37.369 29.163 -23.760 1.00 49.72 593 TRP A N 1
ATOM 4769 C CA . TRP A 1 593 ? 35.901 29.240 -23.849 1.00 49.72 593 TRP A CA 1
ATOM 4770 C C . TRP A 1 593 ? 35.134 28.753 -22.605 1.00 49.72 593 TRP A C 1
ATOM 4772 O O . TRP A 1 593 ? 33.948 29.051 -22.460 1.00 49.72 593 TRP A O 1
ATOM 4782 N N . TRP A 1 594 ? 35.779 28.037 -21.677 1.00 46.38 594 TRP A N 1
ATOM 4783 C CA . TRP A 1 594 ? 35.141 27.577 -20.435 1.00 46.38 594 TRP A CA 1
ATOM 4784 C C . TRP A 1 594 ? 34.845 28.712 -19.442 1.00 46.38 594 TRP A C 1
ATOM 4786 O O . TRP A 1 594 ? 34.045 28.514 -18.527 1.00 46.38 594 TRP A O 1
ATOM 4796 N N . ASN A 1 595 ? 35.449 29.892 -19.631 1.00 44.22 595 ASN A N 1
ATOM 4797 C CA . ASN A 1 595 ? 35.266 31.050 -18.753 1.00 44.22 595 ASN A CA 1
ATOM 4798 C C . ASN A 1 595 ? 34.238 32.070 -19.285 1.00 44.22 595 ASN A C 1
ATOM 4800 O O . ASN A 1 595 ? 33.576 32.727 -18.482 1.00 44.22 595 ASN A O 1
ATOM 4804 N N . SER A 1 596 ? 34.049 32.168 -20.610 1.00 51.78 596 SER A N 1
ATOM 4805 C CA . SER A 1 596 ? 33.138 33.134 -21.247 1.00 51.78 596 SER A CA 1
ATOM 4806 C C . SER A 1 596 ? 32.595 32.597 -22.576 1.00 51.78 596 SER A C 1
ATOM 4808 O O . SER A 1 596 ? 33.311 32.568 -23.574 1.00 51.78 596 SER A O 1
ATOM 4810 N N . LEU A 1 597 ? 31.320 32.197 -22.609 1.00 53.25 597 LEU A N 1
ATOM 4811 C CA . LEU A 1 597 ? 30.671 31.701 -23.827 1.00 53.25 597 LEU A CA 1
ATOM 4812 C C . LEU A 1 597 ? 30.450 32.859 -24.832 1.00 53.25 597 LEU A C 1
ATOM 4814 O O . LEU A 1 597 ? 29.861 33.871 -24.426 1.00 53.25 597 LEU A O 1
ATOM 4818 N N . PRO A 1 598 ? 30.876 32.750 -26.109 1.00 61.03 598 PRO A N 1
ATOM 4819 C CA . PRO A 1 598 ? 30.671 33.799 -27.107 1.00 61.03 598 PRO A CA 1
ATOM 4820 C C . PRO A 1 598 ? 29.187 34.140 -27.265 1.00 61.03 598 PRO A C 1
ATOM 4822 O O . PRO A 1 598 ? 28.345 33.243 -27.310 1.00 61.03 598 PRO A O 1
ATOM 4825 N N . ALA A 1 599 ? 28.861 35.431 -27.378 1.00 60.69 599 ALA A N 1
ATOM 4826 C CA . ALA A 1 599 ? 27.478 35.894 -27.531 1.00 60.69 599 ALA A CA 1
ATOM 4827 C C . ALA A 1 599 ? 26.675 35.157 -28.633 1.00 60.69 599 ALA A C 1
ATOM 4829 O O . ALA A 1 599 ? 25.528 34.818 -28.354 1.00 60.69 599 ALA A O 1
ATOM 4830 N N . PRO A 1 600 ? 27.249 34.812 -29.811 1.00 59.53 600 PRO A N 1
ATOM 4831 C CA . PRO A 1 600 ? 26.526 34.098 -30.871 1.00 59.53 600 PRO A CA 1
ATOM 4832 C C . PRO A 1 600 ? 26.142 32.651 -30.534 1.00 59.53 600 PRO A C 1
ATOM 4834 O O . PRO A 1 600 ? 25.267 32.101 -31.183 1.00 59.53 600 PRO A O 1
ATOM 4837 N N . LEU A 1 601 ? 26.808 32.032 -29.553 1.00 56.69 601 LEU A N 1
ATOM 4838 C CA . LEU A 1 601 ? 26.618 30.627 -29.169 1.00 56.69 601 LEU A CA 1
ATOM 4839 C C . LEU A 1 601 ? 25.773 30.476 -27.900 1.00 56.69 601 LEU A C 1
ATOM 4841 O O . LEU A 1 601 ? 25.482 29.359 -27.479 1.00 56.69 601 LEU A O 1
ATOM 4845 N N . ARG A 1 602 ? 25.418 31.586 -27.239 1.00 62.72 602 ARG A N 1
ATOM 4846 C CA . ARG A 1 602 ? 24.777 31.561 -25.918 1.00 62.72 602 ARG A CA 1
ATOM 4847 C C . ARG A 1 602 ? 23.368 30.982 -25.971 1.00 62.72 602 ARG A C 1
ATOM 4849 O O . ARG A 1 602 ? 23.018 30.208 -25.083 1.00 62.72 602 ARG A O 1
ATOM 4856 N N . ASP A 1 603 ? 22.609 31.311 -27.008 1.00 60.56 603 ASP A N 1
ATOM 4857 C CA . ASP A 1 603 ? 21.246 30.811 -27.182 1.00 60.56 603 ASP A CA 1
ATOM 4858 C C . ASP A 1 603 ? 21.250 29.339 -27.619 1.00 60.56 603 ASP A C 1
ATOM 4860 O O . ASP A 1 603 ? 20.540 28.531 -27.022 1.00 60.56 603 ASP A O 1
ATOM 4864 N N . ASP A 1 604 ? 22.145 28.955 -28.539 1.00 58.91 604 ASP A N 1
ATOM 4865 C CA . ASP A 1 604 ? 22.336 27.555 -28.949 1.00 58.91 604 ASP A CA 1
ATOM 4866 C C . ASP A 1 604 ? 22.793 26.678 -27.768 1.00 58.91 604 ASP A C 1
ATOM 4868 O O . ASP A 1 604 ? 22.240 25.610 -27.522 1.00 58.91 604 ASP A O 1
ATOM 4872 N N . PHE A 1 605 ? 23.738 27.162 -26.953 1.00 58.56 605 PHE A N 1
ATOM 4873 C CA . PHE A 1 605 ? 24.193 26.473 -25.743 1.00 58.56 605 PHE A CA 1
ATOM 4874 C C . PHE A 1 605 ? 23.083 26.312 -24.699 1.00 58.56 605 PHE A C 1
ATOM 4876 O O . PHE A 1 605 ? 23.051 25.313 -23.979 1.00 58.56 605 PHE A O 1
ATOM 4883 N N . LEU A 1 606 ? 22.176 27.286 -24.573 1.00 57.31 606 LEU A N 1
ATOM 4884 C CA . LEU A 1 606 ? 21.032 27.180 -23.667 1.00 57.31 606 LEU A CA 1
ATOM 4885 C C . LEU A 1 606 ? 19.999 26.170 -24.178 1.00 57.31 606 LEU A C 1
ATOM 4887 O O . LEU A 1 606 ? 19.487 25.393 -23.369 1.00 57.31 606 LEU A O 1
ATOM 4891 N N . LEU A 1 607 ? 19.741 26.140 -25.486 1.00 55.97 607 LEU A N 1
ATOM 4892 C CA . LEU A 1 607 ? 18.865 25.155 -26.128 1.00 55.97 607 LEU A CA 1
ATOM 4893 C C . LEU A 1 607 ? 19.418 23.731 -25.968 1.00 55.97 607 LEU A C 1
ATOM 4895 O O . LEU A 1 607 ? 18.708 22.855 -25.462 1.00 55.97 607 LEU A O 1
ATOM 4899 N N . ASP A 1 608 ? 20.709 23.535 -26.247 1.00 52.38 608 ASP A N 1
ATOM 4900 C CA . ASP A 1 608 ? 21.402 22.257 -26.054 1.00 52.38 608 ASP A CA 1
ATOM 4901 C C . ASP A 1 608 ? 21.391 21.846 -24.571 1.00 52.38 608 ASP A C 1
ATOM 4903 O O . ASP A 1 608 ? 21.039 20.720 -24.214 1.00 52.38 608 ASP A O 1
ATOM 4907 N N . LYS A 1 609 ? 21.673 22.766 -23.644 1.00 49.94 609 LYS A N 1
ATOM 4908 C CA . LYS A 1 609 ? 21.636 22.483 -22.197 1.00 49.94 609 LYS A CA 1
ATOM 4909 C C . LYS A 1 609 ? 20.252 22.054 -21.698 1.00 49.94 609 LYS A C 1
ATOM 4911 O O . LYS A 1 609 ? 20.169 21.300 -20.722 1.00 49.94 609 LYS A O 1
ATOM 4916 N N . LEU A 1 610 ? 19.184 22.538 -22.329 1.00 48.50 610 LEU A N 1
ATOM 4917 C CA . LEU A 1 610 ? 17.801 22.189 -22.000 1.00 48.50 610 LEU A CA 1
ATOM 4918 C C . LEU A 1 610 ? 17.305 20.942 -22.751 1.00 48.50 610 LEU A C 1
ATOM 4920 O O . LEU A 1 610 ? 16.288 20.379 -22.349 1.00 48.50 610 LEU A O 1
ATOM 4924 N N . GLY A 1 611 ? 18.037 20.470 -23.768 1.00 43.50 611 GLY A N 1
ATOM 4925 C CA . GLY A 1 611 ? 17.676 19.298 -24.569 1.00 43.50 611 GLY A CA 1
ATOM 4926 C C . GLY A 1 611 ? 16.381 19.490 -25.359 1.00 43.50 611 GLY A C 1
ATOM 4927 O O . GLY A 1 611 ? 15.642 18.525 -25.550 1.00 43.50 611 GLY A O 1
ATOM 4928 N N . ILE A 1 612 ? 16.079 20.733 -25.738 1.00 47.75 612 ILE A N 1
ATOM 4929 C CA . ILE A 1 612 ? 14.882 21.091 -26.502 1.00 47.75 612 ILE A CA 1
ATOM 4930 C C . ILE A 1 612 ? 15.158 20.743 -27.975 1.00 47.75 612 ILE A C 1
ATOM 4932 O O . ILE A 1 612 ? 16.116 21.284 -28.528 1.00 47.75 612 ILE A O 1
ATOM 4936 N N . PRO A 1 613 ? 14.388 19.832 -28.603 1.00 43.59 613 PRO A N 1
ATOM 4937 C CA . PRO A 1 613 ? 14.498 19.591 -30.038 1.00 43.59 613 PRO A CA 1
ATOM 4938 C C . PRO A 1 613 ? 13.992 20.814 -30.815 1.00 43.59 613 PRO A C 1
ATOM 4940 O O . PRO A 1 613 ? 13.113 21.528 -30.328 1.00 43.59 613 PRO A O 1
ATOM 4943 N N . TYR A 1 614 ? 14.560 21.042 -32.001 1.00 46.56 614 TYR A N 1
ATOM 4944 C CA . TYR A 1 614 ? 14.105 22.076 -32.934 1.00 46.56 614 TYR A CA 1
ATOM 4945 C C . TYR A 1 614 ? 12.751 21.735 -33.553 1.00 46.56 614 TYR A C 1
ATOM 4947 O O . TYR A 1 614 ? 12.532 20.539 -33.860 1.00 46.56 614 TYR A O 1
#

Secondary structure (DSSP, 8-state):
-HHHHHHHHHHHHHHHHHT--SHHHHHHH--TTTHHHHHHHHHHGGG-----SSSHHHHHHHHHHHHHHHHHHHTT-SEEE-TT---S---GGGGG-TT--EEE-TTS---B--GGGGGS--SEEE--TTTTPBPPPPPSSS---TT--EEEEEEE-SSS-STTTGGG-TT-SEEEEEEEE--TT-HHHHHHHHHHHHHHHHT-TT--EEEEEEEETTS-B-BPP----TT-TT--EEEEESB--TTSPPGGGS-TT-SEEEEES--BSS-HHHHSTT-TT--EEEEESSSB-SSEEEE-TT--TT--EEEEE--TT--EEEE-TTSSTT--EEEEES-SS--S--GGGGG-TT--EEEETTHHHHHHHHHHHHHHHSSTT-----SS-HHHHTS-GGGTS--PPPHHHHHHHHHHHHHHHHHH--SHHHHHHHHHHEETTEE-SS----SSHHHHHTTHHHHHHTEEEE-SSSSSSBTTTS-SSSS-HHHHTT--GGGGGG---BGGGGEETTEE---THHHHH-HHHHHHHHTSPPPSS-PPPEEEETT-SSS---HHHHHHHHT--------HHHHHHHHHTTS-S---TTT---GGGHHHHHHHHHT---

InterPro domains:
  IPR032675 Leucine-rich repeat domain superfamily [G3DSA:3.80.10.10] (78-161)
  IPR032675 Leucine-rich repeat domain superfamily [G3DSA:3.80.10.10] (165-374)
  IPR055414 Disease resistance R13L4/SHOC-2-like, LRR domain [PF23598] (82-366)

pLDDT: mean 72.68, std 19.09, range [24.91, 97.12]

Organism: Trifolium subterraneum (NCBI:txid3900)

Foldseek 3Di:
DVVVVVCLQLVLLVVLVVPDPDVVSVVVCPDVPSVVCPVVNVVVVVPDDDDDDPCVVVVVVVLVVVLVVLVVVLQPDQERAPASRQDCAHDLCVLVSQNHAYYAAESYNDQEYDLSVLNHQYQEYEHYLRSQRAYDAHDPDPRHNQNHAYDANHEAELVRACPPHVLNNQNYQEDHYEYEYQDPPCPVSSVVRLVSVQNSVQSNLNHAEDAYAYAYNVRHAAEHAHDACQSNQNHAYYHYHHAHDPPHDDLLRDHLNHQEYAFHHHQDADAVLVRQFPSPRHAYYEAYHNSYQAAEHENDANGPVRHAYYEYEQNQRHQYYEYDANGPQNHAEYYYYNHPRPLDDYPNVVNNPNHNYYHDVCVLVLVLQQVVCCVVPVGSPDDDDDLFASVQQCDDVVLVHVVNDRVVLLVLLVLLQVLLCLPFPPDPVSVVCCVPQHDLQAGDPDDDDDPNCVSNNVNSVVNQLQKEKQDFQQPVAQQQRHHHLNDGVCVVVVPDPVCSVVRRDTQNVQADQQDGNDDCVVCVVPVVVVVSVRPRHYDNDRDDMGMAGNPDPVRHSDSVNSSCVVCPDDPSPHLVLVVVCVVCVVPDPDDPCVVPPDPVSVVSSVCRRVVPRD